Protein 9KFF (pdb70)

Organism: Saccharomyces cerevisiae (strain ATCC 204508 / S288c) (NCBI:txid559292)

Radius of gyration: 22.26 Å; Cα contacts (8 Å, |Δi|>4): 676; chains: 1; bounding box: 72×46×46 Å

Foldseek 3Di:
DVLLVVLVVLLVVLLVLLLVLLVLVLVLLVLQLVCCVVPNFFFDDDDDVRDALQQDQPDGPVGHVVSSVSNNVSSVVVSVLSVLLNVLSPDQAAEEEEAEAFQLCLLQVVCLLQLFNQADDDNDGAAQAKEKEAACVQVVNDFWKWFFWPPPDVGLVVLVVVDDSVDNVGTDIGHSVCNSVRRVPNVTTSYIYGYDHPVPDDLVSGPCPVPFHHYMYIRARRWPPDPVSLVVSLVVLSNGQAYEYGAELVCAQDPRNLVSLQSSCLQPLAYAYEYEPLVVDDCNVVSVVVNLVVCCVRRVVCSVVVQLGYAYAHRGACVGSSNDPPDDVRSVSNSVSVCCCVVPQPLNRRPSSSLSNLLSVLVSLLVSLVVREVVVVSNVVSVVSNVSSVVSNVSSVPSDSPPD

Nearest PDB structures (foldseek):
  5yew-assembly2_C-2  TM=6.818E-01  e=3.990E-14  Homo sapiens
  5yew-assembly1_A  TM=6.798E-01  e=6.315E-14  Homo sapiens
  5yew-assembly1_B  TM=6.366E-01  e=1.428E-13  Homo sapiens
  5gom-assembly1_A  TM=4.747E-01  e=2.893E-12  Homo sapiens
  1mky-assembly1_A  TM=4.623E-01  e=7.931E-04  Thermotoga maritima

Sequence (404 aa):
SISSQLSQWWNYNNNRVLLKRSILKTQAFMDQLQEENNIRPIFIAANDEREKLHVLQLNGSSGSSKALSKLFHSQIVSVTNHLNALKKRVDDVSSKVFITGDVNTGKSALCNSLLKQRLLPEDQLPCTNVFSEILEARENDGIEEVHAIPLNIAPTLKEAIDMYSIQNPKTYEIHTLKELPDLVPQNGKYALLKIYIKDDKRPASTSLLRNGTVDISLIDSPGLNMDSLQTAEVMSRQEEIDLVIFVVNAENQLTLSAKEFISLASREKKLMFFVVKKFDKIRDKQRCKELILKQIRDLSPETYKRAADFVHFVSKNGDDDPYSSSDPDPDFDSLEDSLRNFVLKKRSLSKLLPAKTYLSKLLSDIIMISKSNMKNLLSIKFFQSLYEGTVAQKLMVEEINLDID

B-factor: mean 20.51, std 15.45, range [3.7, 98.93]

Structure (mmCIF, N/CA/C/O backbone):
data_9KFF
#
_entry.id   9KFF
#
_cell.length_a   77.115
_cell.length_b   77.115
_cell.length_c   283.551
_cell.angle_alpha   90.000
_cell.angle_beta   90.000
_cell.angle_gamma   120.000
#
_symmetry.space_group_name_H-M   'P 65 2 2'
#
loop_
_entity.id
_entity.type
_entity.pdbx_description
1 polymer 'Mitofusin FZO1'
2 non-polymer "GUANOSINE-5'-DIPHOSPHATE"
3 non-polymer 'BERYLLIUM TRIFLUORIDE ION'
4 non-polymer 'MAGNESIUM ION'
5 non-polymer 'POTASSIUM ION'
6 non-polymer '2-(N-MORPHOLINO)-ETHANESULFONIC ACID'
7 water water
#
loop_
_atom_site.group_PDB
_atom_site.id
_atom_site.type_symbol
_atom_site.label_atom_id
_atom_site.label_alt_id
_atom_site.label_comp_id
_atom_site.label_asym_id
_atom_site.label_entity_id
_atom_site.label_seq_id
_atom_site.pdbx_PDB_ins_code
_atom_site.Cartn_x
_atom_site.Cartn_y
_atom_site.Cartn_z
_atom_site.occupancy
_atom_site.B_iso_or_equiv
_atom_site.auth_seq_id
_atom_site.auth_comp_id
_atom_site.auth_asym_id
_atom_site.auth_atom_id
_atom_site.pdbx_PDB_model_num
ATOM 1 N N . SER A 1 7 ? 5.33943 -43.24773 19.08450 1.000 48.86287 82 SER A N 1
ATOM 2 C CA . SER A 1 7 ? 5.54729 -42.96754 20.50209 1.000 53.14380 82 SER A CA 1
ATOM 3 C C . SER A 1 7 ? 4.23309 -42.58701 21.19969 1.000 57.16390 82 SER A C 1
ATOM 4 O O . SER A 1 7 ? 3.20042 -42.41626 20.54601 1.000 51.14127 82 SER A O 1
ATOM 7 N N . ILE A 1 8 ? 4.29096 -42.44724 22.52881 1.000 57.10514 83 ILE A N 1
ATOM 8 C CA . ILE A 1 8 ? 3.08053 -42.24878 23.32940 1.000 47.59710 83 ILE A CA 1
ATOM 9 C C . ILE A 1 8 ? 2.52272 -40.84496 23.12530 1.000 45.84126 83 ILE A C 1
ATOM 10 O O . ILE A 1 8 ? 1.33740 -40.67103 22.82052 1.000 39.39467 83 ILE A O 1
ATOM 15 N N . SER A 1 9 ? 3.36390 -39.82215 23.30683 1.000 38.96726 84 SER A N 1
ATOM 16 C CA . SER A 1 9 ? 2.87145 -38.45085 23.22974 1.000 43.95736 84 SER A CA 1
ATOM 17 C C . SER A 1 9 ? 2.47236 -38.07861 21.80621 1.000 47.02871 84 SER A C 1
ATOM 18 O O . SER A 1 9 ? 1.62861 -37.19405 21.61090 1.000 46.06141 84 SER A O 1
ATOM 21 N N . SER A 1 10 ? 3.05859 -38.74716 20.80805 1.000 43.81577 85 SER A N 1
ATOM 22 C CA . SER A 1 10 ? 2.62644 -38.57609 19.42367 1.000 44.26039 85 SER A CA 1
ATOM 23 C C . SER A 1 10 ? 1.28414 -39.25524 19.17873 1.000 43.07216 85 SER A C 1
ATOM 24 O O . SER A 1 10 ? 0.38992 -38.68497 18.54065 1.000 37.87877 85 SER A O 1
ATOM 27 N N . GLN A 1 11 ? 1.13831 -40.49188 19.65907 1.000 44.28762 86 GLN A N 1
ATOM 28 C CA . GLN A 1 11 ? -0.15287 -41.16931 19.61261 1.000 46.00122 86 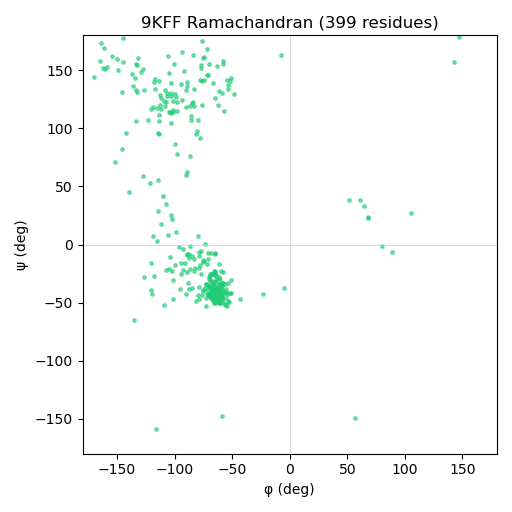GLN A CA 1
ATOM 29 C C . GLN A 1 11 ? -1.21630 -40.39450 20.38146 1.000 31.28887 86 GLN A C 1
ATOM 30 O O . GLN A 1 11 ? -2.38707 -40.37791 19.98636 1.000 29.58642 86 GLN A O 1
ATOM 36 N N . LEU A 1 12 ? -0.82625 -39.74157 21.47059 1.000 31.27858 87 LEU A N 1
ATOM 37 C CA . LEU A 1 12 ? -1.78933 -38.99326 22.26046 1.000 35.30327 87 LEU A CA 1
ATOM 38 C C . LEU A 1 12 ? -2.28403 -37.76581 21.50103 1.000 32.59027 87 LEU A C 1
ATOM 39 O O . LEU A 1 12 ? -3.48236 -37.45536 21.52134 1.000 23.40609 87 LEU A O 1
ATOM 44 N N . SER A 1 13 ? -1.37833 -37.06223 20.81734 1.000 29.92646 88 SER A N 1
ATOM 45 C CA . SER A 1 13 ? -1.79132 -35.93879 19.98343 1.000 28.26033 88 SER A CA 1
ATOM 46 C C . SER A 1 13 ? -2.74031 -36.39442 18.88571 1.000 22.27637 88 SER A C 1
ATOM 47 O O . SER A 1 13 ? -3.73387 -35.72220 18.59914 1.000 24.60493 88 SER A O 1
ATOM 50 N N . GLN A 1 14 ? -2.44414 -37.53068 18.25580 1.000 21.65173 89 GLN A N 1
ATOM 51 C CA . GLN A 1 14 ? -3.31049 -38.05421 17.20654 1.000 22.58431 89 GLN A CA 1
ATOM 52 C C . GLN A 1 14 ? -4.6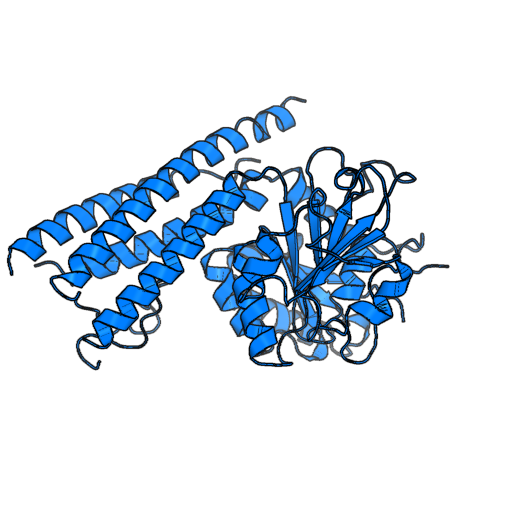9726 -38.38135 17.75046 1.000 27.59365 89 GLN A C 1
ATOM 53 O O . GLN A 1 14 ? -5.71908 -38.04618 17.13705 1.000 18.53928 89 GLN A O 1
ATOM 59 N N A TRP A 1 15 ? -4.75138 -39.04770 18.90307 0.469 23.00323 90 TRP A N 1
ATOM 60 N N B TRP A 1 15 ? -4.75261 -39.04559 18.90660 0.531 23.35976 90 TRP A N 1
ATOM 61 C CA A TRP A 1 15 ? -6.04023 -39.39545 19.48634 0.469 24.17737 90 TRP A CA 1
ATOM 62 C CA B TRP A 1 15 ? -6.04219 -39.39973 19.48774 0.531 25.23591 90 TRP A CA 1
ATOM 63 C C A TRP A 1 15 ? -6.81929 -38.14873 19.89343 0.469 21.90096 90 TRP A C 1
ATOM 64 C C B TRP A 1 15 ? -6.82182 -38.15512 19.90442 0.531 21.66922 90 TRP A C 1
ATOM 65 O O A TRP A 1 15 ? -8.03076 -38.07503 19.67869 0.469 20.62997 90 TRP A O 1
ATOM 66 O O B TRP A 1 15 ? -8.03487 -38.08474 19.69823 0.531 21.69109 90 TRP A O 1
ATOM 87 N N . ASN A 1 16 ? -6.13764 -37.15717 20.47301 1.000 21.02200 91 ASN A N 1
ATOM 88 C CA . ASN A 1 16 ? -6.78406 -35.88529 20.79036 1.000 21.38179 91 ASN A CA 1
ATOM 89 C C . ASN A 1 16 ? -7.22535 -35.14980 19.52568 1.000 19.38253 91 ASN A C 1
ATOM 90 O O . ASN A 1 16 ? -8.28957 -34.52299 19.50054 1.000 12.21386 91 ASN A O 1
ATOM 95 N N . TYR A 1 17 ? -6.39786 -35.18626 18.47740 1.000 20.31978 92 TYR A N 1
ATOM 96 C CA . TYR A 1 17 ? -6.74112 -34.51691 17.22971 1.000 16.72594 92 TYR A CA 1
ATOM 97 C C . TYR A 1 17 ? -8.00632 -35.10014 16.62916 1.000 16.90612 92 TYR A C 1
ATOM 98 O O . TYR A 1 17 ? -8.88438 -34.36098 16.17307 1.000 13.56612 92 TYR A O 1
ATOM 107 N N . ASN A 1 18 ? -8.11237 -36.43026 16.61286 1.000 15.45523 93 ASN A N 1
ATOM 108 C CA . ASN A 1 18 ? -9.28519 -37.06242 16.03144 1.000 16.04395 93 ASN A CA 1
ATOM 109 C C . ASN A 1 18 ? -10.53440 -36.73682 16.82594 1.000 15.19324 93 ASN A C 1
ATOM 110 O O . ASN A 1 18 ? -11.59806 -36.49616 16.23837 1.000 15.84895 93 ASN A O 1
ATOM 115 N N . ASN A 1 19 ? -10.41865 -36.72258 18.15890 1.000 12.28868 94 ASN A N 1
ATOM 116 C CA . ASN A 1 19 ? -11.54748 -36.36018 19.01113 1.000 14.05802 94 ASN A CA 1
ATOM 117 C C . ASN A 1 19 ? -12.01787 -34.93840 18.71971 1.000 11.98596 94 ASN A C 1
ATOM 118 O O . ASN A 1 19 ? -13.20314 -34.69893 18.50018 1.000 10.88571 94 ASN A O 1
ATOM 123 N N . ASN A 1 20 ? -11.09382 -33.97848 18.70836 1.000 11.07848 95 ASN A N 1
ATOM 124 C CA . ASN A 1 20 ? -11.47178 -32.59761 18.43024 1.000 8.84337 95 ASN A CA 1
ATOM 125 C C . ASN A 1 20 ? -12.08617 -32.46180 17.04140 1.000 11.60856 95 ASN A C 1
ATOM 126 O O . ASN A 1 20 ? -13.07485 -31.74146 16.85004 1.000 9.48016 95 ASN A O 1
ATOM 131 N N . ARG A 1 21 ? -11.52966 -33.17270 16.06033 1.000 13.30727 96 ARG A N 1
ATOM 132 C CA . ARG A 1 21 ? -12.06281 -33.11336 14.70169 1.000 11.49311 96 ARG A CA 1
ATOM 133 C C . ARG A 1 21 ? -13.50885 -33.61730 14.65594 1.000 14.83118 96 ARG A C 1
ATOM 134 O O . ARG A 1 21 ? -14.37996 -33.01435 14.00214 1.000 10.08599 96 ARG A O 1
ATOM 142 N N . VAL A 1 22 ? -13.79184 -34.70007 15.38511 1.000 12.25510 97 VAL A N 1
ATOM 143 C CA . VAL A 1 22 ? -15.16249 -35.20348 15.48452 1.000 15.18925 97 VAL A CA 1
ATOM 144 C C . VAL A 1 22 ? -16.07874 -34.15914 16.11319 1.000 11.93545 97 VAL A C 1
ATOM 145 O O . VAL A 1 22 ? -17.19392 -33.92750 15.63183 1.000 14.05274 97 VAL A O 1
ATOM 149 N N . LEU A 1 23 ? -15.63867 -33.52263 17.20743 1.000 11.19992 98 LEU A N 1
ATOM 150 C CA . LEU A 1 23 ? -16.51132 -32.57313 17.90133 1.000 9.68327 98 LEU A CA 1
ATOM 151 C C . LEU A 1 23 ? -16.76999 -31.33390 17.05475 1.000 7.83885 98 LEU A C 1
ATOM 152 O O . LEU A 1 23 ? -17.88256 -30.80928 17.04552 1.000 9.72531 98 LEU A O 1
ATOM 157 N N . LEU A 1 24 ? -15.75486 -30.84889 16.33746 1.000 10.61358 99 LEU A N 1
ATOM 158 C CA . LEU A 1 24 ? -15.92938 -29.64990 15.51766 1.000 12.72691 99 LEU A CA 1
ATOM 159 C C . LEU A 1 24 ? -16.86410 -29.91828 14.35067 1.000 11.53774 99 LEU A C 1
ATOM 160 O O . LEU A 1 24 ? -17.77547 -29.12572 14.08010 1.000 11.63573 99 LEU A O 1
ATOM 165 N N . LYS A 1 25 ? -16.64485 -31.02735 13.63998 1.000 10.19215 100 LYS A N 1
ATOM 166 C CA . LYS A 1 25 ? -17.54307 -31.40830 12.55395 1.000 13.43719 100 LYS A CA 1
ATOM 167 C C . LYS A 1 25 ? -18.99261 -31.40661 13.01099 1.000 13.19923 100 LYS A C 1
ATOM 168 O O . LYS A 1 25 ? -19.89049 -30.93619 12.29286 1.000 12.10027 100 LYS A O 1
ATOM 174 N N . ARG A 1 26 ? -19.23757 -31.92345 14.21398 1.000 12.29382 101 ARG A N 1
ATOM 175 C CA . ARG A 1 26 ? -20.59598 -31.96371 14.73577 1.000 13.92912 101 ARG A CA 1
ATOM 176 C C . ARG A 1 26 ? -21.13609 -30.55199 14.94742 1.000 13.26155 101 ARG A C 1
ATOM 177 O O . ARG A 1 26 ? -22.27385 -30.26260 14.55665 1.000 9.28698 101 ARG A O 1
ATOM 185 N N . SER A 1 27 ? -20.30811 -29.63943 15.49965 1.000 11.60664 102 SER A N 1
ATOM 186 C CA . SER A 1 27 ? -20.73680 -28.24822 15.70720 1.000 10.44441 102 SER A CA 1
ATOM 187 C C . SER A 1 27 ? -20.93496 -27.47851 14.40276 1.000 9.90864 102 SER A C 1
ATOM 188 O O . SER A 1 27 ? -21.81972 -26.61209 14.31550 1.000 6.34289 102 SER A O 1
ATOM 191 N N . ILE A 1 28 ? -20.08223 -27.72412 13.40632 1.000 8.31899 103 ILE A N 1
ATOM 192 C CA . ILE A 1 28 ? -20.26031 -27.09737 12.09582 1.000 9.62280 103 ILE A CA 1
ATOM 193 C C . ILE A 1 28 ? -21.63412 -27.44394 11.51760 1.000 10.31951 103 ILE A C 1
ATOM 194 O O . ILE A 1 28 ? -22.38765 -26.56675 11.07964 1.000 8.98397 103 ILE A O 1
ATOM 199 N N . LEU A 1 29 ? -21.98910 -28.73085 11.52171 1.000 13.26155 104 LEU A N 1
ATOM 200 C CA . LEU A 1 29 ? -23.29570 -29.13915 10.99778 1.000 10.55785 104 LEU A CA 1
ATOM 201 C C . LEU A 1 29 ? -24.44394 -28.49007 11.76566 1.000 9.40781 104 LEU A C 1
ATOM 202 O O . LEU A 1 29 ? -25.39913 -27.99177 11.16505 1.000 9.17517 104 LEU A O 1
ATOM 207 N N . LYS A 1 30 ? -24.38404 -28.50050 13.10141 1.000 9.80350 105 LYS A N 1
ATOM 208 C CA . LYS A 1 30 ? -25.43924 -27.84838 13.87842 1.000 8.76741 105 LYS A CA 1
ATOM 209 C C . LYS A 1 30 ? -25.49672 -26.36153 13.57887 1.000 8.15122 105 LYS A C 1
ATOM 210 O O . LYS A 1 30 ? -26.58499 -25.79440 13.40646 1.000 6.23907 105 LYS A O 1
ATOM 216 N N . THR A 1 31 ? -24.33315 -25.71001 13.49265 1.000 5.90293 106 THR A N 1
ATOM 217 C CA . THR A 1 31 ? -24.33738 -24.27128 13.24079 1.000 7.92742 106 THR A CA 1
ATOM 218 C C . THR A 1 31 ? -24.88452 -23.96423 11.84805 1.000 8.62077 106 THR A C 1
ATOM 219 O O . THR A 1 31 ? -25.64621 -23.00476 11.67615 1.000 10.06369 106 THR A O 1
ATOM 223 N N . GLN A 1 32 ? -24.55113 -24.79073 10.84780 1.000 8.98893 107 GLN A N 1
ATOM 224 C CA . GLN A 1 32 ? -25.10706 -24.57029 9.51580 1.000 9.81176 107 GLN A CA 1
ATOM 225 C C . GLN A 1 32 ? -26.61894 -24.66264 9.53376 1.000 8.31447 107 GLN A C 1
ATOM 226 O O . GLN A 1 32 ? -27.29615 -23.92799 8.81207 1.000 8.76033 107 GLN A O 1
ATOM 232 N N . ALA A 1 33 ? -27.16770 -25.56539 10.34817 1.000 10.48658 108 ALA A N 1
ATOM 233 C CA . ALA A 1 33 ? -28.61506 -25.67714 10.45216 1.000 7.70295 108 ALA A CA 1
ATOM 234 C C . ALA A 1 33 ? -29.22614 -24.37715 10.95955 1.000 9.88500 108 ALA A C 1
ATOM 235 O O . ALA A 1 33 ? -30.24953 -23.91242 10.42524 1.000 8.91290 108 ALA A O 1
ATOM 237 N N . PHE A 1 34 ? -28.60952 -23.76992 11.99791 1.000 9.69419 109 PHE A N 1
ATOM 238 C CA . PHE A 1 34 ? -29.05975 -22.46278 12.48716 1.000 8.12337 109 PHE A CA 1
ATOM 239 C C . PHE A 1 34 ? -29.00071 -21.41531 11.37656 1.000 10.38958 109 PHE A C 1
ATOM 240 O O . PHE A 1 34 ? -29.89571 -20.56990 11.25440 1.000 12.21350 109 PHE A O 1
ATOM 248 N N . MET A 1 35 ? -27.94014 -21.44317 10.56712 1.000 9.17557 110 MET A N 1
ATOM 249 C CA . MET A 1 35 ? -27.85518 -20.52733 9.43519 1.000 10.86077 110 MET A CA 1
ATOM 250 C C . MET A 1 35 ? -28.99099 -20.76673 8.45134 1.000 12.99400 110 MET A C 1
ATOM 251 O O . MET A 1 35 ? -29.57282 -19.80936 7.92529 1.000 15.47646 110 MET A O 1
ATOM 256 N N . ASP A 1 36 ? -29.26834 -22.03705 8.15226 1.000 6.99354 111 ASP A N 1
ATOM 257 C CA . ASP A 1 36 ? -30.37638 -22.39391 7.27392 1.000 10.27467 111 ASP A CA 1
ATOM 258 C C . ASP A 1 36 ? -31.69617 -21.93232 7.87043 1.000 10.70845 111 ASP A C 1
ATOM 259 O O . ASP A 1 36 ? -32.57576 -21.43376 7.15772 1.000 14.26849 111 ASP A O 1
ATOM 264 N N . GLN A 1 37 ? -31.85703 -22.10144 9.18613 1.000 12.19777 112 GLN A N 1
ATOM 265 C CA . GLN A 1 37 ? -33.08761 -21.66532 9.83842 1.000 14.63549 112 GLN A CA 1
ATOM 266 C C . GLN A 1 37 ? -33.24083 -20.14841 9.76365 1.000 13.84951 112 GLN A C 1
ATOM 267 O O . GLN A 1 37 ? -34.33576 -19.63309 9.51072 1.000 18.06963 112 GLN A O 1
ATOM 273 N N . LEU A 1 38 ? -32.14694 -19.42207 9.96391 1.000 14.82691 113 LEU A N 1
ATOM 274 C CA . LEU A 1 38 ? -32.17100 -17.95709 9.88536 1.000 21.50073 113 LEU A CA 1
ATOM 275 C C . LEU A 1 38 ? -32.46729 -17.47857 8.46448 1.000 17.89790 113 LEU A C 1
ATOM 276 O O . LEU A 1 38 ? -33.19367 -16.49599 8.26659 1.000 21.15814 113 LEU A O 1
ATOM 281 N N . GLN A 1 39 ? -31.92444 -18.16925 7.46360 1.000 14.26065 114 GLN A N 1
ATOM 282 C CA . GLN A 1 39 ? -32.22891 -17.83086 6.07339 1.000 20.38262 114 GLN A CA 1
ATOM 283 C C . GLN A 1 39 ? -33.71442 -18.01407 5.74564 1.000 21.13446 114 GLN A C 1
ATOM 284 O O . GLN A 1 39 ? -34.30482 -17.19205 5.03952 1.000 22.60314 114 GLN A O 1
ATOM 290 N N . GLU A 1 40 ? -34.34058 -19.08707 6.22546 1.000 22.77227 115 GLU A N 1
ATOM 291 C CA . GLU A 1 40 ? -35.76561 -19.26308 5.92923 1.000 24.90968 115 GLU A CA 1
ATOM 292 C C . GLU A 1 40 ? -36.61690 -18.22144 6.64714 1.000 22.77494 115 GLU A C 1
ATOM 293 O O . GLU A 1 40 ? -37.54025 -17.64873 6.05699 1.000 21.95468 115 GLU A O 1
ATOM 299 N N . GLU A 1 41 ? -36.33567 -17.97839 7.92723 1.000 19.10847 116 GLU A N 1
ATOM 300 C CA . GLU A 1 41 ? -37.10999 -16.99991 8.67763 1.000 20.25546 116 GLU A CA 1
ATOM 301 C C . GLU A 1 41 ? -37.01434 -15.62159 8.03657 1.000 26.57956 116 GLU A C 1
ATOM 302 O O . GLU A 1 41 ? -38.02377 -14.92368 7.87628 1.000 26.67385 116 GLU A O 1
ATOM 308 N N . ASN A 1 42 ? -35.80569 -15.21378 7.65925 1.000 24.52689 117 ASN A N 1
ATOM 309 C CA . ASN A 1 42 ? -35.63530 -13.91592 7.02828 1.000 28.40043 117 ASN A CA 1
ATOM 310 C C . ASN A 1 42 ? -36.34704 -13.83602 5.68877 1.000 31.61006 117 ASN A C 1
ATOM 311 O O . ASN A 1 42 ? -36.70578 -12.73680 5.25886 1.000 32.68701 117 ASN A O 1
ATOM 316 N N . ASN A 1 43 ? -36.53892 -14.97464 5.01598 1.000 27.72424 118 ASN A N 1
ATOM 317 C CA . ASN A 1 43 ? -37.22748 -14.97732 3.73346 1.000 28.88027 118 ASN A CA 1
ATOM 318 C C . ASN A 1 43 ? -38.70828 -14.65929 3.89212 1.000 27.75037 118 ASN A C 1
ATOM 319 O O . ASN A 1 43 ? -39.29732 -14.04296 3.00216 1.000 33.91733 118 ASN A O 1
ATOM 324 N N . ILE A 1 44 ? -39.32018 -15.03841 5.01268 1.000 26.37197 119 ILE A N 1
ATOM 325 C CA . ILE A 1 44 ? -40.74249 -14.82389 5.20932 1.000 33.68095 119 ILE A CA 1
ATOM 326 C C . ILE A 1 44 ? -41.04270 -13.62196 6.10101 1.000 37.97277 119 ILE A C 1
ATOM 327 O O . ILE A 1 44 ? -42.07783 -12.97377 5.90951 1.000 44.33877 119 ILE A O 1
ATOM 332 N N . ARG A 1 45 ? -40.16687 -13.29148 7.04806 1.000 42.73655 120 ARG A N 1
ATOM 333 C CA . ARG A 1 45 ? -40.34377 -12.13600 7.92591 1.000 31.85763 120 ARG A CA 1
ATOM 334 C C . ARG A 1 45 ? -38.97091 -11.51706 8.15058 1.000 28.16977 120 ARG A C 1
ATOM 335 O O . ARG A 1 45 ? -38.22243 -11.96337 9.03673 1.000 31.85442 120 ARG A O 1
ATOM 343 N N . PRO A 1 46 ? -38.61030 -10.48989 7.38065 1.000 33.81128 121 PRO A N 1
ATOM 344 C CA . PRO A 1 46 ? -37.24753 -9.94227 7.45585 1.000 37.87014 121 PRO A CA 1
ATOM 345 C C . PRO A 1 46 ? -36.83992 -9.62608 8.88992 1.000 32.93004 121 PRO A C 1
ATOM 346 O O . PRO A 1 46 ? -37.65531 -9.20832 9.71355 1.000 28.59760 121 PRO A O 1
ATOM 350 N N . ILE A 1 47 ? -35.56665 -9.86237 9.18926 1.000 28.56553 122 ILE A N 1
ATOM 351 C CA . ILE A 1 47 ? -35.07870 -9.90257 10.56556 1.000 37.17266 122 ILE A CA 1
ATOM 352 C C . ILE A 1 47 ? -34.62303 -8.51639 10.99968 1.000 32.92876 122 ILE A C 1
ATOM 353 O O . ILE A 1 47 ? -33.89050 -7.83755 10.26915 1.000 31.85202 122 ILE A O 1
ATOM 358 N N . PHE A 1 48 ? -35.04651 -8.09992 12.19713 1.000 33.40572 123 PHE A N 1
ATOM 359 C CA . PHE A 1 48 ? -34.60403 -6.82505 12.75445 1.000 34.21169 123 PHE A CA 1
ATOM 360 C C . PHE A 1 48 ? -33.10284 -6.84591 13.03987 1.000 35.81286 123 PHE A C 1
ATOM 361 O O . PHE A 1 48 ? -32.60494 -7.71721 13.76375 1.000 32.38351 123 PHE A O 1
ATOM 369 N N . ILE A 1 49 ? -32.38922 -5.86538 12.49191 1.000 32.11956 124 ILE A N 1
ATOM 370 C CA . ILE A 1 49 ? -30.94447 -5.73439 12.65022 1.000 36.64844 124 ILE A CA 1
ATOM 371 C C . ILE A 1 49 ? -30.66922 -4.44589 13.41889 1.000 43.87279 124 ILE A C 1
ATOM 372 O O . ILE A 1 49 ? -31.00260 -3.35112 12.94828 1.000 41.77230 124 ILE A O 1
ATOM 377 N N . ALA A 1 50 ? -30.06670 -4.57632 14.59706 1.000 37.20364 125 ALA A N 1
ATOM 378 C CA . ALA A 1 50 ? -29.80655 -3.43061 15.45569 1.000 48.89910 125 ALA A CA 1
ATOM 379 C C . ALA A 1 50 ? -28.60775 -2.62726 14.95798 1.000 51.21253 125 ALA A C 1
ATOM 380 O O . ALA A 1 50 ? -27.71918 -3.14757 14.27981 1.000 59.15967 125 ALA A O 1
ATOM 382 N N . ALA A 1 51 ? -28.59415 -1.34164 15.30226 1.000 58.73181 126 ALA A N 1
ATOM 383 C CA . ALA A 1 51 ? -27.47519 -0.45544 14.99616 1.000 64.21993 126 ALA A CA 1
ATOM 384 C C . ALA A 1 51 ? -26.40974 -0.60218 16.07922 1.000 66.57942 126 ALA A C 1
ATOM 385 O O . ALA A 1 51 ? -26.68650 -0.38041 17.26348 1.000 66.39540 126 ALA A O 1
ATOM 387 N N . ASN A 1 52 ? -25.19372 -0.96090 15.67531 1.000 78.61371 127 ASN A N 1
ATOM 388 C CA . ASN A 1 52 ? -24.14925 -1.38682 16.60020 1.000 81.49117 127 ASN A CA 1
ATOM 389 C C . ASN A 1 52 ? -23.01456 -0.37181 16.64548 1.000 84.98516 127 ASN A C 1
ATOM 390 O O . ASN A 1 52 ? -22.46616 0.00436 15.60131 1.000 86.38805 127 ASN A O 1
ATOM 395 N N . ASP A 1 53 ? -22.65523 0.05173 17.85721 1.000 84.40669 128 ASP A N 1
ATOM 396 C CA . ASP A 1 53 ? -21.42203 0.79521 18.06222 1.000 87.48395 128 ASP A CA 1
ATOM 397 C C . ASP A 1 53 ? -20.22775 -0.16078 18.00581 1.000 84.49556 128 ASP A C 1
ATOM 398 O O . ASP A 1 53 ? -20.38161 -1.38065 17.91501 1.000 85.99884 128 ASP A O 1
ATOM 403 N N . GLU A 1 54 ? -19.01956 0.40403 18.07520 1.000 84.88056 129 GLU A N 1
ATOM 404 C CA . GLU A 1 54 ? -17.82528 -0.37050 17.74331 1.000 87.91097 129 GLU A CA 1
ATOM 405 C C . GLU A 1 54 ? -17.58820 -1.52535 18.71704 1.000 87.27911 129 GLU A C 1
ATOM 406 O O . GLU A 1 54 ? -17.18491 -2.61487 18.29103 1.000 86.96420 129 GLU A O 1
ATOM 412 N N . ARG A 1 55 ? -17.83138 -1.32585 20.02319 1.000 96.62013 130 ARG A N 1
ATOM 413 C CA . ARG A 1 55 ? -17.63821 -2.44698 20.94972 1.000 93.77338 130 ARG A CA 1
ATOM 414 C C . ARG A 1 55 ? -18.65597 -3.56442 20.70661 1.000 93.05591 130 ARG A C 1
ATOM 415 O O . ARG A 1 55 ? -18.33437 -4.74627 20.89398 1.000 90.22757 130 ARG A O 1
ATOM 423 N N . GLU A 1 56 ? -19.87243 -3.22492 20.27141 1.000 79.12854 131 GLU A N 1
ATOM 424 C CA . GLU A 1 56 ? -20.93278 -4.20977 20.08546 1.000 74.10198 131 GLU A CA 1
ATOM 425 C C . GLU A 1 56 ? -21.14280 -4.58801 18.62195 1.000 67.69550 131 GLU A C 1
ATOM 426 O O . GLU A 1 56 ? -22.22525 -5.06049 18.26052 1.000 60.38583 131 GLU A O 1
ATOM 432 N N . LYS A 1 57 ? -20.14263 -4.38743 17.77357 1.000 57.67670 132 LYS A N 1
ATOM 433 C CA . LYS A 1 57 ? -20.28708 -4.75473 16.37632 1.000 50.91719 132 LYS A CA 1
ATOM 434 C C . LYS A 1 57 ? -20.19747 -6.27747 16.23442 1.000 47.22169 132 LYS A C 1
ATOM 435 O O . LYS A 1 57 ? -19.43069 -6.94619 16.93673 1.000 39.75608 132 LYS A O 1
ATOM 441 N N . LEU A 1 58 ? -21.01921 -6.83311 15.34502 1.000 36.78187 133 LEU A N 1
ATOM 442 C CA . LEU A 1 58 ? -20.99056 -8.27372 15.10697 1.000 34.88146 133 LEU A CA 1
ATOM 443 C C . LEU A 1 58 ? -19.63249 -8.69255 14.54542 1.000 30.46284 133 LEU A C 1
ATOM 444 O O . LEU A 1 58 ? -18.92692 -7.89620 13.92281 1.000 33.36575 133 LEU A O 1
ATOM 449 N N . HIS A 1 59 ? -19.25522 -9.95465 14.78630 1.000 25.41342 134 HIS A N 1
ATOM 450 C CA . HIS A 1 59 ? -17.93026 -10.42869 14.39396 1.000 24.84527 134 HIS A CA 1
ATOM 451 C C . HIS A 1 59 ? -17.86853 -10.96162 12.96825 1.000 32.92513 134 HIS A C 1
ATOM 452 O O . HIS A 1 59 ? -16.84857 -10.78894 12.29251 1.000 28.53807 134 HIS A O 1
ATOM 459 N N . VAL A 1 60 ? -18.90698 -11.65498 12.50701 1.000 24.71127 135 VAL A N 1
ATOM 460 C CA . VAL A 1 60 ? -18.87698 -12.34163 11.22688 1.000 27.54991 135 VAL A CA 1
ATOM 461 C C . VAL A 1 60 ? -19.95476 -11.83863 10.28197 1.000 25.77683 135 VAL A C 1
ATOM 462 O O . VAL A 1 60 ? -19.71617 -11.69387 9.07985 1.000 31.73363 135 VAL A O 1
ATOM 466 N N . LEU A 1 61 ? -21.13954 -11.55882 10.79945 1.000 30.43704 136 LEU A N 1
ATOM 467 C CA . LEU A 1 61 ? -22.25302 -11.10442 9.97540 1.000 25.14996 136 LEU A CA 1
ATOM 468 C C . LEU A 1 61 ? -22.07910 -9.60240 9.73607 1.000 35.54187 136 LEU A C 1
ATOM 469 O O . LEU A 1 61 ? -22.45496 -8.76254 10.55209 1.000 34.08235 136 LEU A O 1
ATOM 474 N N . GLN A 1 62 ? -21.46687 -9.26871 8.59526 1.000 34.31162 137 GLN A N 1
ATOM 475 C CA . GLN A 1 62 ? -21.15661 -7.88876 8.21145 1.000 40.29718 137 GLN A CA 1
ATOM 476 C C . GLN A 1 62 ? -22.41223 -7.25385 7.64356 1.000 39.15036 137 GLN A C 1
ATOM 477 O O . GLN A 1 62 ? -22.72884 -7.43580 6.46693 1.000 40.41528 137 GLN A O 1
ATOM 483 N N . LEU A 1 63 ? -23.14151 -6.50468 8.45290 1.000 38.03567 138 LEU A N 1
ATOM 484 C CA . LEU A 1 63 ? -24.32890 -5.83204 7.94960 1.000 46.41987 138 LEU A CA 1
ATOM 485 C C . LEU A 1 63 ? -24.07818 -4.33212 7.99719 1.000 54.84827 138 LEU A C 1
ATOM 486 O O . LEU A 1 63 ? -24.26724 -3.69296 9.03669 1.000 65.92218 138 LEU A O 1
ATOM 491 N N . ASN A 1 64 ? -23.63477 -3.77771 6.86926 1.000 65.76203 139 ASN A N 1
ATOM 492 C CA . ASN A 1 64 ? -23.53291 -2.32627 6.73818 1.000 72.76873 139 ASN A CA 1
ATOM 493 C C . ASN A 1 64 ? -24.94399 -1.82374 6.48021 1.000 68.70102 139 ASN A C 1
ATOM 494 O O . ASN A 1 64 ? -25.42011 -1.76527 5.34619 1.000 69.27234 139 ASN A O 1
ATOM 499 N N . GLY A 1 65 ? -25.62316 -1.48386 7.55582 1.000 65.76098 140 GLY A N 1
ATOM 500 C CA . GLY A 1 65 ? -27.03506 -1.15734 7.52854 1.000 67.50002 140 GLY A CA 1
ATOM 501 C C . GLY A 1 65 ? -27.69191 -1.70498 8.78176 1.000 68.76240 140 GLY A C 1
ATOM 502 O O . GLY A 1 65 ? -27.19701 -2.62740 9.43255 1.000 63.48923 140 GLY A O 1
ATOM 503 N N . SER A 1 66 ? -28.82526 -1.10786 9.13852 1.000 69.65884 141 SER A N 1
ATOM 504 C CA . SER A 1 66 ? -29.59216 -1.52118 10.30403 1.000 66.13116 141 SER A CA 1
ATOM 505 C C . SER A 1 66 ? -31.06370 -1.22956 10.03676 1.000 70.78282 141 SER A C 1
ATOM 506 O O . SER A 1 66 ? -31.40629 -0.43160 9.16042 1.000 76.41239 141 SER A O 1
ATOM 509 N N . SER A 1 67 ? -31.94200 -1.90371 10.78504 1.000 71.32269 142 SER A N 1
ATOM 510 C CA . SER A 1 67 ? -33.37274 -1.74937 10.52937 1.000 70.26182 142 SER A CA 1
ATOM 511 C C . SER A 1 67 ? -33.85491 -0.33661 10.83339 1.000 74.81381 142 SER A C 1
ATOM 512 O O . SER A 1 67 ? -34.88007 0.09528 10.29214 1.000 75.52563 142 SER A O 1
ATOM 515 N N . GLY A 1 68 ? -33.13192 0.39906 11.67823 1.000 69.93775 143 GLY A N 1
ATOM 516 C CA . GLY A 1 68 ? -33.51801 1.77425 11.94991 1.000 73.79006 143 GLY A CA 1
ATOM 517 C C . GLY A 1 68 ? -33.15295 2.71452 10.81583 1.000 78.69625 143 GLY A C 1
ATOM 518 O O . GLY A 1 68 ? -33.95598 3.56023 10.40859 1.000 79.72103 143 GLY A O 1
ATOM 519 N N . SER A 1 69 ? -31.94260 2.56474 10.27555 1.000 79.34614 144 SER A N 1
ATOM 520 C CA . SER A 1 69 ? -31.42164 3.48401 9.27329 1.000 81.28545 144 SER A CA 1
ATOM 521 C C . SER A 1 69 ? -31.49356 2.94296 7.84792 1.000 80.56039 144 SER A C 1
ATOM 522 O O . SER A 1 69 ? -31.50743 3.73787 6.89851 1.000 84.22228 144 SER A O 1
ATOM 525 N N . SER A 1 70 ? -31.54794 1.62595 7.67352 1.000 74.33667 145 SER A N 1
ATOM 526 C CA . SER A 1 70 ? -31.46238 1.02640 6.34416 1.000 74.43677 145 SER A CA 1
ATOM 527 C C . SER A 1 70 ? -32.74787 0.29685 5.96855 1.000 68.49287 145 SER A C 1
ATOM 528 O O . SER A 1 70 ? -33.83568 0.87575 5.97270 1.000 66.49131 145 SER A O 1
ATOM 531 N N . LYS A 1 73 ? -36.53514 -4.31794 2.41820 1.000 52.23299 159 LYS A N 1
ATOM 532 C CA . LYS A 1 73 ? -36.30706 -5.38608 1.45241 1.000 52.03535 159 LYS A CA 1
ATOM 533 C C . LYS A 1 73 ? -34.82397 -5.39966 1.08624 1.000 53.91416 159 LYS A C 1
ATOM 534 O O . LYS A 1 73 ? -34.23398 -6.46519 0.89676 1.000 52.64406 159 LYS A O 1
ATOM 540 N N . ALA A 1 74 ? -34.21907 -4.21077 0.98658 1.000 51.12703 160 ALA A N 1
ATOM 541 C CA . ALA A 1 74 ? -32.80194 -4.14147 0.63605 1.000 53.37932 160 ALA A CA 1
ATOM 542 C C . ALA A 1 74 ? -31.92671 -4.60056 1.79700 1.000 49.83862 160 ALA A C 1
ATOM 543 O O . ALA A 1 74 ? -30.86571 -5.20398 1.58582 1.000 40.54931 160 ALA A O 1
ATOM 545 N N . LEU A 1 75 ? -32.35482 -4.32490 3.03193 1.000 53.10062 161 LEU A N 1
ATOM 546 C CA . LEU A 1 75 ? -31.65589 -4.88017 4.18324 1.000 42.26333 161 LEU A CA 1
ATOM 547 C C . LEU A 1 75 ? -31.78361 -6.39417 4.20144 1.000 45.46005 161 LEU A C 1
ATOM 548 O O . LEU A 1 75 ? -30.81805 -7.10478 4.51116 1.000 41.14866 161 LEU A O 1
ATOM 553 N N . SER A 1 76 ? -32.97152 -6.90256 3.85300 1.000 49.69074 162 SER A N 1
ATOM 554 C CA . SER A 1 76 ? -33.19604 -8.34404 3.81702 1.000 38.82301 162 SER A CA 1
ATOM 555 C C . SER A 1 76 ? -32.27263 -9.01863 2.81222 1.000 37.39255 162 SER A C 1
ATOM 556 O O . SER A 1 76 ? -31.72090 -10.09113 3.08886 1.000 30.41340 162 SER A O 1
ATOM 559 N N . LYS A 1 77 ? -32.06888 -8.38919 1.65218 1.000 42.08524 163 LYS A N 1
ATOM 560 C CA . LYS A 1 77 ? -31.21254 -8.97639 0.62930 1.000 37.62888 163 LYS A CA 1
ATOM 561 C C . LYS A 1 77 ? -29.74891 -8.98096 1.05558 1.000 36.42089 163 LYS A C 1
ATOM 562 O O . LYS A 1 77 ? -29.01641 -9.92733 0.74526 1.000 33.85200 163 LYS A O 1
ATOM 568 N N . LEU A 1 78 ? -29.29962 -7.93353 1.75367 1.000 31.99464 164 LEU A N 1
ATOM 569 C CA . LEU A 1 78 ? -27.94339 -7.94453 2.29331 1.000 39.55500 164 LEU A CA 1
ATOM 570 C C . LEU A 1 78 ? -27.77484 -9.06878 3.30430 1.000 31.00063 164 LEU A C 1
ATOM 571 O O . LEU A 1 78 ? -26.71032 -9.69651 3.38372 1.000 22.62322 164 LEU A O 1
ATOM 576 N N . PHE A 1 79 ? -28.81831 -9.32911 4.08935 1.000 26.22142 165 PHE A N 1
ATOM 577 C CA . PHE A 1 79 ? -28.76538 -10.40723 5.06771 1.000 30.53979 165 PHE A CA 1
ATOM 578 C C . PHE A 1 79 ? -28.64992 -11.75955 4.37671 1.000 24.45748 165 PHE A C 1
ATOM 579 O O . PHE A 1 79 ? -27.85945 -12.62410 4.78100 1.000 18.11217 165 PHE A O 1
ATOM 587 N N . HIS A 1 80 ? -29.43838 -11.95095 3.32676 1.000 23.09136 166 HIS A N 1
ATOM 588 C CA . HIS A 1 80 ? -29.43232 -13.20679 2.59595 1.000 22.81730 166 HIS A CA 1
ATOM 589 C C . HIS A 1 80 ? -28.04462 -13.49348 2.01452 1.000 23.35659 166 HIS A C 1
ATOM 590 O O . HIS A 1 80 ? -27.50703 -14.60349 2.16235 1.000 18.32209 166 HIS A O 1
ATOM 597 N N . SER A 1 81 ? -27.42748 -12.48821 1.38261 1.000 18.28683 167 SER A N 1
ATOM 598 C CA . SER A 1 81 ? -26.10126 -12.70120 0.79859 1.000 22.83436 167 SER A CA 1
ATOM 599 C C . SER A 1 81 ? -25.03113 -12.86764 1.87768 1.000 22.13868 167 SER A C 1
ATOM 600 O O . SER A 1 81 ? -24.02916 -13.56844 1.66122 1.000 15.32032 167 SER A O 1
ATOM 603 N N . GLN A 1 82 ? -25.23092 -12.23761 3.03984 1.000 14.28572 168 GLN A N 1
ATOM 604 C CA . GLN A 1 82 ? -24.38453 -12.50193 4.19467 1.000 19.45015 168 GLN A CA 1
ATOM 605 C C . GLN A 1 82 ? -24.47353 -13.97088 4.63086 1.000 17.20462 168 GLN A C 1
ATOM 606 O O . GLN A 1 82 ? -23.44713 -14.60747 4.87651 1.000 12.59009 168 GLN A O 1
ATOM 612 N N . ILE A 1 83 ? -25.68501 -14.53985 4.69826 1.000 16.49604 169 ILE A N 1
ATOM 613 C CA . ILE A 1 83 ? -25.80519 -15.94362 5.09773 1.000 13.22696 169 ILE A CA 1
ATOM 614 C C . ILE A 1 83 ? -25.14842 -16.85470 4.06500 1.000 15.26788 169 ILE A C 1
ATOM 615 O O . ILE A 1 83 ? -24.48723 -17.84002 4.41951 1.000 17.63231 169 ILE A O 1
ATOM 620 N N . VAL A 1 84 ? -25.29590 -16.53392 2.77643 1.000 11.75380 170 VAL A N 1
ATOM 621 C CA . VAL A 1 84 ? -24.66233 -17.32906 1.72551 1.000 13.79682 170 VAL A CA 1
ATOM 622 C C . VAL A 1 84 ? -23.14897 -17.30596 1.89291 1.000 14.83476 170 VAL A C 1
ATOM 623 O O . VAL A 1 84 ? -22.47134 -18.33655 1.79665 1.000 13.56590 170 VAL A O 1
ATOM 627 N N . SER A 1 85 ? -22.59594 -16.11903 2.14761 1.000 14.45703 171 SER A N 1
ATOM 628 C CA . SER A 1 85 ? -21.15710 -15.99414 2.34006 1.000 17.76551 171 SER A CA 1
ATOM 629 C C . SER A 1 85 ? -20.69037 -16.84026 3.52289 1.000 16.82078 171 SER A C 1
ATOM 630 O O . SER A 1 85 ? -19.69592 -17.57075 3.43071 1.000 13.39860 171 SER A O 1
ATOM 633 N N . VAL A 1 86 ? -21.42256 -16.77563 4.63771 1.000 14.38467 172 VAL A N 1
ATOM 634 C CA . VAL A 1 86 ? -21.05975 -17.54177 5.83148 1.000 13.92263 172 VAL A CA 1
ATOM 635 C C . VAL A 1 86 ? -21.15086 -19.04169 5.57022 1.000 12.58272 172 VAL A C 1
ATOM 636 O O . VAL A 1 86 ? -20.30051 -19.82219 6.02166 1.000 8.82495 172 VAL A O 1
ATOM 640 N N . THR A 1 87 ? -22.20769 -19.46455 4.87152 1.000 9.87089 173 THR A N 1
ATOM 641 C CA . THR A 1 87 ? -22.39526 -20.86797 4.51653 1.000 11.12165 173 THR A CA 1
ATOM 642 C C . THR A 1 87 ? -21.22586 -21.39614 3.69645 1.000 12.32302 173 THR A C 1
ATOM 643 O O . THR A 1 87 ? -20.72104 -22.50150 3.93848 1.000 8.99414 173 THR A O 1
ATOM 647 N N . ASN A 1 88 ? -20.80516 -20.62605 2.69405 1.000 10.72412 174 ASN A N 1
ATOM 648 C CA . ASN A 1 88 ? -19.62678 -20.99205 1.92455 1.000 12.08431 174 ASN A CA 1
ATOM 649 C C . ASN A 1 88 ? -18.39298 -21.08938 2.81351 1.000 11.80999 174 ASN A C 1
ATOM 650 O O . ASN A 1 88 ? -17.57675 -21.99589 2.64762 1.000 8.74615 174 ASN A O 1
ATOM 655 N N . HIS A 1 89 ? -18.24581 -20.16875 3.77143 1.000 11.56357 175 HIS A N 1
ATOM 656 C CA . HIS A 1 89 ? -17.10974 -20.22410 4.69279 1.000 12.44534 175 HIS A CA 1
ATOM 657 C C . HIS A 1 89 ? -17.16879 -21.47579 5.58954 1.000 11.81143 175 HIS A C 1
ATOM 658 O O . HIS A 1 89 ? -16.15617 -22.17227 5.78248 1.000 8.23112 175 HIS A O 1
ATOM 665 N N . LEU A 1 90 ? -18.35258 -21.79299 6.12109 1.000 7.21537 176 LEU A N 1
ATOM 666 C CA . LEU A 1 90 ? -18.51231 -23.00564 6.92936 1.000 8.97750 176 LEU A CA 1
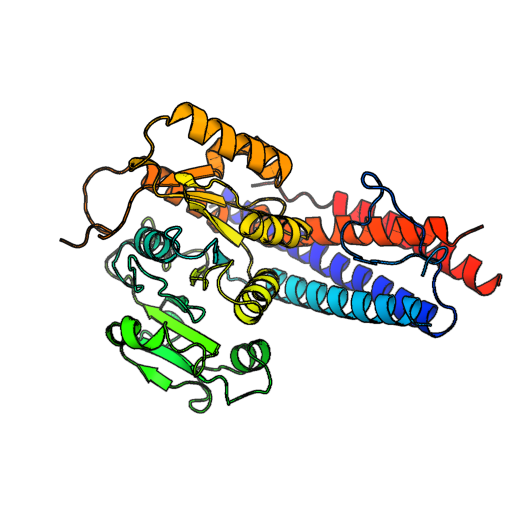ATOM 667 C C . LEU A 1 90 ? -18.20621 -24.26615 6.13253 1.000 8.76059 176 LEU A C 1
ATOM 668 O O . LEU A 1 90 ? -17.62567 -25.21342 6.66547 1.000 8.09040 176 LEU A O 1
ATOM 673 N N . ASN A 1 91 ? -18.63520 -24.31787 4.87106 1.000 11.06059 177 ASN A N 1
ATOM 674 C CA . ASN A 1 91 ? -18.26401 -25.44222 4.01976 1.000 10.84621 177 ASN A CA 1
ATOM 675 C C . ASN A 1 91 ? -16.76003 -25.48602 3.79496 1.000 12.21615 177 ASN A C 1
ATOM 676 O O . ASN A 1 91 ? -16.16312 -26.56561 3.76388 1.000 13.39708 177 ASN A O 1
ATOM 681 N N . ALA A 1 92 ? -16.11971 -24.33297 3.62003 1.000 11.37853 178 ALA A N 1
ATOM 682 C CA . ALA A 1 92 ? -14.67523 -24.38008 3.42122 1.000 11.47069 178 ALA A CA 1
ATOM 683 C C . ALA A 1 92 ? -13.97039 -24.85328 4.68954 1.000 10.88560 178 ALA A C 1
ATOM 684 O O . ALA A 1 92 ? -13.02770 -25.66202 4.63061 1.000 8.68252 178 ALA A O 1
ATOM 686 N N . LEU A 1 93 ? -14.42884 -24.37612 5.84940 1.000 9.68372 179 LEU A N 1
ATOM 687 C CA . LEU A 1 93 ? -13.88401 -24.87480 7.10217 1.000 9.25850 179 LEU A CA 1
ATOM 688 C C . LEU A 1 93 ? -14.09817 -26.37464 7.21977 1.000 8.70655 179 LEU A C 1
ATOM 689 O O . LEU A 1 93 ? -13.19258 -27.10746 7.62029 1.000 6.66261 179 LEU A O 1
ATOM 694 N N . LYS A 1 94 ? -15.29031 -26.85636 6.85506 1.000 8.88332 180 LYS A N 1
ATOM 695 C CA . LYS A 1 94 ? -15.53987 -28.28230 7.00617 1.000 10.87967 180 LYS A CA 1
ATOM 696 C C . LYS A 1 94 ? -14.63571 -29.09625 6.08597 1.000 13.31606 180 LYS A C 1
ATOM 697 O O . LYS A 1 94 ? -14.14839 -30.16720 6.46984 1.000 10.93995 180 LYS A O 1
ATOM 703 N N . LYS A 1 95 ? -14.38739 -28.60444 4.86848 1.000 9.37726 181 LYS A N 1
ATOM 704 C CA . LYS A 1 95 ? -13.43739 -29.29684 4.00162 1.000 10.83555 181 LYS A CA 1
ATOM 705 C C . LYS A 1 95 ? -12.06347 -29.38284 4.65941 1.000 10.29309 181 LYS A C 1
ATOM 706 O O . LYS A 1 95 ? -11.41159 -30.43269 4.62227 1.000 9.80659 181 LYS A O 1
ATOM 712 N N . ARG A 1 96 ? -11.63082 -28.29598 5.30897 1.000 9.23394 182 ARG A N 1
ATOM 713 C CA . ARG A 1 96 ? -10.29127 -28.23969 5.89293 1.000 9.82723 182 ARG A CA 1
ATOM 714 C C . ARG A 1 96 ? -10.17332 -29.16032 7.10429 1.000 8.84608 182 ARG A C 1
ATOM 715 O O . ARG A 1 96 ? -9.16180 -29.83221 7.27300 1.000 11.64416 182 ARG A O 1
ATOM 723 N N . VAL A 1 97 ? -11.18126 -29.16504 7.97711 1.000 8.85919 183 VAL A N 1
ATOM 724 C CA . VAL A 1 97 ? -11.18504 -30.04560 9.14395 1.000 16.19493 183 VAL A CA 1
ATOM 725 C C . VAL A 1 97 ? -11.08755 -31.50816 8.72541 1.000 13.62957 183 VAL A C 1
ATOM 726 O O . VAL A 1 97 ? -10.41282 -32.30962 9.38662 1.000 13.63268 183 VAL A O 1
ATOM 730 N N . ASP A 1 98 ? -11.69451 -31.86485 7.59481 1.000 16.22215 184 ASP A N 1
ATOM 731 C CA . ASP A 1 98 ? -11.63149 -33.22612 7.06044 1.000 16.56850 184 ASP A CA 1
ATOM 732 C C . ASP A 1 98 ? -10.37753 -33.52210 6.24131 1.000 21.45468 184 ASP A C 1
ATOM 733 O O . ASP A 1 98 ? -10.11394 -34.69065 5.93961 1.000 23.51124 184 ASP A O 1
ATOM 738 N N . ASP A 1 99 ? -9.60325 -32.51559 5.87484 1.000 14.00967 185 ASP A N 1
ATOM 739 C CA . ASP A 1 99 ? -8.43420 -32.70390 5.02297 1.000 14.49587 185 ASP A CA 1
ATOM 740 C C . ASP A 1 99 ? -7.22400 -32.99218 5.90072 1.000 15.28918 185 ASP A C 1
ATOM 741 O O . ASP A 1 99 ? -7.02833 -32.33951 6.92622 1.000 19.74688 185 ASP A O 1
ATOM 746 N N . VAL A 1 100 ? -6.42036 -33.97643 5.50184 1.000 15.70173 186 VAL A N 1
ATOM 747 C CA . VAL A 1 100 ? -5.28720 -34.38525 6.31900 1.000 14.68082 186 VAL A CA 1
ATOM 748 C C . VAL A 1 100 ? -4.10957 -33.43833 6.16150 1.000 15.61090 186 VAL A C 1
ATOM 749 O O . VAL A 1 100 ? -3.19947 -33.43496 7.00520 1.000 15.80798 186 VAL A O 1
ATOM 753 N N . SER A 1 101 ? -4.08202 -32.66943 5.08006 1.000 14.55190 187 SER A N 1
ATOM 754 C CA . SER A 1 101 ? -2.94898 -31.82094 4.76338 1.000 14.06828 187 SER A CA 1
ATOM 755 C C . SER A 1 101 ? -3.03960 -30.49011 5.50782 1.000 13.56437 187 SER A C 1
ATOM 756 O O . SER A 1 101 ? -4.08158 -30.12166 6.05672 1.000 11.91956 187 SER A O 1
ATOM 759 N N . SER A 1 102 ? -1.91050 -29.79048 5.56459 1.000 12.51333 188 SER A N 1
ATOM 760 C CA . SER A 1 102 ? -1.84864 -28.43293 6.09158 1.000 13.97169 188 SER A CA 1
ATOM 761 C C . SER A 1 102 ? -1.36101 -27.51354 4.98235 1.000 15.92151 188 SER A C 1
ATOM 762 O O . SER A 1 102 ? -0.24476 -27.67805 4.46901 1.000 13.98889 188 SER A O 1
ATOM 765 N N . LYS A 1 103 ? -2.19710 -26.56160 4.61579 1.000 11.81075 189 LYS A N 1
ATOM 766 C CA . LYS A 1 103 ? -1.86710 -25.58298 3.59838 1.000 13.88812 189 LYS A CA 1
ATOM 767 C C . LYS A 1 103 ? -1.44343 -24.29250 4.29265 1.000 14.62304 189 LYS A C 1
ATOM 768 O O . LYS A 1 103 ? -2.14726 -23.79905 5.17970 1.000 11.18734 189 LYS A O 1
ATOM 774 N N . VAL A 1 104 ? -0.29204 -23.75785 3.89960 1.000 9.62402 190 VAL A N 1
ATOM 775 C CA . VAL A 1 104 ? 0.24570 -22.53720 4.47493 1.000 9.42567 190 VAL A CA 1
ATOM 776 C C . VAL A 1 104 ? 0.19749 -21.43067 3.42842 1.000 12.07776 190 VAL A C 1
ATOM 777 O O . VAL A 1 104 ? 0.72041 -21.59428 2.32203 1.000 10.96973 190 VAL A O 1
ATOM 781 N N . PHE A 1 105 ? -0.41575 -20.30096 3.78551 1.000 6.19904 191 PHE A N 1
ATOM 782 C CA . PHE A 1 105 ? -0.60921 -19.17137 2.87840 1.000 7.28278 191 PHE A CA 1
ATOM 783 C C . PHE A 1 105 ? 0.39388 -18.07687 3.22523 1.000 6.43828 191 PHE A C 1
ATOM 784 O O . PHE A 1 105 ? 0.32987 -17.49779 4.30605 1.000 8.99592 191 PHE A O 1
ATOM 792 N N . ILE A 1 106 ? 1.31963 -17.79094 2.32862 1.000 7.30524 192 ILE A N 1
ATOM 793 C CA . ILE A 1 106 ? 2.29776 -16.73037 2.54610 1.000 6.37421 192 ILE A CA 1
ATOM 794 C C . ILE A 1 106 ? 1.83234 -15.51870 1.75300 1.000 6.36663 192 ILE A C 1
ATOM 795 O O . ILE A 1 106 ? 1.74156 -15.56355 0.51603 1.000 5.58030 192 ILE A O 1
ATOM 800 N N . THR A 1 107 ? 1.49541 -14.43869 2.46219 1.000 6.99637 193 THR A N 1
ATOM 801 C CA . THR A 1 107 ? 0.86474 -13.28112 1.83990 1.000 4.45254 193 THR A CA 1
ATOM 802 C C . THR A 1 107 ? 1.35495 -12.01716 2.53178 1.000 7.99837 193 THR A C 1
ATOM 803 O O . THR A 1 107 ? 2.15781 -12.07824 3.48251 1.000 5.77471 193 THR A O 1
ATOM 807 N N . GLY A 1 108 ? 0.88624 -10.87610 2.01928 1.000 5.15916 194 GLY A N 1
ATOM 808 C CA . GLY A 1 108 ? 1.35489 -9.55903 2.41354 1.000 5.86237 194 GLY A CA 1
ATOM 809 C C . GLY A 1 108 ? 1.29461 -8.59939 1.23353 1.000 6.73104 194 GLY A C 1
ATOM 810 O O . GLY A 1 108 ? 0.92098 -8.96716 0.12352 1.000 4.98131 194 GLY A O 1
ATOM 811 N N . ASP A 1 109 ? 1.67640 -7.34684 1.49897 1.000 5.42054 195 ASP A N 1
ATOM 812 C CA . ASP A 1 109 ? 1.76543 -6.34883 0.43394 1.000 4.98390 195 ASP A CA 1
ATOM 813 C C . ASP A 1 109 ? 2.72955 -6.81275 -0.66057 1.000 5.78044 195 ASP A C 1
ATOM 814 O O . ASP A 1 109 ? 3.57678 -7.66520 -0.43752 1.000 8.00610 195 ASP A O 1
ATOM 819 N N . VAL A 1 110 ? 2.57230 -6.24898 -1.87012 1.000 5.65382 196 VAL A N 1
ATOM 820 C CA . VAL A 1 110 ? 3.55211 -6.45530 -2.93825 1.000 8.05995 196 VAL A CA 1
ATOM 821 C C . VAL A 1 110 ? 4.94313 -6.07452 -2.43566 1.000 6.88641 196 VAL A C 1
ATOM 822 O O . VAL A 1 110 ? 5.09966 -5.10928 -1.68894 1.000 7.29424 196 VAL A O 1
ATOM 826 N N . ASN A 1 111 ? 5.95704 -6.84305 -2.84299 1.000 4.24863 197 ASN A N 1
ATOM 827 C CA . ASN A 1 111 ? 7.35771 -6.50324 -2.57211 1.000 10.69884 197 ASN A CA 1
ATOM 828 C C . ASN A 1 111 ? 7.72848 -6.58033 -1.08762 1.000 8.13901 197 ASN A C 1
ATOM 829 O O . ASN A 1 111 ? 8.67302 -5.92382 -0.65058 1.000 12.70415 197 ASN A O 1
ATOM 834 N N . THR A 1 112 ? 7.01692 -7.35108 -0.27967 1.000 7.15571 198 THR A N 1
ATOM 835 C CA . THR A 1 112 ? 7.46313 -7.51438 1.10000 1.000 5.67779 198 THR A CA 1
ATOM 836 C C . THR A 1 112 ? 8.46707 -8.65007 1.27659 1.000 7.61114 198 THR A C 1
ATOM 837 O O . THR A 1 112 ? 9.06474 -8.76111 2.35444 1.000 9.01243 198 THR A O 1
ATOM 841 N N . GLY A 1 113 ? 8.65406 -9.50356 0.26229 1.000 8.50522 199 GLY A N 1
ATOM 842 C CA . GLY A 1 113 ? 9.54582 -10.64409 0.38258 1.000 4.58169 199 GLY A CA 1
ATOM 843 C C . GLY A 1 113 ? 8.81671 -11.97431 0.52459 1.000 5.24783 199 GLY A C 1
ATOM 844 O O . GLY A 1 113 ? 9.35491 -12.90315 1.13440 1.000 5.96581 199 GLY A O 1
ATOM 845 N N . LYS A 1 114 ? 7.59035 -12.07886 -0.00531 1.000 5.01118 200 LYS A N 1
ATOM 846 C CA . LYS A 1 114 ? 6.81776 -13.31259 0.13543 1.000 5.33756 200 LYS A CA 1
ATOM 847 C C . LYS A 1 114 ? 7.52403 -14.46129 -0.54769 1.000 5.67231 200 LYS A C 1
ATOM 848 O O . LYS A 1 114 ? 7.70582 -15.52695 0.04775 1.000 7.11737 200 LYS A O 1
ATOM 854 N N . SER A 1 115 ? 7.93816 -14.25514 -1.80958 1.000 7.13707 201 SER A N 1
ATOM 855 C CA . SER A 1 115 ? 8.54462 -15.34180 -2.56645 1.000 6.38549 201 SER A CA 1
ATOM 856 C C . SER A 1 115 ? 9.91599 -15.68644 -2.01023 1.000 6.02126 201 SER A C 1
ATOM 857 O O . SER A 1 115 ? 10.30960 -16.85924 -2.00130 1.000 7.67037 201 SER A O 1
ATOM 860 N N . ALA A 1 116 ? 10.65449 -14.67575 -1.54670 1.000 5.40662 202 ALA A N 1
ATOM 861 C CA . ALA A 1 116 ? 11.92965 -14.91535 -0.87637 1.000 7.17093 202 ALA A CA 1
ATOM 862 C C . ALA A 1 116 ? 11.73966 -15.75662 0.38454 1.000 8.73294 202 ALA A C 1
ATOM 863 O O . ALA A 1 116 ? 12.55220 -16.63896 0.68508 1.000 9.92512 202 ALA A O 1
ATOM 865 N N . LEU A 1 117 ? 10.67634 -15.49768 1.15197 1.000 8.17018 203 LEU A N 1
ATOM 866 C CA . LEU A 1 117 ? 10.45749 -16.32903 2.33241 1.000 8.93870 203 LEU A CA 1
ATOM 867 C C . LEU A 1 117 ? 10.12537 -17.77376 1.94279 1.000 7.24677 203 LEU A C 1
ATOM 868 O O . LEU A 1 117 ? 10.55927 -18.71632 2.61283 1.000 7.61903 203 LEU A O 1
ATOM 873 N N . CYS A 1 118 ? 9.36081 -17.97384 0.86034 1.000 8.55145 204 CYS A N 1
ATOM 874 C CA . CYS A 1 118 ? 9.05610 -19.33928 0.41612 1.000 8.98877 204 CYS A CA 1
ATOM 875 C C . CYS A 1 118 ? 10.32343 -20.05584 -0.04160 1.000 8.51330 204 CYS A C 1
ATOM 876 O O . CYS A 1 118 ? 10.50960 -21.25346 0.21109 1.000 8.09975 204 CYS A O 1
ATOM 879 N N . ASN A 1 119 ? 11.19773 -19.33863 -0.74216 1.000 6.43335 205 ASN A N 1
ATOM 880 C CA . ASN A 1 119 ? 12.50372 -19.89146 -1.08113 1.000 7.11718 205 ASN A CA 1
ATOM 881 C C . ASN A 1 119 ? 13.28470 -20.24812 0.17615 1.000 10.47471 205 ASN A C 1
ATOM 882 O O . ASN A 1 119 ? 13.94964 -21.29792 0.24242 1.000 8.49341 205 ASN A O 1
ATOM 887 N N . SER A 1 120 ? 13.19839 -19.39792 1.19399 1.000 7.13800 206 SER A N 1
ATOM 888 C CA . SER A 1 120 ? 13.87375 -19.70140 2.44716 1.000 12.72020 206 SER A CA 1
ATOM 889 C C . SER A 1 120 ? 13.33825 -20.99501 3.05013 1.000 10.54212 206 SER A C 1
ATOM 890 O O . SER A 1 120 ? 14.10771 -21.89957 3.37339 1.000 10.40188 206 SER A O 1
ATOM 893 N N . LEU A 1 121 ? 12.00855 -21.11065 3.16998 1.000 9.76843 207 LEU A N 1
ATOM 894 C CA . LEU A 1 121 ? 11.40417 -22.31890 3.72957 1.000 10.82805 207 LEU A CA 1
ATOM 895 C C . LEU A 1 121 ? 11.73061 -23.55937 2.89764 1.000 11.79562 207 LEU A C 1
ATOM 896 O O . LEU A 1 121 ? 11.87468 -24.66224 3.44230 1.000 15.26170 207 LEU A O 1
ATOM 901 N N . LEU A 1 122 ? 11.84922 -23.41129 1.58019 1.000 8.26135 208 LEU A N 1
ATOM 902 C CA . LEU A 1 122 ? 12.16196 -24.56668 0.74167 1.000 12.88155 208 LEU A CA 1
ATOM 903 C C . LEU A 1 122 ? 13.65769 -24.78763 0.57995 1.000 11.98022 208 LEU A C 1
ATOM 904 O O . LEU A 1 122 ? 14.05886 -25.82056 0.03923 1.000 11.04532 208 LEU A O 1
ATOM 909 N N . LYS A 1 123 ? 14.47223 -23.84486 1.04475 1.000 14.39837 209 LYS A N 1
ATOM 910 C CA . LYS A 1 123 ? 15.93257 -23.93244 0.98792 1.000 16.11169 209 LYS A CA 1
ATOM 911 C C . LYS A 1 123 ? 16.45207 -24.02253 -0.45125 1.000 15.15908 209 LYS A C 1
ATOM 912 O O . LYS A 1 123 ? 17.44485 -24.69829 -0.72581 1.000 19.79229 209 LYS A O 1
ATOM 918 N N . GLN A 1 124 ? 15.81915 -23.27993 -1.36670 1.000 14.82564 210 GLN A N 1
ATOM 919 C CA . GLN A 1 124 ? 16.29957 -23.16667 -2.73917 1.000 15.74489 210 GLN A CA 1
ATOM 920 C C . GLN A 1 124 ? 15.61471 -21.99086 -3.42247 1.000 18.61068 210 GLN A C 1
ATOM 921 O O . GLN A 1 124 ? 14.52990 -21.54917 -3.01797 1.000 12.66688 210 GLN A O 1
ATOM 927 N N . ARG A 1 125 ? 16.27103 -21.50355 -4.47346 1.000 13.19739 211 ARG A N 1
ATOM 928 C CA . ARG A 1 125 ? 15.82359 -20.34926 -5.24253 1.000 15.57341 211 ARG A CA 1
ATOM 929 C C . ARG A 1 125 ? 14.85215 -20.82043 -6.32032 1.000 15.56889 211 ARG A C 1
ATOM 930 O O . ARG A 1 125 ? 15.17809 -20.93080 -7.50109 1.000 26.62079 211 ARG A O 1
ATOM 938 N N . LEU A 1 126 ? 13.63044 -21.11798 -5.90193 1.000 11.79438 212 LEU A N 1
ATOM 939 C CA . LEU A 1 126 ? 12.64748 -21.75320 -6.77212 1.000 14.22182 212 LEU A CA 1
ATOM 940 C C . LEU A 1 126 ? 11.62659 -20.76273 -7.32062 1.000 13.24855 212 LEU A C 1
ATOM 941 O O . LEU A 1 126 ? 11.31644 -20.76773 -8.51226 1.000 12.49965 212 LEU A O 1
ATOM 946 N N . LEU A 1 127 ? 11.08912 -19.92175 -6.46475 1.000 9.52985 213 LEU A N 1
ATOM 947 C CA . LEU A 1 127 ? 10.05457 -18.98593 -6.86220 1.000 8.45677 213 LEU A CA 1
ATOM 948 C C . LEU A 1 127 ? 10.69960 -17.68997 -7.33441 1.000 13.90024 213 LEU A C 1
ATOM 949 O O . LEU A 1 127 ? 11.69840 -17.24365 -6.74675 1.000 13.27810 213 LEU A O 1
ATOM 954 N N . PRO A 1 128 ? 10.15640 -17.11820 -8.40478 1.000 12.16539 214 PRO A N 1
ATOM 955 C CA . PRO A 1 128 ? 10.68526 -15.84853 -8.91076 1.000 14.45885 214 PRO A CA 1
ATOM 956 C C . PRO A 1 128 ? 10.61216 -14.75999 -7.84838 1.000 10.22080 214 PRO A C 1
ATOM 957 O O . PRO A 1 128 ? 9.58391 -14.55566 -7.19904 1.000 11.40419 214 PRO A O 1
ATOM 961 N N . GLU A 1 129 ? 11.73690 -14.08108 -7.66763 1.000 11.62909 215 GLU A N 1
ATOM 962 C CA . GLU A 1 129 ? 11.96551 -13.08653 -6.63253 1.000 11.70605 215 GLU A CA 1
ATOM 963 C C . GLU A 1 129 ? 12.59801 -11.89582 -7.33748 1.000 14.27362 215 GLU A C 1
ATOM 964 O O . GLU A 1 129 ? 13.50861 -12.07684 -8.15277 1.000 14.58815 215 GLU A O 1
ATOM 970 N N . ASP A 1 130 ? 12.07371 -10.69117 -7.09748 1.000 11.91154 216 ASP A N 1
ATOM 971 C CA . ASP A 1 130 ? 12.49552 -9.56744 -7.92391 1.000 9.71349 216 ASP A CA 1
ATOM 972 C C . ASP A 1 130 ? 12.17195 -8.26013 -7.21146 1.000 9.16552 216 ASP A C 1
ATOM 973 O O . ASP A 1 130 ? 11.21812 -8.16961 -6.43271 1.000 7.74146 216 ASP A O 1
ATOM 978 N N . GLN A 1 131 ? 12.97718 -7.24545 -7.49653 1.000 10.61253 217 GLN A N 1
ATOM 979 C CA . GLN A 1 131 ? 12.76810 -5.92591 -6.90507 1.000 8.68441 217 GLN A CA 1
ATOM 980 C C . GLN A 1 131 ? 11.41136 -5.32259 -7.29417 1.000 6.44688 217 GLN A C 1
ATOM 981 O O . GLN A 1 131 ? 10.77349 -4.63019 -6.49066 1.000 6.36971 217 GLN A O 1
ATOM 987 N N . LEU A 1 132 ? 10.96271 -5.54860 -8.53950 1.000 8.03827 218 LEU A N 1
ATOM 988 C CA . LEU A 1 132 ? 9.70437 -4.99354 -9.01148 1.000 7.54163 218 LEU A CA 1
ATOM 989 C C . LEU A 1 132 ? 8.57847 -5.99379 -8.79262 1.000 7.21577 218 LEU A C 1
ATOM 990 O O . LEU A 1 132 ? 8.84128 -7.16532 -8.52674 1.000 7.87968 218 LEU A O 1
ATOM 995 N N . PRO A 1 133 ? 7.31029 -5.56789 -8.89639 1.000 7.66115 219 PRO A N 1
ATOM 996 C CA . PRO A 1 133 ? 6.20383 -6.51196 -8.71912 1.000 7.17783 219 PRO A CA 1
ATOM 997 C C . PRO A 1 133 ? 6.35922 -7.71028 -9.64912 1.000 9.66167 219 PRO A C 1
ATOM 998 O O . PRO A 1 133 ? 6.72756 -7.58001 -10.81993 1.000 7.81972 219 PRO A O 1
ATOM 1002 N N . CYS A 1 134 ? 6.09244 -8.89146 -9.10140 1.000 8.62053 220 CYS A N 1
ATOM 1003 C CA . CYS A 1 134 ? 6.48634 -10.13155 -9.74813 1.000 10.44291 220 CYS A CA 1
ATOM 1004 C C . CYS A 1 134 ? 5.36504 -11.17461 -9.73240 1.000 9.04702 220 CYS A C 1
ATOM 1005 O O . CYS A 1 134 ? 4.85244 -11.56639 -10.78937 1.000 12.11478 220 CYS A O 1
ATOM 1008 N N . THR A 1 135 ? 4.97022 -11.64123 -8.55489 1.000 8.14242 221 THR A N 1
ATOM 1009 C CA . THR A 1 135 ? 4.05985 -12.78113 -8.47357 1.000 7.60461 221 THR A CA 1
ATOM 1010 C C . THR A 1 135 ? 2.62333 -12.32043 -8.72903 1.000 7.76177 221 THR A C 1
ATOM 1011 O O . THR A 1 135 ? 2.01650 -11.65848 -7.88695 1.000 13.49515 221 THR A O 1
ATOM 1015 N N . ASN A 1 136 ? 2.06544 -12.65219 -9.89240 1.000 7.51883 222 ASN A N 1
ATOM 1016 C CA . ASN A 1 136 ? 0.68492 -12.28398 -10.18146 1.000 8.32831 222 ASN A CA 1
ATOM 1017 C C . ASN A 1 136 ? -0.28670 -13.45299 -10.07231 1.000 10.90540 222 ASN A C 1
ATOM 1018 O O . ASN A 1 136 ? -1.50260 -13.22786 -10.09255 1.000 9.96753 222 ASN A O 1
ATOM 1023 N N . VAL A 1 137 ? 0.22006 -14.68216 -9.96121 1.000 7.90249 223 VAL A N 1
ATOM 1024 C CA . VAL A 1 137 ? -0.58203 -15.89830 -9.99490 1.000 5.13028 223 VAL A CA 1
ATOM 1025 C C . VAL A 1 137 ? -0.25415 -16.69832 -8.74734 1.000 6.75309 223 VAL A C 1
ATOM 1026 O O . VAL A 1 137 ? 0.92187 -16.85764 -8.40158 1.000 5.74814 223 VAL A O 1
ATOM 1030 N N . PHE A 1 138 ? -1.28983 -17.17597 -8.05684 1.000 7.77394 224 PHE A N 1
ATOM 1031 C CA . PHE A 1 138 ? -1.09580 -18.08511 -6.93202 1.000 6.32446 224 PHE A CA 1
ATOM 1032 C C . PHE A 1 138 ? -0.14849 -19.21897 -7.32188 1.000 5.81437 224 PHE A C 1
ATOM 1033 O O . PHE A 1 138 ? -0.30826 -19.83311 -8.37147 1.000 4.09310 224 PHE A O 1
ATOM 1041 N N . SER A 1 139 ? 0.87363 -19.45046 -6.49527 1.000 6.28053 225 SER A N 1
ATOM 1042 C CA . SER A 1 139 ? 1.89403 -20.46678 -6.74284 1.000 8.47297 225 SER A CA 1
ATOM 1043 C C . SER A 1 139 ? 1.90773 -21.41168 -5.54426 1.000 9.67509 225 SER A C 1
ATOM 1044 O O . SER A 1 139 ? 2.38154 -21.05263 -4.45568 1.000 8.82130 225 SER A O 1
ATOM 1047 N N . GLU A 1 140 ? 1.38882 -22.60948 -5.74682 1.000 8.17707 226 GLU A N 1
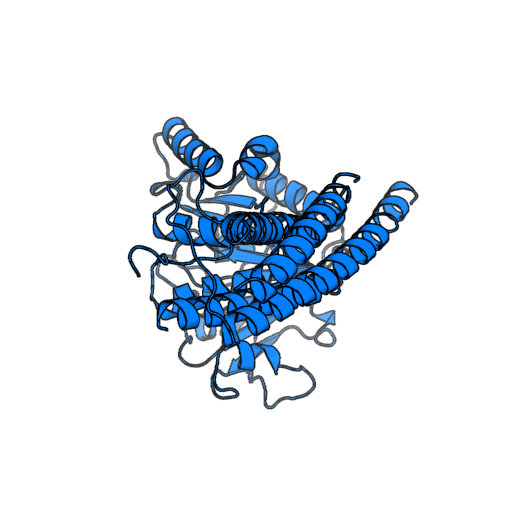ATOM 1048 C CA . GLU A 1 140 ? 1.29821 -23.61471 -4.70008 1.000 11.28789 226 GLU A CA 1
ATOM 1049 C C . GLU A 1 140 ? 2.42396 -24.61621 -4.89399 1.000 7.97038 226 GLU A C 1
ATOM 1050 O O . GLU A 1 140 ? 2.51350 -25.24143 -5.95641 1.000 10.82426 226 GLU A O 1
ATOM 1056 N N . ILE A 1 141 ? 3.24765 -24.80503 -3.86782 1.000 8.07656 227 ILE A N 1
ATOM 1057 C CA . ILE A 1 141 ? 4.36259 -25.75810 -3.91581 1.000 9.41564 227 ILE A CA 1
ATOM 1058 C C . ILE A 1 141 ? 3.98174 -27.00706 -3.13476 1.000 9.13577 227 ILE A C 1
ATOM 1059 O O . ILE A 1 141 ? 3.55661 -26.91063 -1.97667 1.000 6.38122 227 ILE A O 1
ATOM 1064 N N . LEU A 1 142 ? 4.13103 -28.17893 -3.76560 1.000 8.68413 228 LEU A N 1
ATOM 1065 C CA . LEU A 1 142 ? 3.74736 -29.46365 -3.19226 1.000 8.57646 228 LEU A CA 1
ATOM 1066 C C . LEU A 1 142 ? 4.86414 -30.46971 -3.41127 1.000 9.36984 228 LEU A C 1
ATOM 1067 O O . LEU A 1 142 ? 5.63386 -30.35448 -4.36466 1.000 10.64911 228 LEU A O 1
ATOM 1072 N N . GLU A 1 143 ? 4.92421 -31.49567 -2.56231 1.000 8.23939 229 GLU A N 1
ATOM 1073 C CA . GLU A 1 143 ? 5.86771 -32.57542 -2.83020 1.000 11.75054 229 GLU A CA 1
ATOM 1074 C C . GLU A 1 143 ? 5.39906 -33.39591 -4.03863 1.000 11.15784 229 GLU A C 1
ATOM 1075 O O . GLU A 1 143 ? 4.19337 -33.57229 -4.27990 1.000 6.48306 229 GLU A O 1
ATOM 1081 N N . ALA A 1 144 ? 6.37206 -33.88263 -4.81356 1.000 8.85049 230 ALA A N 1
ATOM 1082 C CA . ALA A 1 144 ? 6.08130 -34.51733 -6.09481 1.000 12.07430 230 ALA A CA 1
ATOM 1083 C C . ALA A 1 144 ? 5.40412 -35.88084 -5.97743 1.000 11.82693 230 ALA A C 1
ATOM 1084 O O . ALA A 1 144 ? 4.97295 -36.40965 -7.00528 1.000 12.27253 230 ALA A O 1
ATOM 1086 N N . ARG A 1 145 ? 5.26685 -36.45886 -4.78068 1.000 12.22925 231 ARG A N 1
ATOM 1087 C CA . ARG A 1 145 ? 4.58087 -37.74864 -4.70803 1.000 17.16416 231 ARG A CA 1
ATOM 1088 C C . ARG A 1 145 ? 3.14247 -37.61999 -5.15865 1.000 17.26600 231 ARG A C 1
ATOM 1089 O O . ARG A 1 145 ? 2.58400 -38.55351 -5.72949 1.000 23.04000 231 ARG A O 1
ATOM 1097 N N . GLU A 1 146 ? 2.54596 -36.45352 -4.96630 1.000 24.06453 232 GLU A N 1
ATOM 1098 C CA . GLU A 1 146 ? 1.20629 -36.20625 -5.46897 1.000 25.95034 232 GLU A CA 1
ATOM 1099 C C . GLU A 1 146 ? 1.14182 -36.23182 -6.99328 1.000 25.50013 232 GLU A C 1
ATOM 1100 O O . GLU A 1 146 ? 0.07993 -36.53372 -7.54957 1.000 31.96419 232 GLU A O 1
ATOM 1106 N N . ASN A 1 147 ? 2.25428 -35.96588 -7.68015 1.000 15.77231 233 ASN A N 1
ATOM 1107 C CA . ASN A 1 147 ? 2.33627 -35.99659 -9.14018 1.000 11.87621 233 ASN A CA 1
ATOM 1108 C C . ASN A 1 147 ? 3.17726 -37.17704 -9.64011 1.000 15.63436 233 ASN A C 1
ATOM 1109 O O . ASN A 1 147 ? 3.97906 -37.03604 -10.56438 1.000 17.69684 233 ASN A O 1
ATOM 1114 N N . ASP A 1 148 ? 3.02279 -38.35910 -9.03561 1.000 17.81607 234 ASP A N 1
ATOM 1115 C CA . ASP A 1 148 ? 3.81690 -39.55843 -9.40516 1.000 15.56196 234 ASP A CA 1
ATOM 1116 C C . ASP A 1 148 ? 5.32788 -39.31004 -9.43696 1.000 14.97393 234 ASP A C 1
ATOM 1117 O O . ASP A 1 148 ? 6.03817 -39.82449 -10.31047 1.000 12.60879 234 ASP A O 1
ATOM 1122 N N . GLY A 1 149 ? 5.84052 -38.52106 -8.49414 1.000 13.88072 235 GLY A N 1
ATOM 1123 C CA . GLY A 1 149 ? 7.28860 -38.35659 -8.45403 1.000 11.46789 235 GLY A CA 1
ATOM 1124 C C . GLY A 1 149 ? 7.87717 -37.37512 -9.44951 1.000 12.24696 235 GLY A C 1
ATOM 1125 O O . GLY A 1 149 ? 9.09420 -37.13400 -9.42104 1.000 11.66787 235 GLY A O 1
ATOM 1126 N N . ILE A 1 150 ? 7.05561 -36.75323 -10.29184 1.000 10.36543 236 ILE A N 1
ATOM 1127 C CA . ILE A 1 150 ? 7.52143 -35.91480 -11.39932 1.000 11.72331 236 ILE A CA 1
ATOM 1128 C C . ILE A 1 150 ? 7.59460 -34.44640 -10.98020 1.000 12.07192 236 ILE A C 1
ATOM 1129 O O . ILE A 1 150 ? 6.58658 -33.86510 -10.56283 1.000 6.29710 236 ILE A O 1
ATOM 1134 N N . GLU A 1 151 ? 8.77618 -33.83290 -11.13340 1.000 14.10267 237 GLU A N 1
ATOM 1135 C CA . GLU A 1 151 ? 8.97252 -32.41377 -10.84527 1.000 12.12958 237 GLU A CA 1
ATOM 1136 C C . GLU A 1 151 ? 8.60851 -31.56867 -12.06061 1.000 12.98725 237 GLU A C 1
ATOM 1137 O O . GLU A 1 151 ? 9.34452 -31.54599 -13.04865 1.000 13.57701 237 GLU A O 1
ATOM 1143 N N . GLU A 1 152 ? 7.51617 -30.82068 -11.96639 1.000 8.25463 238 GLU A N 1
ATOM 1144 C CA . GLU A 1 152 ? 7.06010 -29.97755 -13.06126 1.000 10.59903 238 GLU A CA 1
ATOM 1145 C C . GLU A 1 152 ? 6.04669 -28.98237 -12.50207 1.000 9.78093 238 GLU A C 1
ATOM 1146 O O . GLU A 1 152 ? 5.64954 -29.04497 -11.33274 1.000 5.72158 238 GLU A O 1
ATOM 1152 N N . VAL A 1 153 ? 5.64778 -28.05271 -13.35311 1.000 5.18794 239 VAL A N 1
ATOM 1153 C CA . VAL A 1 153 ? 4.60915 -27.08457 -13.05617 1.000 7.15698 239 VAL A CA 1
ATOM 1154 C C . VAL A 1 153 ? 3.35937 -27.47166 -13.84339 1.000 6.63029 239 VAL A C 1
ATOM 1155 O O . VAL A 1 153 ? 3.43890 -27.74407 -15.04668 1.000 8.28366 239 VAL A O 1
ATOM 1159 N N . HIS A 1 154 ? 2.21790 -27.52992 -13.16451 1.000 4.58355 240 HIS A N 1
ATOM 1160 C CA . HIS A 1 154 ? 0.91444 -27.62163 -13.81532 1.000 5.49778 240 HIS A CA 1
ATOM 1161 C C . HIS A 1 154 ? 0.24493 -26.24806 -13.70768 1.000 9.38575 240 HIS A C 1
ATOM 1162 O O . HIS A 1 154 ? -0.08248 -25.78715 -12.60559 1.000 4.72420 240 HIS A O 1
ATOM 1169 N N . ALA A 1 155 ? 0.04800 -25.59426 -14.84853 1.000 6.23596 241 ALA A N 1
ATOM 1170 C CA . ALA A 1 155 ? -0.48449 -24.24214 -14.89195 1.000 5.88814 241 ALA A CA 1
ATOM 1171 C C . ALA A 1 155 ? -1.95749 -24.31645 -15.26234 1.000 6.17783 241 ALA A C 1
ATOM 1172 O O . ALA A 1 155 ? -2.29916 -24.70443 -16.38247 1.000 8.81851 241 ALA A O 1
ATOM 1174 N N . ILE A 1 156 ? -2.82944 -23.94115 -14.33182 1.000 6.02351 242 ILE A N 1
ATOM 1175 C CA . ILE A 1 156 ? -4.26582 -24.10181 -14.49025 1.000 8.48415 242 ILE A CA 1
ATOM 1176 C C . ILE A 1 156 ? -4.81092 -22.88636 -15.22848 1.000 7.14636 242 ILE A C 1
ATOM 1177 O O . ILE A 1 156 ? -4.72408 -21.77182 -14.68940 1.000 9.91499 242 ILE A O 1
ATOM 1182 N N . PRO A 1 157 ? -5.41579 -23.05874 -16.39773 1.000 10.22778 243 PRO A N 1
ATOM 1183 C CA . PRO A 1 157 ? -5.88244 -21.91956 -17.19164 1.000 10.56450 243 PRO A CA 1
ATOM 1184 C C . PRO A 1 157 ? -7.15325 -21.30903 -16.63278 1.000 16.19304 243 PRO A C 1
ATOM 1185 O O . PRO A 1 157 ? -8.07236 -22.01759 -16.21014 1.000 13.10368 243 PRO A O 1
ATOM 1189 N N . LEU A 1 158 ? -7.21504 -19.97434 -16.67341 1.000 14.33134 244 LEU A N 1
ATOM 1190 C CA . LEU A 1 158 ? -8.43624 -19.29652 -16.26783 1.000 18.33193 244 LEU A CA 1
ATOM 1191 C C . LEU A 1 158 ? -9.64269 -19.73485 -17.09477 1.000 23.16634 244 LEU A C 1
ATOM 1192 O O . LEU A 1 158 ? -10.76184 -19.75346 -16.57726 1.000 22.57761 244 LEU A O 1
ATOM 1197 N N . ASN A 1 159 ? -9.45186 -20.05917 -18.38036 1.000 18.68293 245 ASN A N 1
ATOM 1198 C CA . ASN A 1 159 ? -10.58927 -20.20225 -19.29000 1.000 23.51359 245 ASN A CA 1
ATOM 1199 C C . ASN A 1 159 ? -11.31363 -21.54077 -19.15980 1.000 22.99235 245 ASN A C 1
ATOM 1200 O O . ASN A 1 159 ? -12.20504 -21.81892 -19.97092 1.000 20.38819 245 ASN A O 1
ATOM 1205 N N . ILE A 1 160 ? -10.97575 -22.37060 -18.16610 1.000 20.12784 246 ILE A N 1
ATOM 1206 C CA . ILE A 1 160 ? -11.66091 -23.64875 -18.02021 1.000 19.08464 246 ILE A CA 1
ATOM 1207 C C . ILE A 1 160 ? -12.90507 -23.55937 -17.15330 1.000 23.26180 246 ILE A C 1
ATOM 1208 O O . ILE A 1 160 ? -13.67801 -24.52606 -17.10057 1.000 21.10864 246 ILE A O 1
ATOM 1213 N N . ALA A 1 161 ? -13.14436 -22.42906 -16.49579 1.000 21.16332 247 ALA A N 1
ATOM 1214 C CA . ALA A 1 161 ? -14.30054 -22.27689 -15.62769 1.000 19.09499 247 ALA A CA 1
ATOM 1215 C C . ALA A 1 161 ? -14.64315 -20.79534 -15.56222 1.000 20.50295 247 ALA A C 1
ATOM 1216 O O . ALA A 1 161 ? -13.81482 -19.95639 -15.92951 1.000 22.31361 247 ALA A O 1
ATOM 1218 N N . PRO A 1 162 ? -15.85972 -20.44055 -15.12763 1.000 23.01055 248 PRO A N 1
ATOM 1219 C CA . PRO A 1 162 ? -16.23128 -19.00927 -15.08917 1.000 20.79656 248 PRO A CA 1
ATOM 1220 C C . PRO A 1 162 ? -15.49030 -18.18974 -14.05740 1.000 18.13076 248 PRO A C 1
ATOM 1221 O O . PRO A 1 162 ? -15.39003 -16.97079 -14.23119 1.000 28.84875 248 PRO A O 1
ATOM 1225 N N . THR A 1 163 ? -14.99920 -18.79076 -12.97721 1.000 23.41683 249 THR A N 1
ATOM 1226 C CA . THR A 1 163 ? -14.31358 -18.04742 -11.92644 1.000 22.26948 249 THR A CA 1
ATOM 1227 C C . THR A 1 163 ? -13.00607 -18.73685 -11.56486 1.000 19.06713 249 THR A C 1
ATOM 1228 O O . THR A 1 163 ? -12.80209 -19.92771 -11.82069 1.000 18.76019 249 THR A O 1
ATOM 1232 N N . LEU A 1 164 ? -12.12288 -17.97248 -10.94110 1.000 15.45395 250 LEU A N 1
ATOM 1233 C CA . LEU A 1 164 ? -10.81937 -18.52119 -10.60421 1.000 17.60704 250 LEU A CA 1
ATOM 1234 C C . LEU A 1 164 ? -10.97239 -19.65505 -9.60701 1.000 14.25035 250 LEU A C 1
ATOM 1235 O O . LEU A 1 164 ? -10.33236 -20.70308 -9.74379 1.000 12.71162 250 LEU A O 1
ATOM 1240 N N . LYS A 1 165 ? -11.86628 -19.49282 -8.62726 1.000 15.14389 251 LYS A N 1
ATOM 1241 C CA . LYS A 1 165 ? -12.06656 -20.55789 -7.65059 1.000 14.98464 251 LYS A CA 1
ATOM 1242 C C . LYS A 1 165 ? -12.54602 -21.84044 -8.32692 1.000 13.73472 251 LYS A C 1
ATOM 1243 O O . LYS A 1 165 ? -12.07651 -22.93488 -7.99355 1.000 14.09869 251 LYS A O 1
ATOM 1249 N N . GLU A 1 166 ? -13.45115 -21.72296 -9.30183 1.000 13.44560 252 GLU A N 1
ATOM 1250 C CA . GLU A 1 166 ? -13.94562 -22.90318 -10.00679 1.000 17.79592 252 GLU A CA 1
ATOM 1251 C C . GLU A 1 166 ? -12.87270 -23.54059 -10.87988 1.000 12.94209 252 GLU A C 1
ATOM 1252 O O . GLU A 1 166 ? -12.83730 -24.76339 -10.99974 1.000 10.86037 252 GLU A O 1
ATOM 1258 N N . ALA A 1 167 ? -12.00053 -22.74382 -11.49973 1.000 9.85047 253 ALA A N 1
ATOM 1259 C CA . ALA A 1 167 ? -10.88729 -23.32787 -12.24310 1.000 12.79465 253 ALA A CA 1
ATOM 1260 C C . ALA A 1 167 ? -9.99149 -24.14036 -11.31127 1.000 11.03655 253 ALA A C 1
ATOM 1261 O O . ALA A 1 167 ? -9.65377 -25.29803 -11.59782 1.000 10.84475 253 ALA A O 1
ATOM 1263 N N . ILE A 1 168 ? -9.62134 -23.54885 -10.17433 1.000 8.92910 254 ILE A N 1
ATOM 1264 C CA . ILE A 1 168 ? -8.82655 -24.25283 -9.17611 1.000 11.45155 254 ILE A CA 1
ATOM 1265 C C . ILE A 1 168 ? -9.51075 -25.53990 -8.75424 1.000 10.98039 254 ILE A C 1
ATOM 1266 O O . ILE A 1 168 ? -8.86910 -26.58633 -8.63240 1.000 13.12849 254 ILE A O 1
ATOM 1271 N N . ASP A 1 169 ? -10.82762 -25.49923 -8.55758 1.000 12.10342 255 ASP A N 1
ATOM 1272 C CA . ASP A 1 169 ? -11.50567 -26.65581 -7.99522 1.000 13.73541 255 ASP A CA 1
ATOM 1273 C C . ASP A 1 169 ? -11.73268 -27.77681 -9.00106 1.000 16.08735 255 ASP A C 1
ATOM 1274 O O . ASP A 1 169 ? -11.99993 -28.90953 -8.58972 1.000 14.93299 255 ASP A O 1
ATOM 1279 N N . MET A 1 170 ? -11.64485 -27.51609 -10.30077 1.000 14.11944 256 MET A N 1
ATOM 1280 C CA . MET A 1 170 ? -11.82102 -28.61822 -11.24724 1.000 16.16996 256 MET A CA 1
ATOM 1281 C C . MET A 1 170 ? -10.51133 -29.23624 -11.72848 1.000 17.23509 256 MET A C 1
ATOM 1282 O O . MET A 1 170 ? -10.54568 -30.21764 -12.48379 1.000 18.95399 256 MET A O 1
ATOM 1287 N N . TYR A 1 171 ? -9.37047 -28.71068 -11.28809 1.000 11.47663 257 TYR A N 1
ATOM 1288 C CA . TYR A 1 171 ? -8.07458 -29.28865 -11.60922 1.000 14.67756 257 TYR A CA 1
ATOM 1289 C C . TYR A 1 171 ? -7.93550 -30.70468 -11.08747 1.000 13.08438 257 TYR A C 1
ATOM 1290 O O . TYR A 1 171 ? -8.15701 -30.96869 -9.90288 1.000 13.75864 257 TYR A O 1
ATOM 1299 N N . SER A 1 172 ? -7.47082 -31.59362 -11.95883 1.000 13.65629 258 SER A N 1
ATOM 1300 C CA . SER A 1 172 ? -7.15397 -32.96058 -11.59431 1.000 18.36026 258 SER A CA 1
ATOM 1301 C C . SER A 1 172 ? -5.96363 -33.40805 -12.42811 1.000 18.11329 258 SER A C 1
ATOM 1302 O O . SER A 1 172 ? -5.95970 -33.21624 -13.64694 1.000 16.66308 258 SER A O 1
ATOM 1305 N N . ILE A 1 173 ? -4.95184 -33.99236 -11.77384 1.000 20.23834 259 ILE A N 1
ATOM 1306 C CA . ILE A 1 173 ? -3.83280 -34.56654 -12.51682 1.000 19.65304 259 ILE A CA 1
ATOM 1307 C C . ILE A 1 173 ? -4.33599 -35.54081 -13.56895 1.000 19.70182 259 ILE A C 1
ATOM 1308 O O . ILE A 1 173 ? -3.78187 -35.62897 -14.66937 1.000 16.40179 259 ILE A O 1
ATOM 1313 N N . GLN A 1 174 ? -5.43761 -36.22485 -13.27863 1.000 19.35716 260 GLN A N 1
ATOM 1314 C CA . GLN A 1 174 ? -5.98313 -37.21417 -14.18799 1.000 19.22563 260 GLN A CA 1
ATOM 1315 C C . GLN A 1 174 ? -6.63001 -36.59586 -15.42475 1.000 25.67821 260 GLN A C 1
ATOM 1316 O O . GLN A 1 174 ? -6.85423 -37.30468 -16.40919 1.000 24.21518 260 GLN A O 1
ATOM 1322 N N . ASN A 1 175 ? -6.94797 -35.30446 -15.41038 1.000 21.84268 261 ASN A N 1
ATOM 1323 C CA . ASN A 1 175 ? -7.60318 -34.67684 -16.55631 1.000 17.98753 261 ASN A CA 1
ATOM 1324 C C . ASN A 1 175 ? -6.69591 -33.63167 -17.19215 1.000 20.05473 261 ASN A C 1
ATOM 1325 O O . ASN A 1 175 ? -6.68503 -32.46596 -16.75337 1.000 16.74165 261 ASN A O 1
ATOM 1330 N N . PRO A 1 176 ? -5.95472 -33.98228 -18.24711 1.000 17.38426 262 PRO A N 1
ATOM 1331 C CA . PRO A 1 176 ? -5.02295 -33.01779 -18.85523 1.000 16.77403 262 PRO A CA 1
ATOM 1332 C C . PRO A 1 176 ? -5.67676 -31.76192 -19.41574 1.000 16.59225 262 PRO A C 1
ATOM 1333 O O . PRO A 1 176 ? -4.95210 -30.78638 -19.64884 1.000 16.21414 262 PRO A O 1
ATOM 1337 N N . LYS A 1 177 ? -6.99549 -31.74081 -19.64910 1.000 13.56427 263 LYS A N 1
ATOM 1338 C CA . LYS A 1 177 ? -7.64397 -30.51797 -20.12755 1.000 16.29779 263 LYS A CA 1
ATOM 1339 C C . LYS A 1 177 ? -7.67420 -29.40958 -19.09168 1.000 19.61360 263 LYS A C 1
ATOM 1340 O O . LYS A 1 177 ? -8.10194 -28.29145 -19.42206 1.000 17.49637 263 LYS A O 1
ATOM 1346 N N . THR A 1 178 ? -7.26046 -29.68419 -17.85290 1.000 12.20656 264 THR A N 1
ATOM 1347 C CA . THR A 1 178 ? -7.32259 -28.68838 -16.79342 1.000 13.05433 264 THR A CA 1
ATOM 1348 C C . THR A 1 178 ? -5.95235 -28.09586 -16.43584 1.000 18.14317 264 THR A C 1
ATOM 1349 O O . THR A 1 178 ? -5.85877 -27.36071 -15.44898 1.000 14.10294 264 THR A O 1
ATOM 1353 N N . TYR A 1 179 ? -4.89268 -28.38881 -17.19867 1.000 11.12480 265 TYR A N 1
ATOM 1354 C CA . TYR A 1 179 ? -3.60171 -27.77457 -16.89157 1.000 11.74478 265 TYR A CA 1
ATOM 1355 C C . TYR A 1 179 ? -2.65818 -27.87904 -18.09039 1.000 14.87893 265 TYR A C 1
ATOM 1356 O O . TYR A 1 179 ? -2.77729 -28.79616 -18.91395 1.000 10.06098 265 TYR A O 1
ATOM 1365 N N . GLU A 1 180 ? -1.72953 -26.91276 -18.18290 1.000 10.58982 266 GLU A N 1
ATOM 1366 C CA . GLU A 1 180 ? -0.59447 -26.96824 -19.10463 1.000 13.55699 266 GLU A CA 1
ATOM 1367 C C . GLU A 1 180 ? 0.65254 -27.34494 -18.32750 1.000 11.21915 266 GLU A C 1
ATOM 1368 O O . GLU A 1 180 ? 0.85702 -26.85627 -17.21751 1.000 10.75539 266 GLU A O 1
ATOM 1374 N N . ILE A 1 181 ? 1.48687 -28.19369 -18.89618 1.000 10.83480 267 ILE A N 1
ATOM 1375 C CA . ILE A 1 181 ? 2.70485 -28.62752 -18.21642 1.000 11.49017 267 ILE A CA 1
ATOM 1376 C C . ILE A 1 181 ? 3.87342 -27.74971 -18.65302 1.000 13.26182 267 ILE A C 1
ATOM 1377 O O . ILE A 1 181 ? 3.99757 -27.39847 -19.84072 1.000 11.41093 267 ILE A O 1
ATOM 1382 N N . HIS A 1 182 ? 4.72133 -27.37458 -17.68638 1.000 10.65820 268 HIS A N 1
ATOM 1383 C CA . HIS A 1 182 ? 5.88859 -26.53209 -17.92625 1.000 9.60880 268 HIS A CA 1
ATOM 1384 C C . HIS A 1 182 ? 7.00370 -26.98878 -17.00296 1.000 11.06486 268 HIS A C 1
ATOM 1385 O O . HIS A 1 182 ? 6.76072 -27.61094 -15.96267 1.000 9.74215 268 HIS A O 1
ATOM 1392 N N . THR A 1 183 ? 8.22928 -26.67744 -17.38749 1.000 9.45003 269 THR A N 1
ATOM 1393 C CA . THR A 1 183 ? 9.36410 -26.97251 -16.52407 1.000 15.19809 269 THR A CA 1
ATOM 1394 C C . THR A 1 183 ? 9.42361 -25.99358 -15.36034 1.000 8.29578 269 THR A C 1
ATOM 1395 O O . THR A 1 183 ? 8.87920 -24.89269 -15.41225 1.000 8.78014 269 THR A O 1
ATOM 1399 N N . LEU A 1 184 ? 10.15135 -26.38730 -14.31611 1.000 10.51299 270 LEU A N 1
ATOM 1400 C CA . LEU A 1 184 ? 10.33592 -25.48499 -13.18139 1.000 13.10579 270 LEU A CA 1
ATOM 1401 C C . LEU A 1 184 ? 11.02075 -24.17752 -13.57382 1.000 13.25316 270 LEU A C 1
ATOM 1402 O O . LEU A 1 184 ? 10.74872 -23.13570 -12.97684 1.000 15.00046 270 LEU A O 1
ATOM 1407 N N . LYS A 1 185 ? 11.91297 -24.17867 -14.53751 1.000 11.96392 271 LYS A N 1
ATOM 1408 C CA . LYS A 1 185 ? 12.51093 -22.86823 -14.76420 1.000 20.67773 271 LYS A CA 1
ATOM 1409 C C . LYS A 1 185 ? 11.70991 -22.01191 -15.71007 1.000 12.93485 271 LYS A C 1
ATOM 1410 O O . LYS A 1 185 ? 12.18484 -20.93336 -16.05819 1.000 14.84226 271 LYS A O 1
ATOM 1416 N N . GLU A 1 186 ? 10.60162 -22.50642 -16.24684 1.000 9.41447 272 GLU A N 1
ATOM 1417 C CA . GLU A 1 186 ? 9.71574 -21.55257 -16.90068 1.000 13.68125 272 GLU A CA 1
ATOM 1418 C C . GLU A 1 186 ? 8.95712 -20.67450 -15.92026 1.000 10.08893 272 GLU A C 1
ATOM 1419 O O . GLU A 1 186 ? 8.15656 -19.84940 -16.36812 1.000 14.35517 272 GLU A O 1
ATOM 1425 N N . LEU A 1 187 ? 9.16058 -20.83311 -14.61219 1.000 9.78147 273 LEU A N 1
ATOM 1426 C CA . LEU A 1 187 ? 8.34449 -20.08936 -13.64774 1.000 9.84232 273 LEU A CA 1
ATOM 1427 C C . LEU A 1 187 ? 8.45960 -18.57268 -13.77090 1.000 12.17825 273 LEU A C 1
ATOM 1428 O O . LEU A 1 187 ? 7.43376 -17.88898 -13.57030 1.000 10.04287 273 LEU A O 1
ATOM 1433 N N . PRO A 1 188 ? 9.63232 -17.97611 -14.04144 1.000 13.24320 274 PRO A N 1
ATOM 1434 C CA . PRO A 1 188 ? 9.66990 -16.50724 -14.18777 1.000 12.66213 274 PRO A CA 1
ATOM 1435 C C . PRO A 1 188 ? 8.78799 -15.99450 -15.30792 1.000 17.79219 274 PRO A C 1
ATOM 1436 O O . PRO A 1 188 ? 8.36513 -14.83243 -15.25555 1.000 16.61990 274 PRO A O 1
ATOM 1440 N N . ASP A 1 189 ? 8.47371 -16.83973 -16.30065 1.000 13.31204 275 ASP A N 1
ATOM 1441 C CA . ASP A 1 189 ? 7.56683 -16.47938 -17.37511 1.000 12.19501 275 ASP A CA 1
ATOM 1442 C C . ASP A 1 189 ? 6.11477 -16.72920 -17.03709 1.000 11.33921 275 ASP A C 1
ATOM 1443 O O . ASP A 1 189 ? 5.24243 -16.12887 -17.67143 1.000 11.39260 275 ASP A O 1
ATOM 1448 N N . LEU A 1 190 ? 5.83884 -17.59631 -16.06526 1.000 8.90467 276 LEU A N 1
ATOM 1449 C CA . LEU A 1 190 ? 4.46458 -17.96794 -15.75562 1.000 8.77250 276 LEU A CA 1
ATOM 1450 C C . LEU A 1 190 ? 3.83690 -17.06364 -14.69826 1.000 9.81077 276 LEU A C 1
ATOM 1451 O O . LEU A 1 190 ? 2.67042 -16.68045 -14.83497 1.000 11.13843 276 LEU A O 1
ATOM 1456 N N . VAL A 1 191 ? 4.56829 -16.71684 -13.64223 1.000 10.53485 277 VAL A N 1
ATOM 1457 C CA . VAL A 1 191 ? 3.96348 -16.02870 -12.49532 1.000 11.79921 277 VAL A CA 1
ATOM 1458 C C . VAL A 1 191 ? 3.43620 -14.64036 -12.85121 1.000 7.35759 277 VAL A C 1
ATOM 1459 O O . VAL A 1 191 ? 2.53983 -14.15053 -12.15332 1.000 8.65544 277 VAL A O 1
ATOM 1463 N N . PRO A 1 192 ? 3.90587 -13.95672 -13.90290 1.000 12.03780 278 PRO A N 1
ATOM 1464 C CA . PRO A 1 192 ? 3.22556 -12.71368 -14.26989 1.000 12.11414 278 PRO A CA 1
ATOM 1465 C C . PRO A 1 192 ? 1.87940 -12.89086 -14.96340 1.000 14.29558 278 PRO A C 1
ATOM 1466 O O . PRO A 1 192 ? 1.13279 -11.90809 -15.04210 1.000 10.98183 278 PRO A O 1
ATOM 1470 N N . GLN A 1 193 ? 1.51613 -14.08303 -15.45018 1.000 10.23195 279 GLN A N 1
ATOM 1471 C CA . GLN A 1 193 ? 0.38068 -14.18071 -16.38188 1.000 11.75737 279 GLN A CA 1
ATOM 1472 C C . GLN A 1 193 ? -0.96748 -14.37916 -15.67793 1.000 8.59787 279 GLN A C 1
ATOM 1473 O O . GLN A 1 193 ? -1.67460 -15.35539 -15.91816 1.000 11.26303 279 GLN A O 1
ATOM 1479 N N . ASN A 1 194 ? -1.36579 -13.40228 -14.86065 1.000 7.79390 280 ASN A N 1
ATOM 1480 C CA . ASN A 1 194 ? -2.68077 -13.45503 -14.21005 1.000 9.72591 280 ASN A CA 1
ATOM 1481 C C . ASN A 1 194 ? -3.84490 -13.22620 -15.16688 1.000 12.74805 280 ASN A C 1
ATOM 1482 O O . ASN A 1 194 ? -4.99693 -13.45361 -14.78070 1.000 14.87608 280 ASN A O 1
ATOM 1487 N N . GLY A 1 195 ? -3.58648 -12.76526 -16.37886 1.000 11.12736 281 GLY A N 1
ATOM 1488 C CA . GLY A 1 195 ? -4.61495 -12.81453 -17.40734 1.000 15.27281 281 GLY A CA 1
ATOM 1489 C C . GLY A 1 195 ? -4.79433 -14.17974 -18.04121 1.000 17.41104 281 GLY A C 1
ATOM 1490 O O . GLY A 1 195 ? -5.72562 -14.35236 -18.82601 1.000 17.02855 281 GLY A O 1
ATOM 1491 N N . LYS A 1 196 ? -3.92821 -15.16627 -17.72021 1.000 13.71461 282 LYS A N 1
ATOM 1492 C CA . LYS A 1 196 ? -4.02499 -16.48795 -18.33190 1.000 10.87567 282 LYS A CA 1
ATOM 1493 C C . LYS A 1 196 ? -4.26064 -17.61731 -17.34253 1.000 11.60261 282 LYS A C 1
ATOM 1494 O O . LYS A 1 196 ? -5.03238 -18.52944 -17.63281 1.000 11.90467 282 LYS A O 1
ATOM 1500 N N . TYR A 1 197 ? -3.58709 -17.61883 -16.20313 1.000 8.95375 283 TYR A N 1
ATOM 1501 C CA . TYR A 1 197 ? -3.57790 -18.76679 -15.30957 1.000 9.67592 283 TYR A CA 1
ATOM 1502 C C . TYR A 1 197 ? -4.28960 -18.43378 -14.00974 1.000 10.27767 283 TYR A C 1
ATOM 1503 O O . TYR A 1 197 ? -4.20038 -17.31007 -13.51666 1.000 12.93485 283 TYR A O 1
ATOM 1512 N N . ALA A 1 198 ? -5.04065 -19.40124 -13.49752 1.000 8.09958 284 ALA A N 1
ATOM 1513 C CA . ALA A 1 198 ? -5.65184 -19.26645 -12.18407 1.000 10.23206 284 ALA A CA 1
ATOM 1514 C C . ALA A 1 198 ? -4.65126 -19.52656 -11.06311 1.000 7.86766 284 ALA A C 1
ATOM 1515 O O . ALA A 1 198 ? -4.72340 -18.88940 -10.00364 1.000 7.85998 284 ALA A O 1
ATOM 1517 N N . LEU A 1 199 ? -3.73657 -20.47518 -11.26694 1.000 6.66603 285 LEU A N 1
ATOM 1518 C CA . LEU A 1 199 ? -2.92033 -21.03450 -10.19428 1.000 7.06864 285 LEU A CA 1
ATOM 1519 C C . LEU A 1 199 ? -1.84122 -21.90228 -10.82784 1.000 5.66054 285 LEU A C 1
ATOM 1520 O O . LEU A 1 199 ? -2.09176 -22.55490 -11.84355 1.000 5.53189 285 LEU A O 1
ATOM 1525 N N . LEU A 1 200 ? -0.63887 -21.90049 -10.23853 1.000 3.97251 286 LEU A N 1
ATOM 1526 C CA . LEU A 1 200 ? 0.41865 -22.82977 -10.63741 1.000 5.19965 286 LEU A CA 1
ATOM 1527 C C . LEU A 1 200 ? 0.59053 -23.88069 -9.54448 1.000 8.31066 286 LEU A C 1
ATOM 1528 O O . LEU A 1 200 ? 0.83408 -23.52444 -8.39071 1.000 8.40340 286 LEU A O 1
ATOM 1533 N N . LYS A 1 201 ? 0.44309 -25.16762 -9.90142 1.000 11.05653 287 LYS A N 1
ATOM 1534 C CA . LYS A 1 201 ? 0.85306 -26.28093 -9.03544 1.000 8.51270 287 LYS A CA 1
ATOM 1535 C C . LYS A 1 201 ? 2.30702 -26.64142 -9.35715 1.000 7.80107 287 LYS A C 1
ATOM 1536 O O . LYS A 1 201 ? 2.62912 -27.01602 -10.49099 1.000 7.47791 287 LYS A O 1
ATOM 1542 N N . ILE A 1 202 ? 3.18650 -26.49860 -8.37194 1.000 5.87568 288 ILE A N 1
ATOM 1543 C CA . ILE A 1 202 ? 4.62788 -26.66100 -8.53313 1.000 7.39698 288 ILE A CA 1
ATOM 1544 C C . ILE A 1 202 ? 5.04314 -27.89826 -7.73400 1.000 9.45903 288 ILE A C 1
ATOM 1545 O O . ILE A 1 202 ? 5.05472 -27.87351 -6.49261 1.000 6.89055 288 ILE A O 1
ATOM 1550 N N . TYR A 1 203 ? 5.35193 -28.99004 -8.43340 1.000 6.75633 289 TYR A N 1
ATOM 1551 C CA . TYR A 1 203 ? 5.68629 -30.26520 -7.80150 1.000 7.46023 289 TYR A CA 1
ATOM 1552 C C . TYR A 1 203 ? 7.19795 -30.43062 -7.72261 1.000 12.95335 289 TYR A C 1
ATOM 1553 O O . TYR A 1 203 ? 7.88593 -30.41642 -8.75052 1.000 11.01423 289 TYR A O 1
ATOM 1562 N N . ILE A 1 204 ? 7.71723 -30.61642 -6.51200 1.000 8.70449 290 ILE A N 1
ATOM 1563 C CA . ILE A 1 204 ? 9.15624 -30.74672 -6.35874 1.000 12.21392 290 ILE A CA 1
ATOM 1564 C C . ILE A 1 204 ? 9.46784 -31.93837 -5.47026 1.000 16.20728 290 ILE A C 1
ATOM 1565 O O . ILE A 1 204 ? 8.63980 -32.38909 -4.67010 1.000 10.32845 290 ILE A O 1
ATOM 1570 N N . LYS A 1 205 ? 10.66018 -32.47341 -5.67104 1.000 10.59828 291 LYS A N 1
ATOM 1571 C CA . LYS A 1 205 ? 11.25746 -33.47192 -4.80614 1.000 18.01290 291 LYS A CA 1
ATOM 1572 C C . LYS A 1 205 ? 12.25916 -32.78914 -3.88467 1.000 17.36612 291 LYS A C 1
ATOM 1573 O O . LYS A 1 205 ? 12.78652 -31.71279 -4.18619 1.000 16.47942 291 LYS A O 1
ATOM 1579 N N . ASP A 1 206 ? 12.50006 -33.42181 -2.74994 1.000 15.37440 292 ASP A N 1
ATOM 1580 C CA . ASP A 1 206 ? 13.46388 -32.95379 -1.76507 1.000 19.55572 292 ASP A CA 1
ATOM 1581 C C . ASP A 1 206 ? 14.20517 -34.17410 -1.22046 1.000 19.39542 292 ASP A C 1
ATOM 1582 O O . ASP A 1 206 ? 14.39936 -34.33725 -0.01517 1.000 22.96506 292 ASP A O 1
ATOM 1587 N N . ASP A 1 207 ? 14.62441 -35.06174 -2.13372 1.000 19.52592 293 ASP A N 1
ATOM 1588 C CA . ASP A 1 207 ? 15.01883 -36.41237 -1.74088 1.000 15.54848 293 ASP A CA 1
ATOM 1589 C C . ASP A 1 207 ? 16.39213 -36.46924 -1.07013 1.000 19.50702 293 ASP A C 1
ATOM 1590 O O . ASP A 1 207 ? 16.71906 -37.48659 -0.44653 1.000 19.66034 293 ASP A O 1
ATOM 1595 N N . LYS A 1 208 ? 17.20690 -35.42016 -1.18101 1.000 19.05451 294 LYS A N 1
ATOM 1596 C CA . LYS A 1 208 ? 18.52294 -35.44398 -0.55081 1.000 22.44192 294 LYS A CA 1
ATOM 1597 C C . LYS A 1 208 ? 18.50016 -35.02539 0.91478 1.000 25.15482 294 LYS A C 1
ATOM 1598 O O . LYS A 1 208 ? 19.50927 -35.20823 1.61611 1.000 19.80209 294 LYS A O 1
ATOM 1604 N N . ARG A 1 209 ? 17.38546 -34.50504 1.39898 1.000 17.30720 295 ARG A N 1
ATOM 1605 C CA . ARG A 1 209 ? 17.39039 -34.12009 2.79986 1.000 18.96926 295 ARG A CA 1
ATOM 1606 C C . ARG A 1 209 ? 16.61764 -35.11736 3.64535 1.000 20.91152 295 ARG A C 1
ATOM 1607 O O . ARG A 1 209 ? 15.61780 -35.68791 3.18817 1.000 18.66769 295 ARG A O 1
ATOM 1615 N N . PRO A 1 210 ? 17.04183 -35.30436 4.89369 1.000 22.69192 296 PRO A N 1
ATOM 1616 C CA . PRO A 1 210 ? 16.25174 -36.11668 5.82026 1.000 24.57667 296 PRO A CA 1
ATOM 1617 C C . PRO A 1 210 ? 14.96616 -35.40482 6.21998 1.000 18.26757 296 PRO A C 1
ATOM 1618 O O . PRO A 1 210 ? 14.85614 -34.17507 6.19066 1.000 18.08956 296 PRO A O 1
ATOM 1622 N N . ALA A 1 211 ? 13.98565 -36.21723 6.61176 1.000 20.23316 297 ALA A N 1
ATOM 1623 C CA . ALA A 1 211 ? 12.67427 -35.70235 7.00014 1.000 22.58680 297 ALA A CA 1
ATOM 1624 C C . ALA A 1 211 ? 12.76791 -34.58791 8.04077 1.000 23.73380 297 ALA A C 1
ATOM 1625 O O . ALA A 1 211 ? 11.92716 -33.67631 8.05978 1.000 19.17580 297 ALA A O 1
ATOM 1627 N N . SER A 1 212 ? 13.79346 -34.63564 8.89798 1.000 20.75100 298 SER A N 1
ATOM 1628 C CA . SER A 1 212 ? 13.92180 -33.66568 9.97961 1.000 18.90414 298 SER A CA 1
ATOM 1629 C C . SER A 1 212 ? 14.17892 -32.26183 9.46330 1.000 17.04914 298 SER A C 1
ATOM 1630 O O . SER A 1 212 ? 13.92731 -31.28851 10.17330 1.000 22.10679 298 SER A O 1
ATOM 1633 N N . THR A 1 213 ? 14.75954 -32.13551 8.27648 1.000 15.96053 299 THR A N 1
ATOM 1634 C CA . THR A 1 213 ? 15.12306 -30.83025 7.74107 1.000 26.99388 299 THR A CA 1
ATOM 1635 C C . THR A 1 213 ? 14.39165 -30.53512 6.44341 1.000 20.38211 299 THR A C 1
ATOM 1636 O O . THR A 1 213 ? 14.69396 -29.53299 5.78232 1.000 26.30530 299 THR A O 1
ATOM 1640 N N . SER A 1 214 ? 13.45412 -31.38707 6.05753 1.000 15.60470 300 SER A N 1
ATOM 1641 C CA . SER A 1 214 ? 12.68346 -31.20151 4.84156 1.000 23.03549 300 SER A CA 1
ATOM 1642 C C . SER A 1 214 ? 11.27833 -30.80905 5.24979 1.000 18.25395 300 SER A C 1
ATOM 1643 O O . SER A 1 214 ? 10.59921 -31.57170 5.94603 1.000 18.71601 300 SER A O 1
ATOM 1646 N N . LEU A 1 215 ? 10.85226 -29.61867 4.82641 1.000 17.54828 301 LEU A N 1
ATOM 1647 C CA . LEU A 1 215 ? 9.51640 -29.15185 5.16371 1.000 13.56626 301 LEU A CA 1
ATOM 1648 C C . LEU A 1 215 ? 8.44251 -29.95457 4.43448 1.000 14.38965 301 LEU A C 1
ATOM 1649 O O . LEU A 1 215 ? 7.43778 -30.35420 5.03418 1.000 13.60848 301 LEU A O 1
ATOM 1654 N N . LEU A 1 216 ? 8.63257 -30.18892 3.13393 1.000 11.51550 302 LEU A N 1
ATOM 1655 C CA . LEU A 1 216 ? 7.62601 -30.87599 2.33373 1.000 17.30860 302 LEU A CA 1
ATOM 1656 C C . LEU A 1 216 ? 7.69038 -32.39501 2.46865 1.000 18.32589 302 LEU A C 1
ATOM 1657 O O . LEU A 1 216 ? 6.70808 -33.08022 2.15582 1.000 16.34799 302 LEU A O 1
ATOM 1662 N N . ARG A 1 217 ? 8.81674 -32.94820 2.90878 1.000 16.60675 303 ARG A N 1
ATOM 1663 C CA . ARG A 1 217 ? 8.83956 -34.38715 3.11947 1.000 20.61879 303 ARG A CA 1
ATOM 1664 C C . ARG A 1 217 ? 9.18683 -34.65914 4.56966 1.000 17.28983 303 ARG A C 1
ATOM 1665 O O . ARG A 1 217 ? 10.11858 -35.41260 4.85431 1.000 16.42157 303 ARG A O 1
ATOM 1673 N N . ASN A 1 218 ? 8.43605 -34.03865 5.48937 1.000 19.79122 304 ASN A N 1
ATOM 1674 C CA . ASN A 1 218 ? 8.71122 -34.14250 6.91470 1.000 15.32118 304 ASN A CA 1
ATOM 1675 C C . ASN A 1 218 ? 8.29776 -35.49137 7.48997 1.000 18.58487 304 ASN A C 1
ATOM 1676 O O . ASN A 1 218 ? 8.68658 -35.81317 8.61853 1.000 20.71031 304 ASN A O 1
ATOM 1681 N N . GLY A 1 219 ? 7.51520 -36.27574 6.75472 1.000 15.26873 305 GLY A N 1
ATOM 1682 C CA . GLY A 1 219 ? 7.21532 -37.63589 7.13925 1.000 22.43708 305 GLY A CA 1
ATOM 1683 C C . GLY A 1 219 ? 6.00777 -37.83560 8.03546 1.000 30.68269 305 GLY A C 1
ATOM 1684 O O . GLY A 1 219 ? 5.64465 -38.99055 8.29951 1.000 31.49558 305 GLY A O 1
ATOM 1685 N N . THR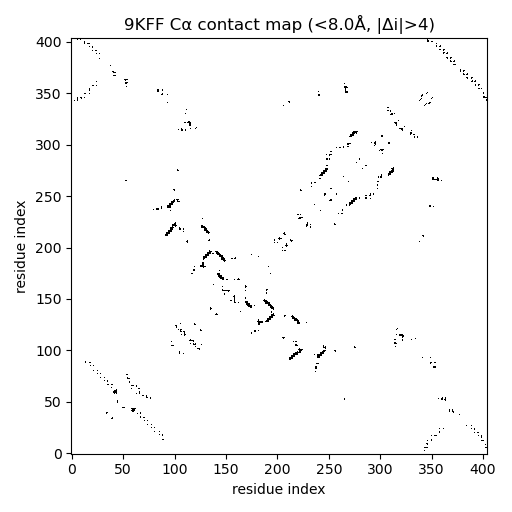 A 1 220 ? 5.37643 -36.77192 8.52466 1.000 17.63746 306 THR A N 1
ATOM 1686 C CA . THR A 1 220 ? 4.16927 -36.98129 9.31797 1.000 25.46094 306 THR A CA 1
ATOM 1687 C C . THR A 1 220 ? 2.96422 -36.18636 8.82268 1.000 21.17736 306 THR A C 1
ATOM 1688 O O . THR A 1 220 ? 1.82587 -36.62855 9.01344 1.000 26.99261 306 THR A O 1
ATOM 1692 N N . VAL A 1 221 ? 3.17531 -35.03759 8.17824 1.000 15.39789 307 VAL A N 1
ATOM 1693 C CA . VAL A 1 221 ? 2.06812 -34.19297 7.71813 1.000 19.92386 307 VAL A CA 1
ATOM 1694 C C . VAL A 1 221 ? 2.32622 -33.76064 6.28460 1.000 16.32771 307 VAL A C 1
ATOM 1695 O O . VAL A 1 221 ? 3.44094 -33.34349 5.95391 1.000 13.89623 307 VAL A O 1
ATOM 1699 N N . ASP A 1 222 ? 1.30431 -33.87804 5.43115 1.000 13.58704 308 ASP A N 1
ATOM 1700 C CA . ASP A 1 222 ? 1.37485 -33.34922 4.06771 1.000 18.46814 308 ASP A CA 1
ATOM 1701 C C . ASP A 1 222 ? 1.19896 -31.83700 4.14275 1.000 14.36583 308 ASP A C 1
ATOM 1702 O O . ASP A 1 222 ? 0.17156 -31.35436 4.63310 1.000 14.98864 308 ASP A O 1
ATOM 1707 N N . ILE A 1 223 ? 2.19538 -31.09670 3.67998 1.000 13.28936 309 ILE A N 1
ATOM 1708 C CA . ILE A 1 223 ? 2.19366 -29.63423 3.70463 1.000 13.80370 309 ILE A CA 1
ATOM 1709 C C . ILE A 1 223 ? 2.25254 -29.11498 2.27643 1.000 13.99093 309 ILE A C 1
ATOM 1710 O O . ILE A 1 223 ? 3.00525 -29.64650 1.45522 1.000 12.97520 309 ILE A O 1
ATOM 1715 N N . SER A 1 224 ? 1.49297 -28.05632 1.97288 1.000 9.91186 310 SER A N 1
ATOM 1716 C CA . SER A 1 224 ? 1.80680 -27.31015 0.76902 1.000 13.69209 310 SER A CA 1
ATOM 1717 C C . SER A 1 224 ? 1.94405 -25.83356 1.11461 1.000 14.01225 310 SER A C 1
ATOM 1718 O O . SER A 1 224 ? 1.35035 -25.33376 2.07596 1.000 10.96189 310 SER A O 1
ATOM 1721 N N . LEU A 1 225 ? 2.76012 -25.13877 0.34137 1.000 9.63739 311 LEU A N 1
ATOM 1722 C CA . LEU A 1 225 ? 2.94984 -23.70545 0.51797 1.000 11.57101 311 LEU A CA 1
ATOM 1723 C C . LEU A 1 225 ? 2.28020 -22.97634 -0.62589 1.000 10.28404 311 LEU A C 1
ATOM 1724 O O . LEU A 1 225 ? 2.51471 -23.32667 -1.78148 1.000 8.14619 311 LEU A O 1
ATOM 1729 N N . ILE A 1 226 ? 1.50158 -21.93682 -0.32039 1.000 9.78040 312 ILE A N 1
ATOM 1730 C CA . ILE A 1 226 ? 0.94017 -21.08453 -1.36950 1.000 8.15622 312 ILE A CA 1
ATOM 1731 C C . ILE A 1 226 ? 1.59823 -19.70194 -1.28822 1.000 10.61821 312 ILE A C 1
ATOM 1732 O O . ILE A 1 226 ? 1.45245 -18.97440 -0.29090 1.000 7.86051 312 ILE A O 1
ATOM 1737 N N . ASP A 1 227 ? 2.32389 -19.34007 -2.35280 1.000 9.34117 313 ASP A N 1
ATOM 1738 C CA . ASP A 1 227 ? 2.93246 -18.01595 -2.48847 1.000 8.31500 313 ASP A CA 1
ATOM 1739 C C . ASP A 1 227 ? 1.87602 -17.09467 -3.07803 1.000 8.85657 313 ASP A C 1
ATOM 1740 O O . ASP A 1 227 ? 1.30470 -17.39836 -4.13058 1.000 9.87718 313 ASP A O 1
ATOM 1745 N N . SER A 1 228 ? 1.56295 -16.01459 -2.36646 1.000 9.37135 314 SER A N 1
ATOM 1746 C CA . SER A 1 228 ? 0.43251 -15.21509 -2.81218 1.000 9.32854 314 SER A CA 1
ATOM 1747 C C . SER A 1 228 ? 0.87508 -14.09780 -3.76251 1.000 6.54671 314 SER A C 1
ATOM 1748 O O . SER A 1 228 ? 1.98561 -13.57437 -3.65063 1.000 9.88787 314 SER A O 1
ATOM 1751 N N . PRO A 1 229 ? 0.02912 -13.69591 -4.70182 1.000 7.93804 315 PRO A N 1
ATOM 1752 C CA . PRO A 1 229 ? 0.14598 -12.34026 -5.24943 1.000 9.24170 315 PRO A CA 1
ATOM 1753 C C . PRO A 1 229 ? 0.02087 -11.29912 -4.14547 1.000 8.44095 315 PRO A C 1
ATOM 1754 O O . PRO A 1 229 ? -0.58510 -11.53456 -3.09147 1.000 10.64177 315 PRO A O 1
ATOM 1758 N N . GLY A 1 230 ? 0.60728 -10.12774 -4.40365 1.000 6.80187 316 GLY A N 1
ATOM 1759 C CA . GLY A 1 230 ? 0.67562 -9.08961 -3.39459 1.000 4.88210 316 GLY A CA 1
ATOM 1760 C C . GLY A 1 230 ? -0.63901 -8.34272 -3.19524 1.000 8.42907 316 GLY A C 1
ATOM 1761 O O . GLY A 1 230 ? -1.46455 -8.17952 -4.10516 1.000 9.15950 316 GLY A O 1
ATOM 1762 N N . LEU A 1 231 ? -0.81301 -7.84649 -1.97966 1.000 6.42281 317 LEU A N 1
ATOM 1763 C CA . LEU A 1 231 ? -1.85951 -6.89344 -1.65658 1.000 4.37086 317 LEU A CA 1
ATOM 1764 C C . LEU A 1 231 ? -1.47473 -5.50658 -2.19013 1.000 6.91623 317 LEU A C 1
ATOM 1765 O O . LEU A 1 231 ? -0.31251 -5.23825 -2.50079 1.000 5.34839 317 LEU A O 1
ATOM 1770 N N . ASN A 1 232 ? -2.47812 -4.63837 -2.33473 1.000 8.11865 318 ASN A N 1
ATOM 1771 C CA . ASN A 1 232 ? -2.29979 -3.24068 -2.73264 1.000 7.52053 318 ASN A CA 1
ATOM 1772 C C . ASN A 1 232 ? -1.74631 -3.10022 -4.14428 1.000 8.82997 318 ASN A C 1
ATOM 1773 O O . ASN A 1 232 ? -1.00613 -2.16230 -4.42988 1.000 7.33176 318 ASN A O 1
ATOM 1778 N N . MET A 1 233 ? -2.10545 -4.01575 -5.04009 1.000 10.33524 319 MET A N 1
ATOM 1779 C CA . MET A 1 233 ? -1.79152 -3.86919 -6.45696 1.000 11.31493 319 MET A CA 1
ATOM 1780 C C . MET A 1 233 ? -3.01237 -3.58200 -7.31784 1.000 11.24909 319 MET A C 1
ATOM 1781 O O . MET A 1 233 ? -3.00400 -2.61784 -8.09192 1.000 10.08563 319 MET A O 1
ATOM 1786 N N . ASP A 1 234 ? -4.05839 -4.39465 -7.19563 1.000 11.34287 320 ASP A N 1
ATOM 1787 C CA . ASP A 1 234 ? -5.26157 -4.35156 -8.02692 1.000 10.80144 320 ASP A CA 1
ATOM 1788 C C . ASP A 1 234 ? -6.45681 -4.82362 -7.20571 1.000 9.68606 320 ASP A C 1
ATOM 1789 O O . ASP A 1 234 ? -6.31479 -5.67712 -6.32807 1.000 9.68612 320 ASP A O 1
ATOM 1794 N N . SER A 1 235 ? -7.64651 -4.30156 -7.52203 1.000 14.57481 321 SER A N 1
ATOM 1795 C CA . SER A 1 235 ? -8.83721 -4.63818 -6.73361 1.000 10.37244 321 SER A CA 1
ATOM 1796 C C . SER A 1 235 ? -9.20256 -6.09969 -6.88158 1.000 6.10876 321 SER A C 1
ATOM 1797 O O . SER A 1 235 ? -9.55409 -6.76317 -5.90315 1.000 10.94609 321 SER A O 1
ATOM 1800 N N . LEU A 1 236 ? -9.16413 -6.60843 -8.11525 1.000 11.36323 322 LEU A N 1
ATOM 1801 C CA . LEU A 1 236 ? -9.43979 -8.01249 -8.36318 1.000 10.15923 322 LEU A CA 1
ATOM 1802 C C . LEU A 1 236 ? -8.41705 -8.91433 -7.67408 1.000 8.62855 322 LEU A C 1
ATOM 1803 O O . LEU A 1 236 ? -8.77753 -9.93162 -7.07700 1.000 8.06484 322 LEU A O 1
ATOM 1808 N N . GLN A 1 237 ? -7.13379 -8.58923 -7.79987 1.000 7.64368 323 GLN A N 1
ATOM 1809 C CA . GLN A 1 237 ? -6.10117 -9.38494 -7.15275 1.000 9.19098 323 GLN A CA 1
ATOM 1810 C C . GLN A 1 237 ? -6.28674 -9.40915 -5.63830 1.000 7.41271 323 GLN A C 1
ATOM 1811 O O . GLN A 1 237 ? -6.12396 -10.45408 -5.01167 1.000 8.47279 323 GLN A O 1
ATOM 1817 N N . THR A 1 238 ? -6.61536 -8.26932 -5.02669 1.000 8.73839 324 THR A N 1
ATOM 1818 C CA . THR A 1 238 ? -6.85001 -8.27529 -3.58174 1.000 9.01025 324 THR A CA 1
ATOM 1819 C C . THR A 1 238 ? -8.09191 -9.09590 -3.21790 1.000 7.52230 324 THR A C 1
ATOM 1820 O O . THR A 1 238 ? -8.08275 -9.85527 -2.23883 1.000 5.17468 324 THR A O 1
ATOM 1824 N N . ALA A 1 239 ? -9.16872 -8.97786 -3.99695 1.000 7.55435 325 ALA A N 1
ATOM 1825 C CA . ALA A 1 239 ? -10.35904 -9.77880 -3.68202 1.000 10.63683 325 ALA A CA 1
ATOM 1826 C C . ALA A 1 239 ? -10.06662 -11.27562 -3.73096 1.000 9.11087 325 ALA A C 1
ATOM 1827 O O . ALA A 1 239 ? -10.65914 -12.04636 -2.96636 1.000 8.04993 325 ALA A O 1
ATOM 1829 N N . GLU A 1 240 ? -9.18269 -11.70476 -4.63751 1.000 5.98997 326 GLU A N 1
ATOM 1830 C CA . GLU A 1 240 ? -8.84329 -13.11882 -4.76163 1.000 10.62170 326 GLU A CA 1
ATOM 1831 C C . GLU A 1 240 ? -7.99212 -13.59106 -3.59194 1.000 9.58650 326 GLU A C 1
ATOM 1832 O O . GLU A 1 240 ? -8.14996 -14.72798 -3.12499 1.000 9.74523 326 GLU A O 1
ATOM 1838 N N . VAL A 1 241 ? -7.07319 -12.74126 -3.12460 1.000 6.71371 327 VAL A N 1
ATOM 1839 C CA . VAL A 1 241 ? -6.28653 -13.07947 -1.94275 1.000 8.26644 327 VAL A CA 1
ATOM 1840 C C . VAL A 1 241 ? -7.18492 -13.18471 -0.70867 1.000 8.89285 327 VAL A C 1
ATOM 1841 O O . VAL A 1 241 ? -7.05117 -14.11770 0.10364 1.000 4.84743 327 VAL A O 1
ATOM 1845 N N . MET A 1 242 ? -8.11418 -12.23506 -0.55139 1.000 8.07412 328 MET A N 1
ATOM 1846 C CA . MET A 1 242 ? -9.07498 -12.28422 0.55116 1.000 8.88521 328 MET A CA 1
ATOM 1847 C C . MET A 1 242 ? -9.84837 -13.60208 0.56799 1.000 11.55019 328 MET A C 1
ATOM 1848 O O . MET A 1 242 ? -10.05300 -14.20582 1.62405 1.000 12.36096 328 MET A O 1
ATOM 1853 N N . SER A 1 243 ? -10.33232 -14.03822 -0.58070 1.000 6.48726 329 SER A N 1
ATOM 1854 C CA . SER A 1 243 ? -11.15465 -15.22893 -0.56017 1.000 16.89972 329 SER A CA 1
ATOM 1855 C C . SER A 1 243 ? -10.33673 -16.52142 -0.57074 1.000 10.50439 329 SER A C 1
ATOM 1856 O O . SER A 1 243 ? -10.83808 -17.54021 -0.08896 1.000 14.08535 329 SER A O 1
ATOM 1859 N N . ARG A 1 244 ? -9.08579 -16.50966 -1.05389 1.000 12.12657 330 ARG A N 1
ATOM 1860 C CA . ARG A 1 244 ? -8.27868 -17.73374 -1.01584 1.000 9.85985 330 ARG A CA 1
ATOM 1861 C C . ARG A 1 244 ? -7.97481 -18.13396 0.41944 1.000 14.00655 330 ARG A C 1
ATOM 1862 O O . ARG A 1 244 ? -7.83464 -19.32697 0.74060 1.000 11.26253 330 ARG A O 1
ATOM 1870 N N . GLN A 1 245 ? -7.81603 -17.13129 1.27342 1.000 10.55139 331 GLN A N 1
ATOM 1871 C CA . GLN A 1 245 ? -7.58708 -17.23723 2.70579 1.000 12.52342 331 GLN A CA 1
ATOM 1872 C C . GLN A 1 245 ? -8.47060 -18.29299 3.38122 1.000 12.50215 331 GLN A C 1
ATOM 1873 O O . GLN A 1 245 ? -8.00111 -19.08749 4.19528 1.000 12.21726 331 GLN A O 1
ATOM 1879 N N . GLU A 1 246 ? -9.75676 -18.31951 3.09400 1.000 12.52517 332 GLU A N 1
ATOM 1880 C CA . GLU A 1 246 ? -10.57899 -19.26856 3.83876 1.000 12.60060 332 GLU A CA 1
ATOM 1881 C C . GLU A 1 246 ? -10.43383 -20.71446 3.36200 1.000 11.69973 332 GLU A C 1
ATOM 1882 O O . GLU A 1 246 ? -10.95656 -21.62893 4.01435 1.000 8.73581 332 GLU A O 1
ATOM 1888 N N . GLU A 1 247 ? -9.70181 -20.95921 2.28477 1.000 5.24220 333 GLU A N 1
ATOM 1889 C CA . GLU A 1 247 ? -9.44259 -22.31388 1.84685 1.000 12.37733 333 GLU A CA 1
ATOM 1890 C C . GLU A 1 247 ? -8.07874 -22.81402 2.28780 1.000 11.64121 333 GLU A C 1
ATOM 1891 O O . GLU A 1 247 ? -7.66251 -23.88906 1.84490 1.000 11.78808 333 GLU A O 1
ATOM 1897 N N . ILE A 1 248 ? -7.39744 -22.07870 3.18226 1.000 8.69665 334 ILE A N 1
ATOM 1898 C CA . ILE A 1 248 ? -6.04385 -22.40363 3.63356 1.000 11.50993 334 ILE A CA 1
ATOM 1899 C C . ILE A 1 248 ? -6.02014 -22.40598 5.16555 1.000 10.44386 334 ILE A C 1
ATOM 1900 O O . ILE A 1 248 ? -6.79033 -21.68931 5.82168 1.000 9.06222 334 ILE A O 1
ATOM 1905 N N . ASP A 1 249 ? -5.15543 -23.25967 5.73717 1.000 7.66552 335 ASP A N 1
ATOM 1906 C CA . ASP A 1 249 ? -5.19473 -23.53142 7.17469 1.000 12.28408 335 ASP A CA 1
ATOM 1907 C C . ASP A 1 249 ? -4.40454 -22.50483 7.97414 1.000 14.03505 335 ASP A C 1
ATOM 1908 O O . ASP A 1 249 ? -4.79023 -22.14031 9.09552 1.000 10.16636 335 ASP A O 1
ATOM 1913 N N . LEU A 1 250 ? -3.28203 -22.05502 7.43769 1.000 11.33620 336 LEU A N 1
ATOM 1914 C CA . LEU A 1 250 ? -2.35818 -21.24942 8.22240 1.000 10.38223 336 LEU A CA 1
ATOM 1915 C C . LEU A 1 250 ? -1.88958 -20.08447 7.36807 1.000 8.61494 336 LEU A C 1
ATOM 1916 O O . LEU A 1 250 ? -1.62780 -20.26032 6.17732 1.000 10.48078 336 LEU A O 1
ATOM 1921 N N . VAL A 1 251 ? -1.83654 -18.89115 7.95408 1.000 6.32449 337 VAL A N 1
ATOM 1922 C CA . VAL A 1 251 ? -1.32081 -17.69745 7.28499 1.000 6.34278 337 VAL A CA 1
ATOM 1923 C C . VAL A 1 251 ? 0.04387 -17.34566 7.85698 1.000 9.59623 337 VAL A C 1
ATOM 1924 O O . VAL A 1 251 ? 0.19818 -17.20960 9.07767 1.000 7.92434 337 VAL A O 1
ATOM 1928 N N . ILE A 1 252 ? 1.03339 -17.18140 6.98266 1.000 7.22681 338 ILE A N 1
ATOM 1929 C CA . ILE A 1 252 ? 2.25316 -16.47848 7.33301 1.000 4.29300 338 ILE A CA 1
ATOM 1930 C C . ILE A 1 252 ? 2.15890 -15.09648 6.69472 1.000 5.98457 338 ILE A C 1
ATOM 1931 O O . ILE A 1 252 ? 2.12745 -14.97232 5.46385 1.000 6.13465 338 ILE A O 1
ATOM 1936 N N . PHE A 1 253 ? 2.06761 -14.05125 7.50647 1.000 4.36723 339 PHE A N 1
ATOM 1937 C CA . PHE A 1 253 ? 1.92041 -12.70775 6.97756 1.000 3.92935 339 PHE A CA 1
ATOM 1938 C C . PHE A 1 253 ? 3.26515 -12.00473 6.95585 1.000 5.43918 339 PHE A C 1
ATOM 1939 O O . PHE A 1 253 ? 3.95789 -11.92666 7.97826 1.000 7.22483 339 PHE A O 1
ATOM 1947 N N . VAL A 1 254 ? 3.63462 -11.48039 5.79862 1.000 4.81877 340 VAL A N 1
ATOM 1948 C CA . VAL A 1 254 ? 4.95640 -10.91846 5.59126 1.000 4.87236 340 VAL A CA 1
ATOM 1949 C C . VAL A 1 254 ? 4.85996 -9.39064 5.62272 1.000 7.39545 340 VAL A C 1
ATOM 1950 O O . VAL A 1 254 ? 4.01874 -8.78919 4.94241 1.000 6.12365 340 VAL A O 1
ATOM 1954 N N . VAL A 1 255 ? 5.73463 -8.76695 6.40354 1.000 5.67443 341 VAL A N 1
ATOM 1955 C CA . VAL A 1 255 ? 5.69709 -7.34329 6.69766 1.000 5.51115 341 VAL A CA 1
ATOM 1956 C C . VAL A 1 255 ? 6.97492 -6.71302 6.15404 1.000 5.71892 341 VAL A C 1
ATOM 1957 O O . VAL A 1 255 ? 8.06582 -7.25900 6.34574 1.000 7.31728 341 VAL A O 1
ATOM 1961 N N . ASN A 1 256 ? 6.84520 -5.58124 5.46187 1.000 6.37515 342 ASN A N 1
ATOM 1962 C CA . ASN A 1 256 ? 8.01303 -4.77459 5.09604 1.000 5.91100 342 ASN A CA 1
ATOM 1963 C C . ASN A 1 256 ? 8.38405 -3.88553 6.27445 1.000 6.01136 342 ASN A C 1
ATOM 1964 O O . ASN A 1 256 ? 7.59213 -3.03223 6.67222 1.000 8.86010 342 ASN A O 1
ATOM 1969 N N . ALA A 1 257 ? 9.60103 -4.04125 6.80157 1.000 6.67537 343 ALA A N 1
ATOM 1970 C CA . ALA A 1 257 ? 9.97351 -3.34731 8.03395 1.000 6.40791 343 ALA A CA 1
ATOM 1971 C C . ALA A 1 257 ? 9.79053 -1.83769 7.93622 1.000 8.94064 343 ALA A C 1
ATOM 1972 O O . ALA A 1 257 ? 9.35743 -1.21259 8.91259 1.000 9.16770 343 ALA A O 1
ATOM 1974 N N . GLU A 1 258 ? 10.10465 -1.23702 6.77574 1.000 8.97585 344 GLU A N 1
ATOM 1975 C CA . GLU A 1 258 ? 9.99136 0.21323 6.61158 1.000 11.57407 344 GLU A CA 1
ATOM 1976 C C . GLU A 1 258 ? 8.55199 0.71468 6.71436 1.000 13.18434 344 GLU A C 1
ATOM 1977 O O . GLU A 1 258 ? 8.33319 1.84971 7.16697 1.000 9.36292 344 GLU A O 1
ATOM 1983 N N . ASN A 1 259 ? 7.56069 -0.09001 6.28994 1.000 8.37601 345 ASN A N 1
ATOM 1984 C CA . ASN A 1 259 ? 6.17293 0.37415 6.29843 1.000 11.21761 345 ASN A CA 1
ATOM 1985 C C . ASN A 1 259 ? 5.34689 -0.12234 7.48503 1.000 13.66922 345 ASN A C 1
ATOM 1986 O O . ASN A 1 259 ? 4.28244 0.45158 7.74958 1.000 10.63494 345 ASN A O 1
ATOM 1991 N N . GLN A 1 260 ? 5.79212 -1.16671 8.18097 1.000 9.98152 346 GLN A N 1
ATOM 1992 C CA . GLN A 1 260 ? 5.01986 -1.90072 9.20012 1.000 13.42337 346 GLN A CA 1
ATOM 1993 C C . GLN A 1 260 ? 3.72243 -2.40464 8.55518 1.000 7.51187 346 GLN A C 1
ATOM 1994 O O . GLN A 1 260 ? 3.67591 -2.70985 7.35887 1.000 9.37338 346 GLN A O 1
ATOM 2000 N N . LEU A 1 261 ? 2.65054 -2.51396 9.32535 1.000 9.72800 347 LEU A N 1
ATOM 2001 C CA . LEU A 1 261 ? 1.39181 -3.01879 8.78549 1.000 10.57239 347 LEU A CA 1
ATOM 2002 C C . LEU A 1 261 ? 0.64854 -1.84890 8.16545 1.000 10.06507 347 LEU A C 1
ATOM 2003 O O . LEU A 1 261 ? 0.15691 -0.96868 8.88136 1.000 10.29634 347 LEU A O 1
ATOM 2008 N N . THR A 1 262 ? 0.61594 -1.81968 6.83482 1.000 9.11772 348 THR A N 1
ATOM 2009 C CA . THR A 1 262 ? -0.12776 -0.83111 6.06681 1.000 10.32651 348 THR A CA 1
ATOM 2010 C C . THR A 1 262 ? -1.62980 -1.09340 6.16981 1.000 9.88756 348 THR A C 1
ATOM 2011 O O . THR A 1 262 ? -2.06457 -2.14094 6.64160 1.000 7.61951 348 THR A O 1
ATOM 2015 N N . LEU A 1 263 ? -2.42211 -0.11152 5.70755 1.000 11.01862 349 LEU A N 1
ATOM 2016 C CA . LEU A 1 263 ? -3.87578 -0.25589 5.66619 1.000 8.77329 349 LEU A CA 1
ATOM 2017 C C . LEU A 1 263 ? -4.30723 -1.47560 4.84788 1.000 11.05132 349 LEU A C 1
ATOM 2018 O O . LEU A 1 263 ? -5.23821 -2.18223 5.24099 1.000 8.38498 349 LEU A O 1
ATOM 2023 N N . SER A 1 264 ? -3.64968 -1.73689 3.70869 1.000 7.15566 350 SER A N 1
ATOM 2024 C CA . SER A 1 264 ? -4.00223 -2.91134 2.91389 1.000 12.15187 350 SER A CA 1
ATOM 2025 C C . SER A 1 264 ? -3.66369 -4.19861 3.66205 1.000 7.96105 350 SER A C 1
ATOM 2026 O O . SER A 1 264 ? -4.39484 -5.19005 3.57207 1.000 8.92150 350 SER A O 1
ATOM 2029 N N . ALA A 1 265 ? -2.55331 -4.20612 4.39627 1.000 8.12145 351 ALA A N 1
ATOM 2030 C CA . ALA A 1 265 ? -2.22693 -5.35578 5.23652 1.000 7.28769 351 ALA A CA 1
ATOM 2031 C C . ALA A 1 265 ? -3.26634 -5.54492 6.34238 1.000 7.96833 351 ALA A C 1
ATOM 2032 O O . ALA A 1 265 ? -3.75308 -6.66171 6.57662 1.000 7.92326 351 ALA A O 1
ATOM 2034 N N . LYS A 1 266 ? -3.66071 -4.45347 7.00306 1.000 7.98930 352 LYS A N 1
ATOM 2035 C CA . LYS A 1 266 ? -4.59734 -4.56683 8.12203 1.000 9.15888 352 LYS A CA 1
ATOM 2036 C C . LYS A 1 266 ? -5.97046 -5.04389 7.65516 1.000 10.92140 352 LYS A C 1
ATOM 2037 O O . LYS A 1 266 ? -6.63847 -5.81799 8.35780 1.000 7.97615 352 LYS A O 1
ATOM 2043 N N . GLU A 1 267 ? -6.41003 -4.59690 6.47461 1.000 7.71784 353 GLU A N 1
ATOM 2044 C CA . GLU A 1 267 ? -7.69225 -5.06959 5.95334 1.000 11.10267 353 GLU A CA 1
ATOM 2045 C C . GLU A 1 267 ? -7.68193 -6.58766 5.74485 1.000 9.88732 353 GLU A C 1
ATOM 2046 O O . GLU A 1 267 ? -8.68027 -7.26670 6.02208 1.000 8.15157 353 GLU A O 1
ATOM 2052 N N . PHE A 1 268 ? -6.57485 -7.13657 5.23012 1.000 5.75332 354 PHE A N 1
ATOM 2053 C CA . PHE A 1 268 ? -6.44723 -8.59665 5.13568 1.000 6.77256 354 PHE A CA 1
ATOM 2054 C C . PHE A 1 268 ? -6.42095 -9.25597 6.51135 1.000 6.98035 354 PHE A C 1
ATOM 2055 O O . PHE A 1 268 ? -7.13079 -10.24237 6.75578 1.000 8.06858 354 PHE A O 1
ATOM 2063 N N . ILE A 1 269 ? -5.56759 -8.76007 7.40615 1.000 6.51412 355 ILE A N 1
ATOM 2064 C CA . ILE A 1 269 ? -5.42649 -9.38550 8.71547 1.000 7.33153 355 ILE A CA 1
ATOM 2065 C C . ILE A 1 269 ? -6.75202 -9.34416 9.45516 1.000 7.30893 355 ILE A C 1
ATOM 2066 O O . ILE A 1 269 ? -7.19200 -10.33965 10.03688 1.000 5.64856 355 ILE A O 1
ATOM 2071 N N . SER A 1 270 ? -7.43010 -8.20167 9.40219 1.000 8.55875 356 SER A N 1
ATOM 2072 C CA . SER A 1 270 ? -8.69845 -8.07566 10.09184 1.000 9.62557 356 SER A CA 1
ATOM 2073 C C . SER A 1 270 ? -9.74293 -9.03787 9.51868 1.000 11.63050 356 SER A C 1
ATOM 2074 O O . SER A 1 270 ? -10.52800 -9.62504 10.26621 1.000 11.88559 356 SER A O 1
ATOM 2077 N N . LEU A 1 271 ? -9.73829 -9.26147 8.19934 1.000 13.31829 357 LEU A N 1
ATOM 2078 C CA . LEU A 1 271 ? -10.67871 -10.22882 7.63047 1.000 11.31355 357 LEU A CA 1
ATOM 2079 C C . LEU A 1 271 ? -10.30064 -11.66742 7.99301 1.000 16.31519 357 LEU A C 1
ATOM 2080 O O . LEU A 1 271 ? -11.17953 -12.49133 8.30790 1.000 11.16663 357 LEU A O 1
ATOM 2085 N N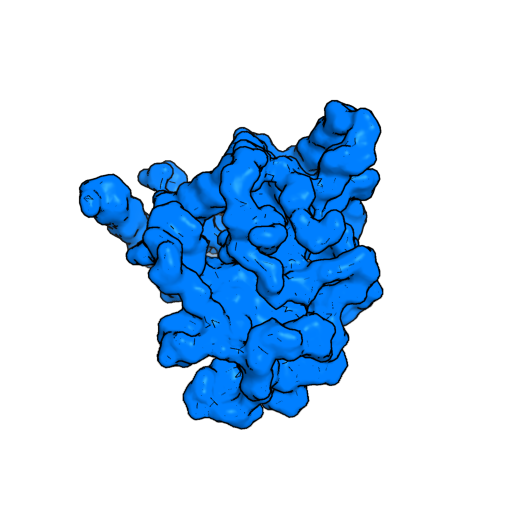 . ALA A 1 272 ? -9.00364 -11.99936 7.92839 1.000 6.88081 358 ALA A N 1
ATOM 2086 C CA . ALA A 1 272 ? -8.58731 -13.35940 8.23624 1.000 9.94640 358 ALA A CA 1
ATOM 2087 C C . ALA A 1 272 ? -8.78762 -13.68920 9.70959 1.000 11.51756 358 ALA A C 1
ATOM 2088 O O . ALA A 1 272 ? -9.06712 -14.84569 10.05028 1.000 9.40531 358 ALA A O 1
ATOM 2090 N N . SER A 1 273 ? -8.65698 -12.69244 10.58702 1.000 8.45814 359 SER A N 1
ATOM 2091 C CA . SER A 1 273 ? -8.80948 -12.87783 12.02999 1.000 12.01677 359 SER A CA 1
ATOM 2092 C C . SER A 1 273 ? -10.21408 -13.28917 12.44480 1.000 9.88263 359 SER A C 1
ATOM 2093 O O . SER A 1 273 ? -10.41260 -13.61189 13.61886 1.000 13.87471 359 SER A O 1
ATOM 2096 N N . ARG A 1 274 ? -11.18750 -13.27861 11.53129 1.000 12.08995 360 ARG A N 1
ATOM 2097 C CA . ARG A 1 274 ? -12.49617 -13.83125 11.87233 1.000 15.34302 360 ARG A CA 1
ATOM 2098 C C . ARG A 1 274 ? -12.40765 -15.31702 12.16161 1.000 13.45063 360 ARG A C 1
ATOM 2099 O O . ARG A 1 274 ? -13.18765 -15.82662 12.96691 1.000 18.33674 360 ARG A O 1
ATOM 2107 N N . GLU A 1 275 ? -11.48206 -16.02711 11.52454 1.000 7.07782 361 GLU A N 1
ATOM 2108 C CA . GLU A 1 275 ? -11.24566 -17.41330 11.88981 1.000 11.02324 361 GLU A CA 1
ATOM 2109 C C . GLU A 1 275 ? -9.83262 -17.67190 12.41206 1.000 11.46137 361 GLU A C 1
ATOM 2110 O O . GLU A 1 275 ? -9.65609 -18.56646 13.23625 1.000 10.57230 361 GLU A O 1
ATOM 2116 N N . LYS A 1 276 ? -8.83328 -16.88210 12.01416 1.000 9.06910 362 LYS A N 1
ATOM 2117 C CA . LYS A 1 276 ? -7.45390 -17.19349 12.36072 1.000 7.96799 362 LYS A CA 1
ATOM 2118 C C . LYS A 1 276 ? -7.02590 -16.34289 13.55097 1.000 12.90243 362 LYS A C 1
ATOM 2119 O O . LYS A 1 276 ? -6.43092 -15.27114 13.42863 1.000 13.24736 362 LYS A O 1
ATOM 2125 N N . LYS A 1 277 ? -7.32599 -16.87581 14.73150 1.000 10.55494 363 LYS A N 1
ATOM 2126 C CA . LYS A 1 277 ? -6.85688 -16.29449 15.98360 1.000 20.20218 363 LYS A CA 1
ATOM 2127 C C . LYS A 1 277 ? -5.32611 -16.21719 16.04599 1.000 10.26104 363 LYS A C 1
ATOM 2128 O O . LYS A 1 277 ? -4.77152 -15.27170 16.61315 1.000 12.46298 363 LYS A O 1
ATOM 2134 N N . LEU A 1 278 ? -4.62128 -17.20030 15.48154 1.000 13.41531 364 LEU A N 1
ATOM 2135 C CA . LEU A 1 278 ? -3.15925 -17.20994 15.46817 1.000 8.37979 364 LEU A CA 1
ATOM 2136 C C . LEU A 1 278 ? -2.64135 -17.14337 14.03917 1.000 8.37323 364 LEU A C 1
ATOM 2137 O O . LEU A 1 278 ? -3.21118 -17.75070 13.12923 1.000 10.17662 364 LEU A O 1
ATOM 2142 N N . MET A 1 279 ? -1.54753 -16.41994 13.84514 1.000 11.93520 365 MET A N 1
ATOM 2143 C CA . MET A 1 279 ? -0.88873 -16.42012 12.54917 1.000 11.38308 365 MET A CA 1
ATOM 2144 C C . MET A 1 279 ? 0.54694 -15.97385 12.72760 1.000 10.28048 365 MET A C 1
ATOM 2145 O O . MET A 1 279 ? 0.87824 -15.26185 13.67514 1.000 8.64499 365 MET A O 1
ATOM 2150 N N . PHE A 1 280 ? 1.39849 -16.43329 11.82592 1.000 7.69243 366 PHE A N 1
ATOM 2151 C CA . PHE A 1 280 ? 2.78332 -16.00542 11.84384 1.000 9.30787 366 PHE A CA 1
ATOM 2152 C C . PHE A 1 280 ? 2.91032 -14.61698 11.24239 1.000 9.76444 366 PHE A C 1
ATOM 2153 O O . PHE A 1 280 ? 2.20959 -14.28360 10.28134 1.000 8.82430 366 PHE A O 1
ATOM 2161 N N . PHE A 1 281 ? 3.78745 -13.79638 11.83450 1.000 5.34486 367 PHE A N 1
ATOM 2162 C CA . PHE A 1 281 ? 4.17200 -12.51939 11.24874 1.000 7.31605 367 PHE A CA 1
ATOM 2163 C C . PHE A 1 281 ? 5.67073 -12.55357 11.01819 1.000 8.17058 367 PHE A C 1
ATOM 2164 O O . PHE A 1 281 ? 6.44892 -12.68739 11.96953 1.000 6.06131 367 PHE A O 1
ATOM 2172 N N . VAL A 1 282 ? 6.08327 -12.46442 9.76101 1.000 5.56670 368 VAL A N 1
ATOM 2173 C CA . VAL A 1 282 ? 7.50162 -12.45811 9.43197 1.000 8.63736 368 VAL A CA 1
ATOM 2174 C C . VAL A 1 282 ? 7.83677 -11.08288 8.87724 1.000 10.35747 368 VAL A C 1
ATOM 2175 O O . VAL A 1 282 ? 7.26732 -10.65117 7.86578 1.000 6.18861 368 VAL A O 1
ATOM 2179 N N . VAL A 1 283 ? 8.75902 -10.39834 9.54607 1.000 9.88081 369 VAL A N 1
ATOM 2180 C CA . VAL A 1 283 ? 9.16296 -9.05494 9.17915 1.000 7.86017 369 VAL A CA 1
ATOM 2181 C C . VAL A 1 283 ? 10.44059 -9.14483 8.35212 1.000 10.64977 369 VAL A C 1
ATOM 2182 O O . VAL A 1 283 ? 11.48692 -9.57805 8.84607 1.000 10.92690 369 VAL A O 1
ATOM 2186 N N . LYS A 1 284 ? 10.35739 -8.74386 7.09509 1.000 7.59393 370 LYS A N 1
ATOM 2187 C CA . LYS A 1 284 ? 11.50481 -8.74327 6.20977 1.000 8.44796 370 LYS A CA 1
ATOM 2188 C C . LYS A 1 284 ? 11.99245 -7.31262 6.00241 1.000 6.80770 370 LYS A C 1
ATOM 2189 O O . LYS A 1 284 ? 11.29340 -6.33221 6.29445 1.000 7.12916 370 LYS A O 1
ATOM 2195 N N . LYS A 1 285 ? 13.23067 -7.21077 5.52341 1.000 10.98194 371 LYS A N 1
ATOM 2196 C CA . LYS A 1 285 ? 13.93130 -5.95454 5.27945 1.000 8.28354 371 LYS A CA 1
ATOM 2197 C C . LYS A 1 285 ? 14.24983 -5.22192 6.56937 1.000 10.44720 371 LYS A C 1
ATOM 2198 O O . LYS A 1 285 ? 14.48381 -4.01032 6.56724 1.000 8.41190 371 LYS A O 1
ATOM 2204 N N . PHE A 1 286 ? 14.30050 -5.95077 7.68104 1.000 8.35163 372 PHE A N 1
ATOM 2205 C CA . PHE A 1 286 ? 14.71816 -5.33612 8.92526 1.000 11.27550 372 PHE A CA 1
ATOM 2206 C C . PHE A 1 286 ? 16.19474 -4.99374 8.88293 1.000 12.10573 372 PHE A C 1
ATOM 2207 O O . PHE A 1 286 ? 16.61835 -4.03362 9.54228 1.000 10.74031 372 PHE A O 1
ATOM 2215 N N . ASP A 1 287 ? 16.97238 -5.74274 8.08770 1.000 12.58862 373 ASP A N 1
ATOM 2216 C CA . ASP A 1 287 ? 18.39165 -5.44669 7.91255 1.000 14.64849 373 ASP A CA 1
ATOM 2217 C C . ASP A 1 287 ? 18.61516 -4.03618 7.38307 1.000 12.82680 373 ASP A C 1
ATOM 2218 O O . ASP A 1 287 ? 19.69653 -3.48244 7.58395 1.000 10.12275 373 ASP A O 1
ATOM 2223 N N . LYS A 1 288 ? 17.62045 -3.44348 6.70982 1.000 12.55351 374 LYS A N 1
ATOM 2224 C CA . LYS A 1 288 ? 17.77208 -2.11123 6.13010 1.000 8.55278 374 LYS A CA 1
ATOM 2225 C C . LYS A 1 288 ? 17.42810 -0.98275 7.10417 1.000 10.25600 374 LYS A C 1
ATOM 2226 O O . LYS A 1 288 ? 17.64767 0.19091 6.77518 1.000 10.51695 374 LYS A O 1
ATOM 2232 N N . ILE A 1 289 ? 16.88354 -1.29015 8.26965 1.000 9.21413 375 ILE A N 1
ATOM 2233 C CA . ILE A 1 289 ? 16.30139 -0.27925 9.15168 1.000 9.46889 375 ILE A CA 1
ATOM 2234 C C . ILE A 1 289 ? 17.38991 0.36776 9.98071 1.000 10.27225 375 ILE A C 1
ATOM 2235 O O . ILE A 1 289 ? 18.21524 -0.32615 10.59492 1.000 14.03687 375 ILE A O 1
ATOM 2240 N N . ARG A 1 290 ? 17.35164 1.69521 10.06042 1.000 10.09330 376 ARG A N 1
ATOM 2241 C CA . ARG A 1 290 ? 18.30794 2.37755 10.91596 1.000 15.52770 376 ARG A CA 1
ATOM 2242 C C . ARG A 1 290 ? 17.87016 2.36792 12.38252 1.000 14.48064 376 ARG A C 1
ATOM 2243 O O . ARG A 1 290 ? 18.67061 2.04139 13.26444 1.000 23.63175 376 ARG A O 1
ATOM 2251 N N . ASP A 1 291 ? 16.62091 2.73367 12.68270 1.000 12.85128 377 ASP A N 1
ATOM 2252 C CA . ASP A 1 291 ? 16.15023 2.76663 14.08106 1.000 14.30705 377 ASP A CA 1
ATOM 2253 C C . ASP A 1 291 ? 15.38585 1.47315 14.36233 1.000 12.83906 377 ASP A C 1
ATOM 2254 O O . ASP A 1 291 ? 14.14554 1.42586 14.43606 1.000 11.75711 377 ASP A O 1
ATOM 2259 N N . LYS A 1 292 ? 16.16685 0.41746 14.57999 1.000 12.44001 378 LYS A N 1
ATOM 2260 C CA . LYS A 1 292 ? 15.62007 -0.92843 14.70157 1.000 12.25721 378 LYS A CA 1
ATOM 2261 C C . LYS A 1 292 ? 14.65952 -1.05494 15.88765 1.000 12.11319 378 LYS A C 1
ATOM 2262 O O . LYS A 1 292 ? 13.62928 -1.74295 15.80388 1.000 12.29734 378 LYS A O 1
ATOM 2268 N N . GLN A 1 293 ? 14.96517 -0.41029 17.00333 1.000 13.84346 379 GLN A N 1
ATOM 2269 C CA . GLN A 1 293 ? 14.07369 -0.61780 18.14054 1.000 14.21518 379 GLN A CA 1
ATOM 2270 C C . GLN A 1 293 ? 12.76310 0.13778 17.98289 1.000 17.42002 379 GLN A C 1
ATOM 2271 O O . GLN A 1 293 ? 11.69302 -0.39709 18.31802 1.000 15.70152 379 GLN A O 1
ATOM 2277 N N . ARG A 1 294 ? 12.80641 1.36410 17.46155 1.000 12.47266 380 ARG A N 1
ATOM 2278 C CA . ARG A 1 294 ? 11.54637 2.06089 17.20044 1.000 14.91579 380 ARG A CA 1
ATOM 2279 C C . ARG A 1 294 ? 10.70689 1.31074 16.16317 1.000 14.74101 380 ARG A C 1
ATOM 2280 O O . ARG A 1 294 ? 9.47999 1.21982 16.29045 1.000 15.20434 380 ARG A O 1
ATOM 2288 N N . CYS A 1 295 ? 11.35140 0.75925 15.13380 1.000 11.87730 381 CYS A N 1
ATOM 2289 C CA . CYS A 1 295 ? 10.61841 -0.00463 14.12464 1.000 11.69828 381 CYS A CA 1
ATOM 2290 C C . CYS A 1 295 ? 9.95534 -1.24065 14.73932 1.000 11.27145 381 CYS A C 1
ATOM 2291 O O . CYS A 1 295 ? 8.76259 -1.49065 14.51977 1.000 11.03569 381 CYS A O 1
ATOM 2294 N N . LYS A 1 296 ? 10.70600 -2.00280 15.54815 1.000 11.33150 382 LYS A N 1
ATOM 2295 C CA . LYS A 1 296 ? 10.17279 -3.22579 16.15398 1.000 11.53655 382 LYS A CA 1
ATOM 2296 C C . LYS A 1 296 ? 8.98202 -2.93801 17.06683 1.000 9.94638 382 LYS A C 1
ATOM 2297 O O . LYS A 1 296 ? 7.98709 -3.67849 17.06476 1.000 10.87390 382 LYS A O 1
ATOM 2303 N N . GLU A 1 297 ? 9.07736 -1.88249 17.86439 1.000 8.80940 383 GLU A N 1
ATOM 2304 C CA . GLU A 1 297 ? 7.98527 -1.47937 18.74514 1.000 12.05732 383 GLU A CA 1
ATOM 2305 C C . GLU A 1 297 ? 6.71424 -1.14273 17.96528 1.000 14.26567 383 GLU A C 1
ATOM 2306 O O . GLU A 1 297 ? 5.60434 -1.52559 18.37115 1.000 13.18175 383 GLU A O 1
ATOM 2312 N N . LEU A 1 298 ? 6.85491 -0.39924 16.86006 1.000 11.59527 384 LEU A N 1
ATOM 2313 C CA . LEU A 1 298 ? 5.71666 -0.07441 16.00148 1.000 13.88628 384 LEU A CA 1
ATOM 2314 C C . LEU A 1 298 ? 4.99459 -1.33020 15.51224 1.000 11.84525 384 LEU A C 1
ATOM 2315 O O . LEU A 1 298 ? 3.77258 -1.44844 15.65629 1.000 12.06456 384 LEU A O 1
ATOM 2320 N N . ILE A 1 299 ? 5.74189 -2.27318 14.92993 1.000 10.87295 385 ILE A N 1
ATOM 2321 C CA . ILE A 1 299 ? 5.16404 -3.51931 14.42215 1.000 9.68344 385 ILE A CA 1
ATOM 2322 C C . ILE A 1 299 ? 4.48751 -4.29995 15.53968 1.000 10.70806 385 ILE A C 1
ATOM 2323 O O . ILE A 1 299 ? 3.35008 -4.75786 15.39339 1.000 9.20177 385 ILE A O 1
ATOM 2328 N N . LEU A 1 300 ? 5.18847 -4.50249 16.65985 1.000 9.89727 386 LEU A N 1
ATOM 2329 C CA . LEU A 1 300 ? 4.59331 -5.28105 17.74531 1.000 10.39028 386 LEU A CA 1
ATOM 2330 C C . LEU A 1 300 ? 3.31049 -4.63028 18.24541 1.000 10.90588 386 LEU A C 1
ATOM 2331 O O . LEU A 1 300 ? 2.32615 -5.32421 18.53042 1.000 12.28152 386 LEU A O 1
ATOM 2336 N N . LYS A 1 301 ? 3.28746 -3.30169 18.34350 1.000 8.93870 387 LYS A N 1
ATOM 2337 C CA . LYS A 1 301 ? 2.05853 -2.64824 18.80312 1.000 15.25473 387 LYS A CA 1
ATOM 2338 C C . LYS A 1 301 ? 0.89226 -2.89488 17.84235 1.000 11.85126 387 LYS A C 1
ATOM 2339 O O . LYS A 1 301 ? -0.24530 -3.10749 18.28561 1.000 11.39639 387 LYS A O 1
ATOM 2345 N N . GLN A 1 302 ? 1.14727 -2.90568 16.53778 1.000 11.41078 388 GLN A N 1
ATOM 2346 C CA . GLN A 1 302 ? 0.06109 -3.15158 15.59033 1.000 8.56252 388 GLN A CA 1
ATOM 2347 C C . GLN A 1 302 ? -0.45394 -4.57953 15.69463 1.000 11.43368 388 GLN A C 1
ATOM 2348 O O . GLN A 1 302 ? -1.66619 -4.81418 15.61245 1.000 9.10385 388 GLN A O 1
ATOM 2354 N N . ILE A 1 303 ? 0.45454 -5.54608 15.87675 1.000 8.97051 389 ILE A N 1
ATOM 2355 C CA . ILE A 1 303 ? 0.04904 -6.94201 16.03421 1.000 8.64118 389 ILE A CA 1
ATOM 2356 C C . ILE A 1 303 ? -0.78153 -7.12550 17.29333 1.000 13.76957 389 ILE A C 1
ATOM 2357 O O . ILE A 1 303 ? -1.74452 -7.89777 17.30393 1.000 12.36528 389 ILE A O 1
ATOM 2362 N N . ARG A 1 304 ? -0.40233 -6.45104 18.38498 1.000 12.16044 390 ARG A N 1
ATOM 2363 C CA . ARG A 1 304 ? -1.17626 -6.53427 19.61159 1.000 10.66345 390 ARG A CA 1
ATOM 2364 C C . ARG A 1 304 ? -2.62966 -6.15619 19.34960 1.000 15.72023 390 ARG A C 1
ATOM 2365 O O . ARG A 1 304 ? -3.55460 -6.80676 19.85635 1.000 15.88126 390 ARG A O 1
ATOM 2373 N N . ASP A 1 305 ? -2.84080 -5.12342 18.52657 1.000 15.06727 391 ASP A N 1
ATOM 2374 C CA . ASP A 1 305 ? -4.15673 -4.58915 18.20628 1.000 14.44509 391 ASP A CA 1
ATOM 2375 C C . ASP A 1 305 ? -4.92505 -5.48054 17.23905 1.000 15.98669 391 ASP A C 1
ATOM 2376 O O . ASP A 1 305 ? -6.14501 -5.62466 17.36758 1.000 20.03226 391 ASP A O 1
ATOM 2381 N N . LEU A 1 306 ? -4.25047 -6.04204 16.23270 1.000 13.82660 392 LEU A N 1
ATOM 2382 C CA . LEU A 1 306 ? -4.93896 -6.80624 15.19754 1.000 11.74653 392 LEU A CA 1
ATOM 2383 C C . LEU A 1 306 ? -5.07636 -8.28343 15.52454 1.000 15.30638 392 LEU A C 1
ATOM 2384 O O . LEU A 1 306 ? -5.98164 -8.95329 15.00303 1.000 15.15734 392 LEU A O 1
ATOM 2389 N N . SER A 1 307 ? -4.20174 -8.81224 16.37550 1.000 12.53171 393 SER A N 1
ATOM 2390 C CA . SER A 1 307 ? -4.10285 -10.25303 16.58901 1.000 9.62791 393 SER A CA 1
ATOM 2391 C C . SER A 1 307 ? -3.60937 -10.47265 18.00102 1.000 11.66088 393 SER A C 1
ATOM 2392 O O . SER A 1 307 ? -2.46746 -10.89801 18.22623 1.000 11.04021 393 SER A O 1
ATOM 2395 N N . PRO A 1 308 ? -4.45629 -10.19186 19.00367 1.000 12.42010 394 PRO A N 1
ATOM 2396 C CA . PRO A 1 308 ? -3.97611 -10.20887 20.39618 1.000 10.29927 394 PRO A CA 1
ATOM 2397 C C . PRO A 1 308 ? -3.46469 -11.56746 20.84066 1.000 12.96944 394 PRO A C 1
ATOM 2398 O O . PRO A 1 308 ? -2.50393 -11.62860 21.61554 1.000 10.86361 394 PRO A O 1
ATOM 2402 N N . GLU A 1 309 ? -4.04388 -12.66700 20.35573 1.000 11.93297 395 GLU A N 1
ATOM 2403 C CA . GLU A 1 309 ? -3.55175 -13.97160 20.78986 1.000 12.92378 395 GLU A CA 1
ATOM 2404 C C . GLU A 1 309 ? -2.19775 -14.30034 20.17038 1.000 12.92464 395 GLU A C 1
ATOM 2405 O O . GLU A 1 309 ? -1.36563 -14.96553 20.80400 1.000 13.49958 395 GLU A O 1
ATOM 2411 N N . THR A 1 310 ? -1.95628 -13.86785 18.93613 1.000 9.12222 396 THR A N 1
ATOM 2412 C CA . THR A 1 310 ? -0.60539 -13.97640 18.39063 1.000 10.80136 396 THR A CA 1
ATOM 2413 C C . THR A 1 310 ? 0.38757 -13.15431 19.21162 1.000 8.85341 396 THR A C 1
ATOM 2414 O O . THR A 1 310 ? 1.51906 -13.59207 19.46607 1.000 7.98296 396 THR A O 1
ATOM 2418 N N . TYR A 1 311 ? -0.02997 -11.96970 19.64936 1.000 10.82802 397 TYR A N 1
ATOM 2419 C CA . TYR A 1 311 ? 0.86021 -11.10613 20.41645 1.000 11.09126 397 TYR A CA 1
ATOM 2420 C C . TYR A 1 311 ? 1.28326 -11.75240 21.73443 1.000 9.70382 397 TYR A C 1
ATOM 2421 O O . TYR A 1 311 ? 2.44123 -11.63202 22.12571 1.000 11.18148 397 TYR A O 1
ATOM 2430 N N . LYS A 1 312 ? 0.35848 -12.42866 22.43843 1.000 9.80076 398 LYS A N 1
ATOM 2431 C CA . LYS A 1 312 ? 0.72313 -13.11001 23.68515 1.000 12.36589 398 LYS A CA 1
ATOM 2432 C C . LYS A 1 312 ? 1.78355 -14.17918 23.46510 1.000 13.24592 398 LYS A C 1
ATOM 2433 O O . LYS A 1 312 ? 2.57512 -14.46195 24.37344 1.000 16.18192 398 LYS A O 1
ATOM 2439 N N . ARG A 1 313 ? 1.80802 -14.79476 22.28308 1.000 11.38189 399 ARG A N 1
ATOM 2440 C CA . ARG A 1 313 ? 2.78960 -15.80475 21.93408 1.000 11.14163 399 ARG A CA 1
ATOM 2441 C C . ARG A 1 313 ? 3.80206 -15.26972 20.92990 1.000 13.87083 399 ARG A C 1
ATOM 2442 O O . ARG A 1 313 ? 4.25155 -16.01010 20.05707 1.000 11.82517 399 ARG A O 1
ATOM 2450 N N . ALA A 1 314 ? 4.15324 -13.98439 21.02865 1.000 13.07725 400 ALA A N 1
ATOM 2451 C CA . ALA A 1 314 ? 4.96250 -13.36458 19.98060 1.000 12.30240 400 ALA A CA 1
ATOM 2452 C C . ALA A 1 314 ? 6.27159 -14.11656 19.74634 1.000 17.06949 400 ALA A C 1
ATOM 2453 O O . ALA A 1 314 ? 6.73835 -14.22294 18.60327 1.000 15.44799 400 ALA A O 1
ATOM 2455 N N . ALA A 1 315 ? 6.85910 -14.68318 20.81176 1.000 14.68716 401 ALA A N 1
ATOM 2456 C CA . ALA A 1 315 ? 8.12906 -15.40463 20.68603 1.000 16.26716 401 ALA A CA 1
ATOM 2457 C C . ALA A 1 315 ? 8.02441 -16.60367 19.75177 1.000 21.24289 401 ALA A C 1
ATOM 2458 O O . ALA A 1 315 ? 9.02761 -17.00846 19.14191 1.000 21.88011 401 ALA A O 1
ATOM 2460 N N . ASP A 1 316 ? 6.83815 -17.19654 19.63409 1.000 14.18198 402 ASP A N 1
ATOM 2461 C CA . ASP A 1 316 ? 6.65400 -18.29679 18.69689 1.000 17.26377 402 ASP A CA 1
ATOM 2462 C C . ASP A 1 316 ? 6.16489 -17.85919 17.32394 1.000 12.70960 402 ASP A C 1
ATOM 2463 O O . ASP A 1 316 ? 6.32179 -18.60765 16.36045 1.000 12.62572 402 ASP A O 1
ATOM 2468 N N . PHE A 1 317 ? 5.54826 -16.69903 17.20126 1.000 11.91460 403 PHE A N 1
ATOM 2469 C CA . PHE A 1 317 ? 4.86039 -16.39261 15.95509 1.000 14.72626 403 PHE A CA 1
ATOM 2470 C C . PHE A 1 317 ? 5.36349 -15.15938 15.23860 1.000 8.46231 403 PHE A C 1
ATOM 2471 O O . PHE A 1 317 ? 5.03603 -14.99185 14.06324 1.000 10.50578 403 PHE A O 1
ATOM 2479 N N . VAL A 1 318 ? 6.12614 -14.28996 15.89179 1.000 8.67721 404 VAL A N 1
ATOM 2480 C CA . VAL A 1 318 ? 6.62451 -13.06586 15.26668 1.000 11.64290 404 VAL A CA 1
ATOM 2481 C C . VAL A 1 318 ? 8.12095 -13.22483 15.06233 1.000 11.06318 404 VAL A C 1
ATOM 2482 O O . VAL A 1 318 ? 8.86057 -13.47999 16.02051 1.000 11.36918 404 VAL A O 1
ATOM 2486 N N . HIS A 1 319 ? 8.56941 -13.08494 13.82025 1.000 8.81263 405 HIS A N 1
ATOM 2487 C CA . HIS A 1 319 ? 9.95395 -13.36976 13.48238 1.000 7.75766 405 HIS A CA 1
ATOM 2488 C C . HIS A 1 319 ? 10.49225 -12.29559 12.54956 1.000 9.80891 405 HIS A C 1
ATOM 2489 O O . HIS A 1 319 ? 9.75739 -11.74820 11.72735 1.000 12.25573 405 HIS A O 1
ATOM 2496 N N . PHE A 1 320 ? 11.78649 -11.99412 12.68751 1.000 7.48308 406 PHE A N 1
ATOM 2497 C CA . PHE A 1 320 ? 12.46421 -10.99534 11.86662 1.000 12.90478 406 PHE A CA 1
ATOM 2498 C C . PHE A 1 320 ? 13.48418 -11.75510 11.02789 1.000 16.20976 406 PHE A C 1
ATOM 2499 O O . PHE A 1 320 ? 14.45127 -12.30453 11.56672 1.000 15.45799 406 PHE A O 1
ATOM 2507 N N . VAL A 1 321 ? 13.25506 -11.81430 9.71637 1.000 13.47705 407 VAL A N 1
ATOM 2508 C CA . VAL A 1 321 ? 13.98002 -12.72868 8.83346 1.000 10.81814 407 VAL A CA 1
ATOM 2509 C C . VAL A 1 321 ? 14.43114 -11.97472 7.59315 1.000 11.72916 407 VAL A C 1
ATOM 2510 O O . VAL A 1 321 ? 13.61716 -11.67894 6.71028 1.000 10.16161 407 VAL A O 1
ATOM 2514 N N . SER A 1 322 ? 15.72693 -11.68635 7.50437 1.000 11.49543 408 SER A N 1
ATOM 2515 C CA . SER A 1 322 ? 16.25094 -10.91990 6.37538 1.000 11.69800 408 SER A CA 1
ATOM 2516 C C . SER A 1 322 ? 16.74538 -11.78346 5.21420 1.000 11.94994 408 SER A C 1
ATOM 2517 O O . SER A 1 322 ? 17.12693 -11.23071 4.17161 1.000 12.37101 408 SER A O 1
ATOM 2520 N N . LYS A 1 323 ? 16.74274 -13.10838 5.34750 1.000 12.12502 409 LYS A N 1
ATOM 2521 C CA . LYS A 1 323 ? 17.26702 -13.95693 4.27865 1.000 12.61083 409 LYS A CA 1
ATOM 2522 C C . LYS A 1 323 ? 16.59117 -13.63926 2.95060 1.000 12.55241 409 LYS A C 1
ATOM 2523 O O . LYS A 1 323 ? 15.36646 -13.49400 2.87789 1.000 10.12652 409 LYS A O 1
ATOM 2529 N N . ASN A 1 324 ? 17.39998 -13.50993 1.89862 1.000 9.61419 410 ASN A N 1
ATOM 2530 C CA . ASN A 1 324 ? 16.89907 -13.17256 0.57064 1.000 13.77902 410 ASN A CA 1
ATOM 2531 C C . ASN A 1 324 ? 17.96468 -13.55929 -0.43966 1.000 11.94298 410 ASN A C 1
ATOM 2532 O O . ASN A 1 324 ? 19.11421 -13.82980 -0.08163 1.000 15.33417 410 ASN A O 1
ATOM 2537 N N . GLY A 1 325 ? 17.58096 -13.53210 -1.70765 1.000 8.78116 411 GLY A N 1
ATOM 2538 C CA . GLY A 1 325 ? 18.46111 -13.93621 -2.77889 1.000 17.56089 411 GLY A CA 1
ATOM 2539 C C . GLY A 1 325 ? 18.88276 -12.86035 -3.76224 1.000 23.95832 411 GLY A C 1
ATOM 2540 O O . GLY A 1 325 ? 19.15339 -13.18921 -4.92395 1.000 35.10493 411 GLY A O 1
ATOM 2541 N N . ASP A 1 326 ? 18.96209 -11.59239 -3.34763 1.000 19.05124 412 ASP A N 1
ATOM 2542 C CA . ASP A 1 326 ? 19.38553 -10.53711 -4.29644 1.000 27.13143 412 ASP A CA 1
ATOM 2543 C C . ASP A 1 326 ? 20.54791 -9.67069 -3.79824 1.000 26.43712 412 ASP A C 1
ATOM 2544 O O . ASP A 1 326 ? 20.61797 -9.29629 -2.61898 1.000 31.13899 412 ASP A O 1
ATOM 2549 N N . ASP A 1 347 ? 26.36046 -22.20379 -3.60533 1.000 63.74420 433 ASP A N 1
ATOM 2550 C CA . ASP A 1 347 ? 26.19280 -20.85303 -4.13289 1.000 66.29929 433 ASP A CA 1
ATOM 2551 C C . ASP A 1 347 ? 24.79827 -20.25529 -3.81244 1.000 64.39450 433 ASP A C 1
ATOM 2552 O O . ASP A 1 347 ? 24.68374 -19.08061 -3.44558 1.000 63.13825 433 ASP A O 1
ATOM 2557 N N . ASP A 1 348 ? 23.75387 -21.07079 -3.95626 1.000 55.66143 434 ASP A N 1
ATOM 2558 C CA . ASP A 1 348 ? 22.38395 -20.67004 -3.64656 1.000 44.32044 434 ASP A CA 1
ATOM 2559 C C . ASP A 1 348 ? 22.28901 -20.19783 -2.19699 1.000 42.92129 434 ASP A C 1
ATOM 2560 O O . ASP A 1 348 ? 22.45500 -21.01133 -1.26960 1.000 40.79702 434 ASP A O 1
ATOM 2565 N N . PRO A 1 349 ? 21.98925 -18.91876 -1.95470 1.000 33.76181 435 PRO A N 1
ATOM 2566 C CA . PRO A 1 349 ? 21.96976 -18.40292 -0.57766 1.000 30.66123 435 PRO A CA 1
ATOM 2567 C C . PRO A 1 349 ? 20.89807 -19.02383 0.30895 1.000 29.40183 435 PRO A C 1
ATOM 2568 O O . PRO A 1 349 ? 20.88656 -18.74287 1.51300 1.000 24.48046 435 PRO A O 1
ATOM 2572 N N . TYR A 1 350 ? 19.99478 -19.84063 -0.23663 1.000 18.59560 436 TYR A N 1
ATOM 2573 C CA . TYR A 1 350 ? 18.93641 -20.42778 0.57223 1.000 18.27451 436 TYR A CA 1
ATOM 2574 C C . TYR A 1 350 ? 19.27530 -21.81854 1.09905 1.000 23.01654 436 TYR A C 1
ATOM 2575 O O . TYR A 1 350 ? 18.59633 -22.31576 2.00759 1.000 21.17951 436 TYR A O 1
ATOM 2584 N N . SER A 1 351 ? 20.28284 -22.47349 0.53877 1.000 21.97844 437 SER A N 1
ATOM 2585 C CA . SER A 1 351 ? 20.78148 -23.72150 1.09359 1.000 26.54189 437 SER A CA 1
ATOM 2586 C C . SER A 1 351 ? 22.18144 -23.54331 1.66018 1.000 38.03709 437 SER A C 1
ATOM 2587 O O . SER A 1 351 ? 22.89847 -24.52688 1.86906 1.000 37.57053 437 SER A O 1
ATOM 2590 N N . SER A 1 352 ? 22.57883 -22.29779 1.90721 1.000 37.73647 438 SER A N 1
ATOM 2591 C CA . SER A 1 352 ? 23.90903 -22.01390 2.41566 1.000 40.99253 438 SER A CA 1
ATOM 2592 C C . SER A 1 352 ? 24.03200 -22.44204 3.86976 1.000 52.48866 438 SER A C 1
ATOM 2593 O O . SER A 1 352 ? 23.08667 -22.33910 4.65757 1.000 48.37481 438 SER A O 1
ATOM 2596 N N . SER A 1 353 ? 25.23250 -22.89995 4.22565 1.000 58.12188 439 SER A N 1
ATOM 2597 C CA . SER A 1 353 ? 25.51770 -23.36280 5.57399 1.000 51.15661 439 SER A CA 1
ATOM 2598 C C . SER A 1 353 ? 25.74901 -22.22244 6.55584 1.000 54.41437 439 SER A C 1
ATOM 2599 O O . SER A 1 353 ? 25.81399 -22.48130 7.76365 1.000 50.39108 439 SER A O 1
ATOM 2602 N N . ASP A 1 354 ? 25.86937 -20.98603 6.06905 1.000 53.94894 440 ASP A N 1
ATOM 2603 C CA . ASP A 1 354 ? 26.09322 -19.84008 6.93976 1.000 51.94463 440 ASP A CA 1
ATOM 2604 C C . ASP A 1 354 ? 25.05188 -19.81325 8.05491 1.000 46.82597 440 ASP A C 1
ATOM 2605 O O . ASP A 1 354 ? 23.87233 -20.10890 7.81259 1.000 45.12482 440 ASP A O 1
ATOM 2610 N N . PRO A 1 355 ? 25.44111 -19.45733 9.27365 1.000 44.25308 441 PRO A N 1
ATOM 2611 C CA . PRO A 1 355 ? 24.48477 -19.48376 10.38299 1.000 45.21723 441 PRO A CA 1
ATOM 2612 C C . PRO A 1 355 ? 23.40973 -18.43110 10.18171 1.000 37.92477 441 PRO A C 1
ATOM 2613 O O . PRO A 1 355 ? 23.68963 -17.31745 9.73429 1.000 34.55977 441 PRO A O 1
ATOM 2617 N N . ASP A 1 356 ? 22.16753 -18.80338 10.49018 1.000 38.41850 442 ASP A N 1
ATOM 2618 C CA . ASP A 1 356 ? 21.03697 -17.87021 10.44648 1.000 31.60119 442 ASP A CA 1
ATOM 2619 C C . ASP A 1 356 ? 20.06070 -18.22713 11.55119 1.000 21.10368 442 ASP A C 1
ATOM 2620 O O . ASP A 1 356 ? 19.05250 -18.90878 11.32116 1.000 20.61346 442 ASP A O 1
ATOM 2625 N N . PRO A 1 357 ? 20.32630 -17.77827 12.77689 1.000 18.99805 443 PRO A N 1
ATOM 2626 C CA . PRO A 1 357 ? 19.42756 -18.13291 13.88631 1.000 23.25677 443 PRO A CA 1
ATOM 2627 C C . PRO A 1 357 ? 18.05161 -17.49877 13.78085 1.000 18.99176 443 PRO A C 1
ATOM 2628 O O . PRO A 1 357 ? 17.09387 -18.03437 14.35727 1.000 14.32007 443 PRO A O 1
ATOM 2632 N N . ASP A 1 358 ? 17.91495 -16.36238 13.09712 1.000 18.52252 444 ASP A N 1
ATOM 2633 C CA . ASP A 1 358 ? 16.57864 -15.81636 12.90208 1.000 15.10300 444 ASP A CA 1
ATOM 2634 C C . ASP A 1 358 ? 15.74337 -16.74628 12.04179 1.000 14.07334 444 ASP A C 1
ATOM 2635 O O . ASP A 1 358 ? 14.61228 -17.08549 12.40213 1.000 14.50085 444 ASP A O 1
ATOM 2640 N N . PHE A 1 359 ? 16.29279 -17.19713 10.91502 1.000 13.24886 445 PHE A N 1
ATOM 2641 C CA . PHE A 1 359 ? 15.51773 -18.11121 10.08874 1.000 16.42372 445 PHE A CA 1
ATOM 2642 C C . PHE A 1 359 ? 15.34529 -19.45418 10.78294 1.000 11.18789 445 PHE A C 1
ATOM 2643 O O . PHE A 1 359 ? 14.25732 -20.04062 10.74045 1.000 9.70031 445 PHE A O 1
ATOM 2651 N N . ASP A 1 360 ? 16.39544 -19.94566 11.44819 1.000 15.27585 446 ASP A N 1
ATOM 2652 C CA . ASP A 1 360 ? 16.31113 -21.25961 12.08059 1.000 14.40562 446 ASP A CA 1
ATOM 2653 C C . ASP A 1 360 ? 15.19372 -21.27387 13.10302 1.000 12.74848 446 ASP A C 1
ATOM 2654 O O . ASP A 1 360 ? 14.44228 -22.24975 13.20807 1.000 15.64153 446 ASP A O 1
ATOM 2659 N N . SER A 1 361 ? 15.05703 -20.17721 13.84886 1.000 10.38599 447 SER A N 1
ATOM 2660 C CA . SER A 1 361 ? 14.00088 -20.06553 14.84030 1.000 14.87132 447 SER A CA 1
ATOM 2661 C C . SER A 1 361 ? 12.61508 -19.99149 14.19557 1.000 12.29137 447 SER A C 1
ATOM 2662 O O . SER A 1 361 ? 11.65044 -20.50854 14.76014 1.000 13.03632 447 SER A O 1
ATOM 2665 N N . LEU A 1 362 ? 12.48422 -19.37638 13.01707 1.000 11.86454 448 LEU A N 1
ATOM 2666 C CA . LEU A 1 362 ? 11.18045 -19.40266 12.34731 1.000 13.44808 448 LEU A CA 1
ATOM 2667 C C . LEU A 1 362 ? 10.84342 -20.80925 11.87880 1.000 10.07385 448 LEU A C 1
ATOM 2668 O O . LEU A 1 362 ? 9.71128 -21.27676 12.05737 1.000 7.26321 448 LEU A O 1
ATOM 2673 N N . GLU A 1 363 ? 11.80840 -21.48015 11.25308 1.000 7.90941 449 GLU A N 1
ATOM 2674 C CA . GLU A 1 363 ? 11.59334 -22.83857 10.77334 1.000 12.83609 449 GLU A CA 1
ATOM 2675 C C . GLU A 1 363 ? 11.20696 -23.77289 11.92099 1.000 10.82369 449 GLU A C 1
ATOM 2676 O O . GLU A 1 363 ? 10.26464 -24.56588 11.79270 1.000 12.71523 449 GLU A O 1
ATOM 2682 N N . ASP A 1 364 ? 11.86522 -23.64034 13.07302 1.000 12.33239 450 ASP A N 1
ATOM 2683 C CA . ASP A 1 364 ? 11.55027 -24.49425 14.22015 1.000 13.13617 450 ASP A CA 1
ATOM 2684 C C . ASP A 1 364 ? 10.13128 -24.25447 14.75049 1.000 15.17294 450 ASP A C 1
ATOM 2685 O O . ASP A 1 364 ? 9.41907 -25.20840 15.08943 1.000 13.43968 450 ASP A O 1
ATOM 2690 N N . SER A 1 365 ? 9.72296 -22.98576 14.89118 1.000 9.67420 451 SER A N 1
ATOM 2691 C CA . SER A 1 365 ? 8.37661 -22.69122 15.39142 1.000 15.47163 451 SER A CA 1
ATOM 2692 C C . SER A 1 365 ? 7.31817 -23.13700 14.39409 1.000 12.26025 451 SER A C 1
ATOM 2693 O O . SER A 1 365 ? 6.23243 -23.58452 14.77770 1.000 11.73623 451 SER A O 1
ATOM 2696 N N . LEU A 1 366 ? 7.60705 -22.98924 13.10590 1.000 11.45947 452 LEU A N 1
ATOM 2697 C CA . LEU A 1 366 ? 6.65381 -23.41737 12.09745 1.000 14.01754 452 LEU A CA 1
ATOM 2698 C C . LEU A 1 366 ? 6.47722 -24.93368 12.13781 1.000 12.13486 452 LEU A C 1
ATOM 2699 O O . LEU A 1 366 ? 5.34939 -25.43931 12.20376 1.000 10.45160 452 LEU A O 1
ATOM 2704 N N . ARG A 1 367 ? 7.58337 -25.67836 12.14729 1.000 10.29642 453 ARG A N 1
ATOM 2705 C CA . ARG A 1 367 ? 7.48338 -27.13261 12.19950 1.000 12.80790 453 ARG A CA 1
ATOM 2706 C C . ARG A 1 367 ? 6.80151 -27.58982 13.47866 1.000 11.98597 453 ARG A C 1
ATOM 2707 O O . ARG A 1 367 ? 5.95962 -28.49195 13.44725 1.000 10.75976 453 ARG A O 1
ATOM 2715 N N . ASN A 1 368 ? 7.16387 -26.99713 14.61950 1.000 9.09520 454 ASN A N 1
ATOM 2716 C CA . ASN A 1 368 ? 6.47347 -27.34544 15.86122 1.000 13.88130 454 ASN A CA 1
ATOM 2717 C C . ASN A 1 368 ? 4.97069 -27.07432 15.76571 1.000 11.24739 454 ASN A C 1
ATOM 2718 O O . ASN A 1 368 ? 4.15502 -27.92360 16.13443 1.000 12.28232 454 ASN A O 1
ATOM 2723 N N . PHE A 1 369 ? 4.57977 -25.89903 15.25423 1.000 12.63494 455 PHE A N 1
ATOM 2724 C CA . PHE A 1 369 ? 3.15148 -25.58574 15.15288 1.000 10.49848 455 PHE A CA 1
ATOM 2725 C C . PHE A 1 369 ? 2.43564 -26.56261 14.23121 1.000 12.47918 455 PHE A C 1
ATOM 2726 O O . PHE A 1 369 ? 1.34195 -27.04429 14.54903 1.000 14.35770 455 PHE A O 1
ATOM 2734 N N . VAL A 1 370 ? 3.02669 -26.84126 13.06997 1.000 10.05297 456 VAL A N 1
ATOM 2735 C CA . VAL A 1 370 ? 2.35845 -27.62134 12.03190 1.000 13.41191 456 VAL A CA 1
ATOM 2736 C C . VAL A 1 370 ? 2.42188 -29.11211 12.33498 1.000 15.10367 456 VAL A C 1
ATOM 2737 O O . VAL A 1 370 ? 1.42785 -29.83233 12.18476 1.000 16.79591 456 VAL A O 1
ATOM 2741 N N . LEU A 1 371 ? 3.57893 -29.60214 12.76052 1.000 12.78450 457 LEU A N 1
ATOM 2742 C CA . LEU A 1 371 ? 3.74984 -31.04269 12.90938 1.000 17.20664 457 LEU A CA 1
ATOM 2743 C C . LEU A 1 371 ? 3.34030 -31.55469 14.28531 1.000 20.01080 457 LEU A C 1
ATOM 2744 O O . LEU A 1 371 ? 2.87110 -32.69367 14.40593 1.000 16.81142 457 LEU A O 1
ATOM 2749 N N . LYS A 1 372 ? 3.52823 -30.75100 15.33560 1.000 16.13905 458 LYS A N 1
ATOM 2750 C CA . LYS A 1 372 ? 3.29274 -31.23489 16.69013 1.000 14.20519 458 LYS A CA 1
ATOM 2751 C C . LYS A 1 372 ? 2.03913 -30.66894 17.32868 1.000 19.05232 458 LYS A C 1
ATOM 2752 O O . LYS A 1 372 ? 1.53839 -31.26237 18.29221 1.000 22.49108 458 LYS A O 1
ATOM 2758 N N . LYS A 1 373 ? 1.54672 -29.52648 16.85970 1.000 14.96682 459 LYS A N 1
ATOM 2759 C CA . LYS A 1 373 ? 0.40116 -28.88849 17.49977 1.000 20.40265 459 LYS A CA 1
ATOM 2760 C C . LYS A 1 373 ? -0.79929 -28.88255 16.55955 1.000 15.62722 459 LYS A C 1
ATOM 2761 O O . LYS A 1 373 ? -1.38008 -27.82638 16.28798 1.000 13.60543 459 LYS A O 1
ATOM 2767 N N . ARG A 1 374 ? -1.18858 -30.06518 16.07242 1.000 18.76326 460 ARG A N 1
ATOM 2768 C CA . ARG A 1 374 ? -2.15521 -30.13193 14.98414 1.000 13.54861 460 ARG A CA 1
ATOM 2769 C C . ARG A 1 374 ? -3.53453 -29.64915 15.40019 1.000 17.56713 460 ARG A C 1
ATOM 2770 O O . ARG A 1 374 ? -4.26714 -29.08205 14.57355 1.000 15.76769 460 ARG A O 1
ATOM 2778 N N . SER A 1 375 ? -3.92341 -29.88508 16.65751 1.000 17.23589 461 SER A N 1
ATOM 2779 C CA . SER A 1 375 ? -5.21630 -29.39269 17.11130 1.000 16.17929 461 SER A CA 1
ATOM 2780 C C . SER A 1 375 ? -5.27780 -27.86893 17.02788 1.000 16.20460 461 SER A C 1
ATOM 2781 O O . SER A 1 375 ? -6.31693 -27.29673 16.67800 1.000 13.29043 461 SER A O 1
ATOM 2784 N N . LEU A 1 376 ? -4.17671 -27.19442 17.34764 1.000 13.64838 462 LEU A N 1
ATOM 2785 C CA . LEU A 1 376 ? -4.14357 -25.74170 17.24996 1.000 13.37344 462 LEU A CA 1
ATOM 2786 C C . LEU A 1 376 ? -3.95428 -25.29142 15.80915 1.000 11.80567 462 LEU A C 1
ATOM 2787 O O . LEU A 1 376 ? -4.65816 -24.39920 15.32648 1.000 15.11105 462 LEU A O 1
ATOM 2792 N N . SER A 1 377 ? -3.00756 -25.89785 15.09905 1.000 12.56614 463 SER A N 1
ATOM 2793 C CA . SER A 1 377 ? -2.68625 -25.39543 13.77107 1.000 11.17649 463 SER A CA 1
ATOM 2794 C C . SER A 1 377 ? -3.80229 -25.68332 12.77585 1.000 11.05341 463 SER A C 1
ATOM 2795 O O . SER A 1 377 ? -4.05467 -24.86956 11.86976 1.000 7.31636 463 SER A O 1
ATOM 2798 N N . LYS A 1 378 ? -4.48291 -26.82987 12.91455 1.000 7.60913 464 LYS A N 1
ATOM 2799 C CA . LYS A 1 378 ? -5.52615 -27.17620 11.94355 1.000 13.18248 464 LYS A CA 1
ATOM 2800 C C . LYS A 1 378 ? -6.91322 -26.75979 12.39775 1.000 11.29297 464 LYS A C 1
ATOM 2801 O O . LYS A 1 378 ? -7.72059 -26.31694 11.57645 1.000 11.59901 464 LYS A O 1
ATOM 2807 N N . LEU A 1 379 ? -7.19929 -26.90091 13.69303 1.000 10.77828 465 LEU A N 1
ATOM 2808 C CA . LEU A 1 379 ? -8.56109 -26.89121 14.20390 1.000 10.15573 465 LEU A CA 1
ATOM 2809 C C . LEU A 1 379 ? -8.95456 -25.59945 14.91150 1.000 8.76879 465 LEU A C 1
ATOM 2810 O O . LEU A 1 379 ? -10.15692 -25.31782 15.00738 1.000 8.43727 465 LEU A O 1
ATOM 2815 N N . LEU A 1 380 ? -7.99305 -24.80356 15.39146 1.000 7.79371 466 LEU A N 1
ATOM 2816 C CA . LEU A 1 380 ? -8.35364 -23.54571 16.04554 1.000 8.25493 466 LEU A CA 1
ATOM 2817 C C . LEU A 1 380 ? -9.12868 -22.59348 15.14233 1.000 8.20224 466 LEU A C 1
ATOM 2818 O O . LEU A 1 380 ? -10.05485 -21.93205 15.64679 1.000 6.98860 466 LEU A O 1
ATOM 2823 N N . PRO A 1 381 ? -8.83978 -22.47298 13.84385 1.000 10.69896 467 PRO A N 1
ATOM 2824 C CA . PRO A 1 381 ? -9.72480 -21.65849 12.99696 1.000 7.97087 467 PRO A CA 1
ATOM 2825 C C . PRO A 1 381 ? -11.15248 -22.12622 12.99278 1.000 8.60759 467 PRO A C 1
ATOM 2826 O O . PRO A 1 381 ? -12.05640 -21.29311 12.88765 1.000 9.40080 467 PRO A O 1
ATOM 2830 N N . ALA A 1 382 ? -11.41578 -23.43179 13.10774 1.000 11.70536 468 ALA A N 1
ATOM 2831 C CA . ALA A 1 382 ? -12.82154 -23.83196 13.10603 1.000 7.69295 468 ALA A CA 1
ATOM 2832 C C . ALA A 1 382 ? -13.49770 -23.40337 14.39908 1.000 7.88418 468 ALA A C 1
ATOM 2833 O O . ALA A 1 382 ? -14.61256 -22.86322 14.37548 1.000 7.73834 468 ALA A O 1
ATOM 2835 N N . LYS A 1 383 ? -12.82712 -23.61003 15.53646 1.000 7.00635 469 LYS A N 1
ATOM 2836 C CA . LYS A 1 383 ? -13.41933 -23.23902 16.82036 1.000 6.69671 469 LYS A CA 1
ATOM 2837 C C . LYS A 1 383 ? -13.64229 -21.73629 16.90633 1.000 7.09166 469 LYS A C 1
ATOM 2838 O O . LYS A 1 383 ? -14.68511 -21.27209 17.39480 1.000 7.24838 469 LYS A O 1
ATOM 2844 N N . THR A 1 384 ? -12.65392 -20.96387 16.45883 1.000 5.91019 470 THR A N 1
ATOM 2845 C CA . THR A 1 384 ? -12.71442 -19.50625 16.54079 1.000 7.83030 470 THR A CA 1
ATOM 2846 C C . THR A 1 384 ? -13.88279 -18.96520 15.71807 1.000 8.75006 470 THR A C 1
ATOM 2847 O O . THR A 1 384 ? -14.66162 -18.11951 16.18326 1.000 6.96807 470 THR A O 1
ATOM 2851 N N . TYR A 1 385 ? -14.03687 -19.47018 14.49793 1.000 4.56129 471 TYR A N 1
ATOM 2852 C CA . TYR A 1 385 ? -15.07730 -18.95102 13.62908 1.000 6.86660 471 TYR A CA 1
ATOM 2853 C C . TYR A 1 385 ? -16.46323 -19.30526 14.14320 1.000 7.55009 471 TYR A C 1
ATOM 2854 O O . TYR A 1 385 ? -17.35721 -18.45563 14.14568 1.000 6.41059 471 TYR A O 1
ATOM 2863 N N . LEU A 1 386 ? -16.65528 -20.55626 14.58519 1.000 7.27509 472 LEU A N 1
ATOM 2864 C CA . LEU A 1 386 ? -17.93756 -20.96760 15.15134 1.000 9.00277 472 LEU A CA 1
ATOM 2865 C C . LEU A 1 386 ? -18.28987 -20.13526 16.37311 1.000 8.43694 472 LEU A C 1
ATOM 2866 O O . LEU A 1 386 ? -19.44490 -19.74019 16.55791 1.000 7.79257 472 LEU A O 1
ATOM 2871 N N . SER A 1 387 ? -17.30559 -19.90165 17.24103 1.000 11.12767 473 SER A N 1
ATOM 2872 C CA . SER A 1 387 ? -17.53100 -19.13128 18.45863 1.000 11.29189 473 SER A CA 1
ATOM 2873 C C . SER A 1 387 ? -18.02997 -17.72874 18.12842 1.000 11.96315 473 SER A C 1
ATOM 2874 O O . SER A 1 387 ? -19.02245 -17.25201 18.70272 1.000 12.45890 473 SER A O 1
ATOM 2877 N N . LYS A 1 388 ? -17.37784 -17.06666 17.16758 1.000 9.99527 474 LYS A N 1
ATOM 2878 C CA . LYS A 1 388 ? -17.78717 -15.71355 16.78235 1.000 11.04826 474 LYS A CA 1
ATOM 2879 C C . LYS A 1 388 ? -19.13414 -15.70720 16.05950 1.000 9.12722 474 LYS A C 1
ATOM 2880 O O . LYS A 1 388 ? -19.92613 -14.76931 16.20562 1.000 13.48690 474 LYS A O 1
ATOM 2886 N N . LEU A 1 389 ? -19.39550 -16.71782 15.23682 1.000 9.76917 475 LEU A N 1
ATOM 2887 C CA . LEU A 1 389 ? -20.64629 -16.73876 14.48406 1.000 10.09002 475 LEU A CA 1
ATOM 2888 C C . LEU A 1 389 ? -21.82150 -17.03910 15.40444 1.000 12.86205 475 LEU A C 1
ATOM 2889 O O . LEU A 1 389 ? -22.88499 -16.40545 15.31112 1.000 9.27405 475 LEU A O 1
ATOM 2894 N N . LEU A 1 390 ? -21.63925 -17.98889 16.32537 1.000 10.13440 476 LEU A N 1
ATOM 2895 C CA . LEU A 1 390 ? -22.69458 -18.24895 17.28911 1.000 7.71165 476 LEU A CA 1
ATOM 2896 C C . LEU A 1 390 ? -22.96173 -17.00597 18.12659 1.000 10.90414 476 LEU A C 1
ATOM 2897 O O . LEU A 1 390 ? -24.12308 -16.65300 18.36989 1.000 7.69198 476 LEU A O 1
ATOM 2902 N N . SER A 1 391 ? -21.89835 -16.28517 18.51607 1.000 8.26265 477 SER A N 1
ATOM 2903 C CA . SER A 1 391 ? -22.09741 -15.03575 19.24878 1.000 18.31745 477 SER A CA 1
ATOM 2904 C C . SER A 1 391 ? -23.00094 -14.08324 18.48940 1.000 12.08584 477 SER A C 1
ATOM 2905 O O . SER A 1 391 ? -23.94736 -13.54080 19.06353 1.000 13.37442 477 SER A O 1
ATOM 2908 N N . ASP A 1 392 ? -22.68621 -13.83437 17.20825 1.000 10.97190 478 ASP A N 1
ATOM 2909 C CA . ASP A 1 392 ? -23.51834 -12.98664 16.35299 1.000 11.93955 478 ASP A CA 1
ATOM 2910 C C . ASP A 1 392 ? -24.97991 -13.44518 16.33306 1.000 12.30941 478 ASP A C 1
ATOM 2911 O O . ASP A 1 392 ? -25.89588 -12.62697 16.48611 1.000 13.16504 478 ASP A O 1
ATOM 2916 N N . ILE A 1 393 ? -25.21994 -14.74981 16.11466 1.000 11.35148 479 ILE A N 1
ATOM 2917 C CA . ILE A 1 393 ? -26.59201 -15.26703 16.07897 1.000 12.74837 479 ILE A CA 1
ATOM 2918 C C . ILE A 1 393 ? -27.28031 -15.07767 17.43300 1.000 14.71771 479 ILE A C 1
ATOM 2919 O O . ILE A 1 393 ? -28.49139 -14.80339 17.50278 1.000 8.70655 479 ILE A O 1
ATOM 2924 N N . ILE A 1 394 ? -26.53804 -15.28671 18.52864 1.000 8.23323 480 ILE A N 1
ATOM 2925 C CA . ILE A 1 394 ? -27.08558 -15.01274 19.85490 1.000 10.79823 480 ILE A CA 1
ATOM 2926 C C . ILE A 1 394 ? -27.48747 -13.54788 19.97708 1.000 10.44156 480 ILE A C 1
ATOM 2927 O O . ILE A 1 394 ? -28.54748 -13.23014 20.52113 1.000 12.46435 480 ILE A O 1
ATOM 2932 N N . MET A 1 395 ? -26.66408 -12.63104 19.46366 1.000 13.52893 481 MET A N 1
ATOM 2933 C CA . MET A 1 395 ? -27.01718 -11.22173 19.58989 1.000 17.56265 481 MET A CA 1
ATOM 2934 C C . MET A 1 395 ? -28.26572 -10.90598 18.77576 1.000 20.60666 481 MET A C 1
ATOM 2935 O O . MET A 1 395 ? -29.19984 -10.27205 19.27932 1.000 14.05012 481 MET A O 1
ATOM 2940 N N . ILE A 1 396 ? -28.30323 -11.35497 17.51705 1.000 12.84176 482 ILE A N 1
ATOM 2941 C CA . ILE A 1 396 ? -29.47656 -11.12359 16.68374 1.000 14.75240 482 ILE A CA 1
ATOM 2942 C C . ILE A 1 396 ? -30.72173 -11.69972 17.34226 1.000 15.28295 482 ILE A C 1
ATOM 2943 O O . ILE A 1 396 ? -31.79594 -11.08963 17.30952 1.000 15.64885 482 ILE A O 1
ATOM 2948 N N . SER A 1 397 ? -30.60300 -12.88206 17.95234 1.000 14.97335 483 SER A N 1
ATOM 2949 C CA . SER A 1 397 ? -31.78646 -13.53012 18.51290 1.000 17.20533 483 SER A CA 1
ATOM 2950 C C . SER A 1 397 ? -32.35165 -12.71477 19.66876 1.000 20.07179 483 SER A C 1
ATOM 2951 O O . SER A 1 397 ? -33.54812 -12.40410 19.69022 1.000 19.56848 483 SER A O 1
ATOM 2954 N N . LYS A 1 398 ? -31.48456 -12.33623 20.61693 1.000 16.96429 484 LYS A N 1
ATOM 2955 C CA . LYS A 1 398 ? -31.85424 -11.48720 21.75019 1.000 18.49320 484 LYS A CA 1
ATOM 2956 C C . LYS A 1 398 ? -32.52708 -10.20733 21.29366 1.000 26.19899 484 LYS A C 1
ATOM 2957 O O . LYS A 1 398 ? -33.46883 -9.72170 21.93199 1.000 26.94730 484 LYS A O 1
ATOM 2963 N N . SER A 1 399 ? -31.97905 -9.60229 20.24011 1.000 23.44564 485 SER A N 1
ATOM 2964 C CA . SER A 1 399 ? -32.52680 -8.38354 19.66148 1.000 26.18513 485 SER A CA 1
ATOM 2965 C C . SER A 1 399 ? -33.90911 -8.60420 19.05753 1.000 28.63631 485 SER A C 1
ATOM 2966 O O . SER A 1 399 ? -34.70117 -7.66066 18.95684 1.000 34.82812 485 SER A O 1
ATOM 2969 N N . ASN A 1 400 ? -34.21633 -9.82704 18.63017 1.000 23.83269 486 ASN A N 1
ATOM 2970 C CA . ASN A 1 400 ? -35.47955 -10.10001 17.96442 1.000 25.75912 486 ASN A CA 1
ATOM 2971 C C . ASN A 1 400 ? -36.48317 -10.79876 18.85883 1.000 33.99282 486 ASN A C 1
ATOM 2972 O O . ASN A 1 400 ? -37.36486 -11.50182 18.34624 1.000 36.67579 486 ASN A O 1
ATOM 2977 N N . MET A 1 401 ? -36.37865 -10.63213 20.17610 1.000 34.86989 487 MET A N 1
ATOM 2978 C CA . MET A 1 401 ? -37.24712 -11.37106 21.07237 1.000 42.71320 487 MET A CA 1
ATOM 2979 C C . MET A 1 401 ? -37.79591 -10.43031 22.13915 1.000 53.52293 487 MET A C 1
ATOM 2980 O O . MET A 1 401 ? -37.12545 -9.48210 22.57196 1.000 55.74719 487 MET A O 1
ATOM 2985 N N . LYS A 1 402 ? -39.05575 -10.67399 22.50071 1.000 62.57585 488 LYS A N 1
ATOM 2986 C CA . LYS A 1 402 ? -39.81433 -9.87707 23.46779 1.000 70.02427 488 LYS A CA 1
ATOM 2987 C C . LYS A 1 402 ? -39.12357 -9.83811 24.83825 1.000 69.38630 488 LYS A C 1
ATOM 2988 O O . LYS A 1 402 ? -39.66415 -9.30471 25.82230 1.000 73.17174 488 LYS A O 1
ATOM 2994 N N . ASN A 1 428 ? -45.11545 -10.09531 14.92653 1.000 61.88548 826 ASN A N 1
ATOM 2995 C CA . ASN A 1 428 ? -45.84389 -11.34738 15.11083 1.000 65.15309 826 ASN A CA 1
ATOM 2996 C C . ASN A 1 428 ? -45.38354 -12.09392 16.34249 1.000 61.95538 826 ASN A C 1
ATOM 2997 O O . ASN A 1 428 ? -44.30849 -11.82497 16.87053 1.000 63.15882 826 ASN A O 1
ATOM 3002 N N . LEU A 1 429 ? -46.20106 -13.04649 16.79258 1.000 71.82807 827 LEU A N 1
ATOM 3003 C CA . LEU A 1 429 ? -45.81261 -13.93248 17.87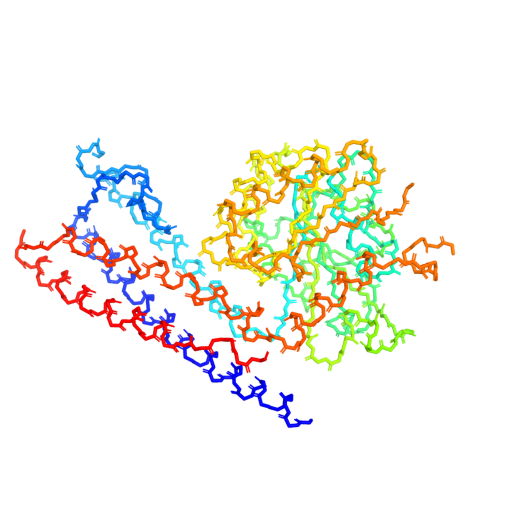996 1.000 66.02388 827 LEU A CA 1
ATOM 3004 C C . LEU A 1 429 ? -45.21360 -15.23263 17.36764 1.000 59.75423 827 LEU A C 1
ATOM 3005 O O . LEU A 1 429 ? -44.42736 -15.86268 18.07899 1.000 55.87699 827 LEU A O 1
ATOM 3010 N N . LEU A 1 430 ? -45.57071 -15.64099 16.15037 1.000 61.40342 828 LEU A N 1
ATOM 3011 C CA . LEU A 1 430 ? -44.88871 -16.75157 15.49316 1.000 53.76584 828 LEU A CA 1
ATOM 3012 C C . LEU A 1 430 ? -43.37945 -16.53105 15.49122 1.000 54.83139 828 LEU A C 1
ATOM 3013 O O . LEU A 1 430 ? -42.59529 -17.45827 15.74522 1.000 49.22063 828 LEU A O 1
ATOM 3018 N N . SER A 1 431 ? -42.95796 -15.29337 15.22760 1.000 54.48021 829 SER A N 1
ATOM 3019 C CA . SER A 1 431 ? -41.54014 -14.96709 15.22593 1.000 39.30517 829 SER A CA 1
ATOM 3020 C C . SER A 1 431 ? -40.94375 -15.00470 16.63307 1.000 45.74363 829 SER A C 1
ATOM 3021 O O . SER A 1 431 ? -39.74695 -15.28586 16.79090 1.000 37.46172 829 SER A O 1
ATOM 3024 N N . ILE A 1 432 ? -41.75277 -14.74977 17.66260 1.000 40.05969 830 ILE A N 1
ATOM 3025 C CA . ILE A 1 432 ? -41.22885 -14.73059 19.02582 1.000 38.46651 830 ILE A CA 1
ATOM 3026 C C . ILE A 1 432 ? -40.76450 -16.12334 19.42581 1.000 42.80676 830 ILE A C 1
ATOM 3027 O O . ILE A 1 432 ? -39.67622 -16.30152 19.98816 1.000 28.71250 830 ILE A O 1
ATOM 3032 N N . LYS A 1 433 ? -41.58390 -17.13418 19.12296 1.000 42.30583 831 LYS A N 1
ATOM 3033 C CA . LYS A 1 433 ? -41.23553 -18.50559 19.45912 1.000 39.67741 831 LYS A CA 1
ATOM 3034 C C . LYS A 1 433 ? -39.99571 -18.96421 18.69706 1.000 34.36962 831 LYS A C 1
ATOM 3035 O O . LYS A 1 433 ? -39.14713 -19.67877 19.25095 1.000 30.51183 831 LYS A O 1
ATOM 3041 N N . PHE A 1 434 ? -39.87544 -18.56346 17.42778 1.000 33.19174 832 PHE A N 1
ATOM 3042 C CA . PHE A 1 434 ? -38.70280 -18.92426 16.63782 1.000 25.20621 832 PHE A CA 1
ATOM 3043 C C . PHE A 1 434 ? -37.41669 -18.39591 17.27262 1.000 19.87775 832 PHE A C 1
ATOM 3044 O O . PHE A 1 434 ? -36.41644 -19.11744 17.37248 1.000 16.69183 832 PHE A O 1
ATOM 3052 N N . PHE A 1 435 ? -37.41219 -17.13392 17.70305 1.000 18.08560 833 PHE A N 1
ATOM 3053 C CA . PHE A 1 435 ? -36.15937 -16.58573 18.20771 1.000 19.89245 833 PHE A CA 1
ATOM 3054 C C . PHE A 1 435 ? -35.83990 -17.06839 19.61515 1.000 19.62786 833 PHE A C 1
ATOM 3055 O O . PHE A 1 435 ? -34.66086 -17.11882 19.97915 1.000 15.11214 833 PHE A O 1
ATOM 3063 N N . GLN A 1 436 ? -36.84925 -17.45165 20.40498 1.000 17.48235 834 GLN A N 1
ATOM 3064 C CA . GLN A 1 436 ? -36.57152 -18.05892 21.70704 1.000 21.29838 834 GLN A CA 1
ATOM 3065 C C . GLN A 1 436 ? -35.88971 -19.41235 21.55469 1.000 16.42834 834 GLN A C 1
ATOM 3066 O O . GLN A 1 436 ? -34.88928 -19.68086 22.22046 1.000 17.16866 834 GLN A O 1
ATOM 3072 N N . SER A 1 437 ? -36.42291 -20.28327 20.69335 1.000 12.79268 835 SER A N 1
ATOM 3073 C CA . SER A 1 437 ? -35.73992 -21.53796 20.39713 1.000 22.29576 835 SER A CA 1
ATOM 3074 C C . SER A 1 437 ? -34.33826 -21.29617 19.85091 1.000 17.73017 835 SER A C 1
ATOM 3075 O O . SER A 1 437 ? -33.39341 -21.98581 20.23217 1.000 16.04867 835 SER A O 1
ATOM 3078 N N . LEU A 1 438 ? -34.18642 -20.32740 18.94201 1.000 15.15797 836 LEU A N 1
ATOM 3079 C CA . LEU A 1 438 ? -32.87846 -20.11044 18.33123 1.000 14.71024 836 LEU A CA 1
ATOM 3080 C C . LEU A 1 438 ? -31.87429 -19.58094 19.34594 1.000 13.57912 836 LEU A C 1
ATOM 3081 O O . LEU A 1 438 ? -30.71288 -20.00376 19.35665 1.000 10.06931 836 LEU A O 1
ATOM 3086 N N . TYR A 1 439 ? -32.30509 -18.63753 20.18611 1.000 8.99335 837 TYR A N 1
ATOM 3087 C CA . TYR A 1 439 ? -31.46507 -18.13581 21.26478 1.000 13.41369 837 TYR A CA 1
ATOM 3088 C C . TYR A 1 439 ? -30.95990 -19.28035 22.13832 1.000 11.65138 837 TYR A C 1
ATOM 3089 O O . TYR A 1 439 ? -29.75491 -19.40531 22.40340 1.000 11.40452 837 TYR A O 1
ATOM 3098 N N . GLU A 1 440 ? -31.88096 -20.11490 22.61939 1.000 10.98945 838 GLU A N 1
ATOM 3099 C CA . GLU A 1 440 ? -31.51055 -21.17208 23.55666 1.000 15.88031 838 GLU A CA 1
ATOM 3100 C C . GLU A 1 440 ? -30.63866 -22.22692 22.87930 1.000 11.84979 838 GLU A C 1
ATOM 3101 O O . GLU A 1 440 ? -29.68984 -22.74227 23.48291 1.000 11.38592 838 GLU A O 1
ATOM 3107 N N . GLY A 1 441 ? -30.92548 -22.53818 21.61445 1.000 14.05910 839 GLY A N 1
ATOM 3108 C CA . GLY A 1 441 ? -30.10357 -23.49884 20.89649 1.000 10.41226 839 GLY A CA 1
ATOM 3109 C C . GLY A 1 441 ? -28.71096 -22.97033 20.60114 1.000 9.37325 839 GLY A C 1
ATOM 3110 O O . GLY A 1 441 ? -27.71866 -23.69429 20.73778 1.000 6.90100 839 GLY A O 1
ATOM 3111 N N . THR A 1 442 ? -28.61303 -21.70606 20.17353 1.000 10.58284 840 THR A N 1
ATOM 3112 C CA . THR A 1 442 ? -27.29240 -21.20134 19.80013 1.000 8.99895 840 THR A CA 1
ATOM 3113 C C . THR A 1 442 ? -26.43409 -20.94909 21.03931 1.000 10.64524 840 THR A C 1
ATOM 3114 O O . THR A 1 442 ? -25.22745 -21.22595 21.02376 1.000 8.14231 840 THR A O 1
ATOM 3118 N N . VAL A 1 443 ? -27.04745 -20.46636 22.12799 1.000 9.14441 841 VAL A N 1
ATOM 3119 C CA . VAL A 1 443 ? -26.34486 -20.38062 23.41132 1.000 10.49877 841 VAL A CA 1
ATOM 3120 C C . VAL A 1 443 ? -25.74107 -21.72728 23.79107 1.000 10.56546 841 VAL A C 1
ATOM 3121 O O . VAL A 1 443 ? -24.56046 -21.82331 24.16472 1.000 8.87256 841 VAL A O 1
ATOM 3125 N N . ALA A 1 444 ? -26.54838 -22.78791 23.72966 1.000 8.24546 842 ALA A N 1
ATOM 3126 C CA . ALA A 1 444 ? -26.04128 -24.09930 24.11607 1.000 9.80753 842 ALA A CA 1
ATOM 3127 C C . ALA A 1 444 ? -24.90818 -24.54430 23.20092 1.000 11.01809 842 ALA A C 1
ATOM 3128 O O . ALA A 1 444 ? -23.93831 -25.17682 23.64909 1.000 13.84479 842 ALA A O 1
ATOM 3130 N N . GLN A 1 445 ? -25.02443 -24.24955 21.90870 1.000 9.19896 843 GLN A N 1
ATOM 3131 C CA . GLN A 1 445 ? -23.98914 -24.66248 20.97273 1.000 9.32077 843 GLN A CA 1
ATOM 3132 C C . GLN A 1 445 ? -22.69812 -23.91234 21.21536 1.000 8.43060 843 GLN A C 1
ATOM 3133 O O . GLN A 1 445 ? -21.61222 -24.47430 21.06148 1.000 10.13371 843 GLN A O 1
ATOM 3139 N N . LYS A 1 446 ? -22.79114 -22.63973 21.57684 1.000 7.88325 844 LYS A N 1
ATOM 3140 C CA . LYS A 1 446 ? -21.57674 -21.89569 21.85583 1.000 9.57008 844 LYS A CA 1
ATOM 3141 C C . LYS A 1 446 ? -20.88565 -22.44451 23.09474 1.000 10.73021 844 LYS A C 1
ATOM 3142 O O . LYS A 1 446 ? -19.65075 -22.50988 23.14949 1.000 7.31804 844 LYS A O 1
ATOM 3148 N N . LEU A 1 447 ? -21.66264 -22.87112 24.08953 1.000 10.76751 845 LEU A N 1
ATOM 3149 C CA . LEU A 1 447 ? -21.05189 -23.46123 25.27927 1.000 10.68010 845 LEU A CA 1
ATOM 3150 C C . LEU A 1 447 ? -20.36346 -24.77692 24.92442 1.000 9.86177 845 LEU A C 1
ATOM 3151 O O . LEU A 1 447 ? -19.27283 -25.06938 25.42048 1.000 11.52410 845 LEU A O 1
ATOM 3156 N N . MET A 1 448 ? -20.95710 -25.54913 24.01328 1.000 10.11657 846 MET A N 1
ATOM 3157 C CA . MET A 1 448 ? -20.33303 -26.78787 23.54811 1.000 10.09112 846 MET A CA 1
ATOM 3158 C C . MET A 1 448 ? -19.02558 -26.52720 22.81491 1.000 10.45742 846 MET A C 1
ATOM 3159 O O . MET A 1 448 ? -18.05418 -27.26279 23.00412 1.000 11.91926 846 MET A O 1
ATOM 3164 N N . VAL A 1 449 ? -18.98409 -25.49847 21.96592 1.000 10.28513 847 VAL A N 1
ATOM 3165 C CA . VAL A 1 449 ? -17.75872 -25.18478 21.23165 1.000 8.22809 847 VAL A CA 1
ATOM 3166 C C . VAL A 1 449 ? -16.66458 -24.71982 22.19290 1.000 11.16851 847 VAL A C 1
ATOM 3167 O O . VAL A 1 449 ? -15.49582 -25.10454 22.06190 1.000 11.95359 847 VAL A O 1
ATOM 3171 N N . GLU A 1 450 ? -17.02857 -23.90200 23.18830 1.000 14.67454 848 GLU A N 1
ATOM 3172 C CA . GLU A 1 450 ? -16.05902 -23.46809 24.19269 1.000 14.66424 848 GLU A CA 1
ATOM 3173 C C . GLU A 1 450 ? -15.54384 -24.63035 25.04081 1.000 16.30991 848 GLU A C 1
ATOM 3174 O O . GLU A 1 450 ? -14.42740 -24.56362 25.56835 1.000 21.84221 848 GLU A O 1
ATOM 3180 N N . GLU A 1 451 ? -16.33031 -25.69430 25.17881 1.000 16.30474 849 GLU A N 1
ATOM 3181 C CA . GLU A 1 451 ? -15.83536 -26.91223 25.82858 1.000 19.89856 849 GLU A CA 1
ATOM 3182 C C . GLU A 1 451 ? -14.62836 -27.50886 25.10600 1.000 21.48493 849 GLU A C 1
ATOM 3183 O O . GLU A 1 451 ? -13.72713 -28.07462 25.75501 1.000 19.09896 849 GLU A O 1
ATOM 3189 N N . ILE A 1 452 ? -14.62732 -27.45713 23.76688 1.000 14.22581 850 ILE A N 1
ATOM 3190 C CA . ILE A 1 452 ? -13.62184 -28.16395 22.98881 1.000 13.56404 850 ILE A CA 1
ATOM 3191 C C . ILE A 1 452 ? -12.25928 -27.59073 23.32642 1.000 19.32669 850 ILE A C 1
ATOM 3192 O O . ILE A 1 452 ? -12.01689 -26.38721 23.14388 1.000 17.04239 850 ILE A O 1
ATOM 3197 N N . ASN A 1 453 ? -11.36767 -28.44376 23.84196 1.000 12.62235 851 ASN A N 1
ATOM 3198 C CA . ASN A 1 453 ? -10.05724 -28.01132 24.32259 1.000 18.80869 851 ASN A CA 1
ATOM 3199 C C . ASN A 1 453 ? -8.99399 -28.38403 23.29027 1.000 17.72360 851 ASN A C 1
ATOM 3200 O O . ASN A 1 453 ? -8.61878 -29.55427 23.17191 1.000 15.71472 851 ASN A O 1
ATOM 3205 N N . LEU A 1 454 ? -8.50678 -27.38796 22.54855 1.000 16.93389 852 LEU A N 1
ATOM 3206 C CA . LEU A 1 454 ? -7.50900 -27.62039 21.51057 1.000 20.81330 852 LEU A CA 1
ATOM 3207 C C . LEU A 1 454 ? -6.07965 -27.50236 22.00649 1.000 25.26417 852 LEU A C 1
ATOM 3208 O O . LEU A 1 454 ? -5.16518 -27.93586 21.30524 1.000 26.70223 852 LEU A O 1
ATOM 3213 N N . ASP A 1 455 ? -5.87084 -26.90996 23.17559 1.000 34.69422 853 ASP A N 1
ATOM 3214 C CA . ASP A 1 455 ? -4.53594 -26.70229 23.74075 1.000 37.82351 853 ASP A CA 1
ATOM 3215 C C . ASP A 1 455 ? -4.11740 -27.89018 24.60719 1.000 40.21184 853 ASP A C 1
ATOM 3216 O O . ASP A 1 455 ? -3.85360 -27.76184 25.79660 1.000 42.17153 853 ASP A O 1
ATOM 3221 N N . ILE A 1 456 ? -4.06077 -29.06659 23.98798 1.000 43.05661 854 ILE A N 1
ATOM 3222 C CA . ILE A 1 456 ? -3.72140 -30.30264 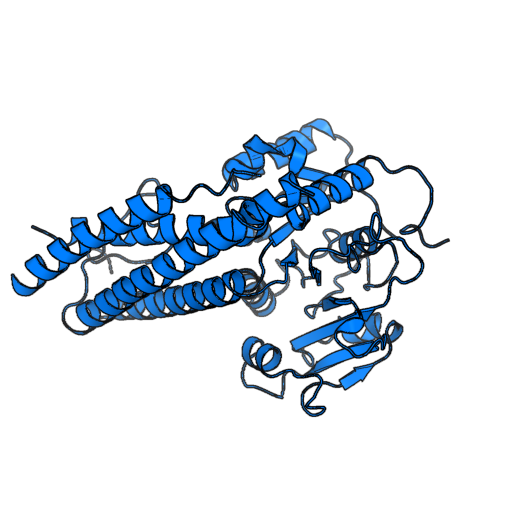24.68772 1.000 46.97237 854 ILE A CA 1
ATOM 3223 C C . ILE A 1 456 ? -2.41682 -30.91157 24.20702 1.000 52.02972 854 ILE A C 1
ATOM 3224 O O . ILE A 1 456 ? -2.04025 -31.99471 24.68329 1.000 50.70705 854 ILE A O 1
ATOM 3229 N N . ASP A 1 457 ? -1.71345 -30.25977 23.28338 1.000 58.22021 855 ASP A N 1
ATOM 3230 C CA . ASP A 1 457 ? -0.43846 -30.77808 22.79280 1.000 57.50552 855 ASP A CA 1
ATOM 3231 C C . ASP A 1 457 ? 0.72865 -30.15008 23.56121 1.000 61.91862 855 ASP A C 1
ATOM 3232 O O . ASP A 1 457 ? 1.22955 -29.07688 23.19897 1.000 54.68703 855 ASP A O 1
#

InterPro domains:
  IPR027094 Mitofusin family [PTHR10465] (75-848)
  IPR027417 P-loop containing nucleoside triphosphate hydrolase [G3DSA:3.40.50.300] (190-434)
  IPR027417 P-loop containing nucleoside triphosphate hydrolase [SSF52540] (170-415)
  IPR030381 Dynamin-type guanine nucleotide-binding (G) domain [PS51718] (184-467)
  IPR045063 Dynamin, N-terminal [PF00350] (190-369)

Solvent-accessible surface area: 19319 Å² total; per-residue (Å²): 114,147,80,69,102,90,31,101,160,23,20,64,66,6,66,72,56,0,53,143,5,0,96,116,0,27,36,19,0,78,79,0,26,115,11,1,87,114,66,93,10,94,7,38,83,41,93,155,236,86,94,24,90,5,2,89,10,147,24,10,46,76,104,78,197,72,20,22,133,85,2,65,58,29,3,69,63,4,34,83,18,0,73,14,2,56,128,11,2,72,42,104,19,3,54,1,0,0,0,0,16,37,54,4,18,13,9,5,0,0,0,0,6,10,35,56,95,19,2,13,25,78,152,116,69,31,15,40,3,4,0,8,0,13,11,0,115,94,4,116,28,85,81,28,0,2,0,0,15,54,137,38,18,124,70,25,93,79,0,23,75,88,34,44,44,162,58,97,177,0,26,57,104,33,61,42,162,59,0,82,101,4,2,55,64,73,72,96,8,1,5,0,30,0,4,4,86,16,89,180,49,84,40,76,56,0,13,3,64,10,68,112,10,52,10,7,0,7,1,0,4,4,0,105,83,93,102,129,19,33,54,38,0,34,54,21,1,38,33,3,4,5,0,0,1,1,2,22,0,94,87,35,5,36,122,20,4,76,94,0,0,64,49,0,24,60,0,2,89,10,0,0,0,0,0,6,61,32,84,121,22,230,67,91,115,153,8,90,98,73,0,28,90,41,0,123,92,33,3,70,50,0,75,123,75,25,97,78,8,16,10,40,0,48,36,65,21,131,198,41,58,5,60,51,116,106,127,33,99,79,5,77,54,0,30,99,18,2,34,67,13,1,28,124,49,38,0,14,6,3,0,16,8,0,37,8,3,0,19,56,0,0,25,2,0,19,95,9,0,103,46,24,46,217,136,134,111,19,48,119,42,4,67,60,4,62,102,24,0,43,40,9,50,112,100,0,88,139,8,83,4,85,61,53

Secondary structure (DSSP, 8-state):
-HHHHHHHHHHHHHHHHHHHHHHHHHHHHHHHHHHHHHSPPP-----STT--SS---S--TTT--HHHHHHHHHHHHHHHHHHHHHHHHH-SSEEEEEEEBTTSSHHHHHHHHHTS--S---SS----SEEEEEEGGGGTT--EEEEEEGGGSSSHHHHHHH--TT-GGG-EEE-GGGHHHHTT-TTTEEEEEEEE--TTS-GGG-STT-SSS-EEEEEPPPBSS-HHHHHHHHHHGGG-SEEEEEEETTT-S-HHHHHHHHHHTTT-S--EEEEE-GGG-SSHHHHHHHHHHHHHHH-HHHHHTHHHHEEE--------TTS--S--HHHHHHHHHHHIIIII-HIIIIIHHHHHHHHHHHHHHHHHHHHT----HHHHHHHHHHHHHHHHHHHHHH------

GO terms:
  GO:0160189 peroxisomal-mitochondrial contact site (C, IDA)
  GO:0005741 mitochondrial outer membrane (C, IDA)
  GO:0005777 peroxisome (C, IDA)
  GO:0003924 GTPase activity (F, IDA)
  GO:0160190 peroxisome-mitochondrion membrane tether activity (F, IDA)
  GO:0048312 intracellular distribution of mitochondria (P, IGI)
  GO:0005739 mitochondrion (C, HDA)
  GO:0005741 mitochondrial outer membrane (C, HDA)
  GO:0160190 peroxisome-mitochondrion membrane tether activity (F, IMP)
  GO:0008053 mitochondrial fusion (P, IMP)
  GO:0008053 mitochondrial fusion (P, IPI)
  GO:0005741 mitochondrial outer membrane (C, EXP)
  GO:0005515 protein binding (F, IPI)
  GO:0005739 mitochondrion (C, IDA)
  GO:1990626 mitochondrial outer membrane fusion (P, IMP)
  GO:1990627 mitochondrial inner membrane fusion (P, IMP)
  GO:0031966 mitochondrial membrane (C, IDA)